Protein AF-0000000082936506 (afdb_homodimer)

pLDDT: mean 97.47, std 1.89, range [88.5, 99.0]

Foldseek 3Di:
DKEKFWEDAFQVFQQLIKIWIWDDDPNFTETDDMDGSDHLVRVLVVLQVVLQVEEYFYQYAAAQFADDVWDDDPCLVVVLVVVVVLVADSVLRGGCCPDRSVRRNVSNNVSVVVNVVRPGPYHYAYAYENLLCLQSLPDPSVLNVLSRCLQPDLVSLVVLVVVLVVLRHPDDDSVLSVHVSSSSRSSSSSQRCQVPPPVHHFSDWDQADPDRGHHIYTD/DKEKFWEDAFQVCQQLIKIWIWDDDPNFTETDDMDGSDHLVRVLVVLQVVLQVEEYFYQYAAAQFADDVWDDDPVLVVVLVVVVVLVADSVLRGGCCPDRSVRRNVSNNVSVVVNVVRPGPYHYHYAYEDLLCLQSLPDPSVLNVLSRCLQPDLVSLVVLVVVLVVLRHPPPDSVLSVHVSSSSRSSSSSQRCQVPPPVHHFSDWDQADPDRGHHIYTD

Nearest PDB structures (foldseek):
  5ocd-assembly6_F  TM=3.655E-01  e=2.746E-01  Fluoribacter dumoffii NY 23
  6m5t-assembly1_A  TM=2.826E-01  e=6.606E-02  Human alphaherpesvirus 1 strain 17
  1o9h-assembly1_A  TM=2.107E-01  e=2.952E+00  Streptomyces viridochromogenes
  7u5t-assembly1_B  TM=2.466E-01  e=3.743E+00  Candida albicans
  7u5t-assembly1_A  TM=2.459E-01  e=8.593E+00  Candida albicans

Structure (mmCIF, N/CA/C/O backbone):
data_AF-0000000082936506-model_v1
#
loop_
_entity.id
_entity.type
_entity.pdbx_description
1 polymer 'DUF429 domain-containing protein'
#
loop_
_atom_site.group_PDB
_atom_site.id
_atom_site.type_symbol
_atom_site.label_atom_id
_atom_site.label_alt_id
_atom_site.label_comp_id
_atom_site.label_asym_id
_atom_site.label_entity_id
_atom_site.label_seq_id
_atom_site.pdbx_PDB_ins_code
_atom_site.Cartn_x
_atom_site.Cartn_y
_atom_site.Cartn_z
_atom_site.occupancy
_atom_site.B_iso_or_equiv
_atom_site.auth_seq_id
_atom_site.auth_comp_id
_atom_site.auth_asym_id
_atom_site.auth_atom_id
_atom_site.pdbx_PDB_model_num
ATOM 1 N N . MET A 1 1 ? -17.484 24.453 2.498 1 97.06 1 MET A N 1
ATOM 2 C CA . MET A 1 1 ? -16.375 23.547 2.211 1 97.06 1 MET A CA 1
ATOM 3 C C . MET A 1 1 ? -15.727 23.062 3.498 1 97.06 1 MET A C 1
ATOM 5 O O . MET A 1 1 ? -15.578 23.828 4.453 1 97.06 1 MET A O 1
ATOM 9 N N . ARG A 1 2 ? -15.414 21.703 3.564 1 98.62 2 ARG A N 1
ATOM 10 C CA . ARG A 1 2 ? -14.625 21.094 4.633 1 98.62 2 ARG A CA 1
ATOM 11 C C . ARG A 1 2 ? -13.203 20.797 4.168 1 98.62 2 ARG A C 1
ATOM 13 O O . ARG A 1 2 ? -13.008 20.172 3.119 1 98.62 2 ARG A O 1
ATOM 20 N N . VAL A 1 3 ? -12.266 21.312 4.906 1 98.94 3 VAL A N 1
ATOM 21 C CA . VAL A 1 3 ? -10.867 21.047 4.57 1 98.94 3 VAL A CA 1
ATOM 22 C C . VAL A 1 3 ? -10.234 20.172 5.645 1 98.94 3 VAL A C 1
ATOM 24 O O . VAL A 1 3 ? -10.328 20.469 6.836 1 98.94 3 VAL A O 1
ATOM 27 N N . ILE A 1 4 ? -9.68 19.078 5.227 1 98.94 4 ILE A N 1
ATOM 28 C CA . ILE A 1 4 ? -9.062 18.109 6.117 1 98.94 4 ILE A CA 1
ATOM 29 C C . ILE A 1 4 ? -7.555 18.062 5.863 1 98.94 4 ILE A C 1
ATOM 31 O O . ILE A 1 4 ? -7.117 17.953 4.715 1 98.94 4 ILE A O 1
ATOM 35 N N . GLY A 1 5 ? -6.766 18.25 6.848 1 98.94 5 GLY A N 1
ATOM 36 C CA . GLY A 1 5 ? -5.332 18 6.809 1 98.94 5 GLY A CA 1
ATOM 37 C C . GLY A 1 5 ? -4.926 16.719 7.496 1 98.94 5 GLY A C 1
ATOM 38 O O . GLY A 1 5 ? -5.379 16.438 8.609 1 98.94 5 GLY A O 1
ATOM 39 N N . ILE A 1 6 ? -4.121 15.938 6.867 1 98.94 6 ILE A N 1
ATOM 40 C CA . ILE A 1 6 ? -3.684 14.664 7.426 1 98.94 6 ILE A CA 1
ATOM 41 C C . ILE A 1 6 ? -2.158 14.594 7.426 1 98.94 6 ILE A C 1
ATOM 43 O O . ILE A 1 6 ? -1.523 14.742 6.379 1 98.94 6 ILE A O 1
ATOM 47 N N . ASP A 1 7 ? -1.549 14.492 8.562 1 98.69 7 ASP A N 1
ATOM 48 C CA . ASP A 1 7 ? -0.152 14.102 8.742 1 98.69 7 ASP A CA 1
ATOM 49 C C . ASP A 1 7 ? -0.025 12.609 9.016 1 98.69 7 ASP A C 1
ATOM 51 O O . ASP A 1 7 ? -0.349 12.141 10.109 1 98.69 7 ASP A O 1
ATOM 55 N N . LEU A 1 8 ? 0.509 11.875 8.055 1 97.88 8 LEU A N 1
ATOM 56 C CA . LEU A 1 8 ? 0.507 10.414 8.102 1 97.88 8 LEU A CA 1
ATOM 57 C C . LEU A 1 8 ? 1.836 9.891 8.633 1 97.88 8 LEU A C 1
ATOM 59 O O . LEU A 1 8 ? 2.875 10.531 8.469 1 97.88 8 LEU A O 1
ATOM 63 N N . SER A 1 9 ? 1.763 8.789 9.273 1 96.38 9 SER A N 1
ATOM 64 C CA . SER A 1 9 ? 2.9 7.926 9.586 1 96.38 9 SER A CA 1
ATOM 65 C C . SER A 1 9 ? 2.752 6.555 8.938 1 96.38 9 SER A C 1
ATOM 67 O O . SER A 1 9 ? 1.806 6.316 8.188 1 96.38 9 SER A O 1
ATOM 69 N N . GLY A 1 10 ? 3.725 5.734 9.18 1 95.31 10 GLY A N 1
ATOM 70 C CA . GLY A 1 10 ? 3.676 4.41 8.578 1 95.31 10 GLY A CA 1
ATOM 71 C C . GLY A 1 10 ? 2.482 3.592 9.039 1 95.31 10 GLY A C 1
ATOM 72 O O . GLY A 1 10 ? 1.812 3.951 10.008 1 95.31 10 GLY A O 1
ATOM 73 N N . PRO A 1 11 ? 2.246 2.486 8.391 1 94.94 11 PRO A N 1
ATOM 74 C CA . PRO A 1 11 ? 1.052 1.672 8.633 1 94.94 11 PRO A CA 1
ATOM 75 C C . PRO A 1 11 ? 0.958 1.174 10.07 1 94.94 11 PRO A C 1
ATOM 77 O O . PRO A 1 11 ? -0.144 0.991 10.594 1 94.94 11 PRO A O 1
ATOM 80 N N . SER A 1 12 ? 2.086 0.961 10.703 1 93.19 12 SER A N 1
ATOM 81 C CA . SER A 1 12 ? 2.082 0.372 12.031 1 93.19 12 SER A CA 1
ATOM 82 C C . SER A 1 12 ? 2.193 1.445 13.109 1 93.19 12 SER A C 1
ATOM 84 O O . SER A 1 12 ? 2.252 1.132 14.305 1 93.19 12 SER A O 1
ATOM 86 N N . ASN A 1 13 ? 2.209 2.715 12.719 1 91.75 13 ASN A N 1
ATOM 87 C CA . ASN A 1 13 ? 2.438 3.801 13.664 1 91.75 13 ASN A CA 1
ATOM 88 C C . ASN A 1 13 ? 1.255 4.766 13.711 1 91.75 13 ASN A C 1
ATOM 90 O O . ASN A 1 13 ? 1.39 5.938 13.359 1 91.75 13 ASN A O 1
ATOM 94 N N . HIS A 1 14 ? 0.199 4.293 14.312 1 93.88 14 HIS A N 1
ATOM 95 C CA . HIS A 1 14 ? -0.985 5.133 14.438 1 93.88 14 HIS A CA 1
ATOM 96 C C . HIS A 1 14 ? -0.715 6.328 15.344 1 93.88 14 HIS A C 1
ATOM 98 O O . HIS A 1 14 ? -1.292 7.402 15.148 1 93.88 14 HIS A O 1
ATOM 104 N N . LYS A 1 15 ? 0.147 6.23 16.25 1 94.44 15 LYS A N 1
ATOM 105 C CA . LYS A 1 15 ? 0.407 7.219 17.297 1 94.44 15 LYS A CA 1
ATOM 106 C C . LYS A 1 15 ? 0.802 8.562 16.688 1 94.44 15 LYS A C 1
ATOM 108 O O . LYS A 1 15 ? 0.448 9.617 17.219 1 94.44 15 LYS A O 1
ATOM 113 N N . ASP A 1 16 ? 1.492 8.531 15.562 1 95.56 16 ASP A N 1
ATOM 114 C CA . ASP A 1 16 ? 2.035 9.75 14.977 1 95.56 16 ASP A CA 1
ATOM 115 C C . ASP A 1 16 ? 1.181 10.227 13.805 1 95.56 16 ASP A C 1
ATOM 117 O O . ASP A 1 16 ? 1.635 11.023 12.984 1 95.56 16 ASP A O 1
ATOM 121 N N . THR A 1 17 ? -0.051 9.68 13.648 1 98.12 17 THR A N 1
ATOM 122 C CA . THR A 1 17 ? -0.993 10.102 12.617 1 98.12 17 THR A CA 1
ATOM 123 C C . THR A 1 17 ? -2.014 11.086 13.18 1 98.12 17 THR A C 1
ATOM 125 O O . THR A 1 17 ? -2.674 10.797 14.18 1 98.12 17 THR A O 1
ATOM 128 N N . VAL A 1 18 ? -2.113 12.25 12.531 1 98.56 18 VAL A N 1
ATOM 129 C CA . VAL A 1 18 ? -3.012 13.297 13.008 1 98.56 18 VAL A CA 1
ATOM 130 C C . VAL A 1 18 ? -3.906 13.766 11.859 1 98.56 18 VAL A C 1
ATOM 132 O O . VAL A 1 18 ? -3.451 13.898 10.727 1 98.56 18 VAL A O 1
ATOM 135 N N . LEU A 1 19 ? -5.199 13.945 12.109 1 98.81 19 LEU A N 1
ATOM 136 C CA . LEU A 1 19 ? -6.195 14.484 11.195 1 98.81 19 LEU A CA 1
ATOM 137 C C . LEU A 1 19 ? -6.879 15.711 11.797 1 98.81 19 LEU A C 1
ATOM 139 O O . LEU A 1 19 ? -7.277 15.688 12.961 1 98.81 19 LEU A O 1
ATOM 143 N N . THR A 1 20 ? -6.906 16.828 11.094 1 98.81 20 THR A N 1
ATOM 144 C CA . THR A 1 20 ? -7.617 18.031 11.531 1 98.81 20 THR A CA 1
ATOM 145 C C . THR A 1 20 ? -8.719 18.391 10.531 1 98.81 20 THR A C 1
ATOM 147 O O . THR A 1 20 ? -8.562 18.203 9.328 1 98.81 20 THR A O 1
ATOM 150 N N . VAL A 1 21 ? -9.82 18.875 11.008 1 98.94 21 VAL A N 1
ATOM 151 C CA . VAL A 1 21 ? -10.961 19.25 10.188 1 98.94 21 VAL A CA 1
ATOM 152 C C . VAL A 1 21 ? -11.281 20.734 10.391 1 98.94 21 VAL A C 1
ATOM 154 O O . VAL A 1 21 ? -11.391 21.203 11.531 1 98.94 21 VAL A O 1
ATOM 157 N N . PHE A 1 22 ? -11.391 21.438 9.328 1 98.88 22 PHE A N 1
ATOM 158 C CA . PHE A 1 22 ? -11.805 22.828 9.328 1 98.88 22 PHE A CA 1
ATOM 159 C C . PHE A 1 22 ? -13.039 23.031 8.453 1 98.88 22 PHE A C 1
ATOM 161 O O . PHE A 1 22 ? -13.258 22.266 7.504 1 98.88 22 PHE A O 1
ATOM 168 N N . GLU A 1 23 ? -13.781 24.031 8.742 1 98.69 23 GLU A N 1
ATOM 169 C CA . GLU A 1 23 ? -14.945 24.422 7.949 1 98.69 23 GLU A CA 1
ATOM 170 C C . GLU A 1 23 ? -14.797 25.844 7.418 1 98.69 23 GLU A C 1
ATOM 172 O O . GLU A 1 23 ? -14.43 26.766 8.164 1 98.69 23 GLU A O 1
ATOM 177 N N . GLU A 1 24 ? -14.961 25.984 6.172 1 97.56 24 GLU A N 1
ATOM 178 C CA . GLU A 1 24 ? -14.898 27.328 5.586 1 97.56 24 GLU A CA 1
ATOM 179 C C . GLU A 1 24 ? -16.141 28.141 5.938 1 97.56 24 GLU A C 1
ATOM 181 O O . GLU A 1 24 ? -17.266 27.688 5.738 1 97.56 24 GLU A O 1
ATOM 186 N N . ARG A 1 25 ? -15.938 29.281 6.598 1 94.69 25 ARG A N 1
ATOM 187 C CA . ARG A 1 25 ? -16.969 30.266 6.941 1 94.69 25 ARG A CA 1
ATOM 188 C C . ARG A 1 25 ? -16.531 31.672 6.594 1 94.69 25 ARG A C 1
ATOM 190 O O . ARG A 1 25 ? -15.578 32.188 7.188 1 94.69 25 ARG A O 1
ATOM 197 N N . GLU A 1 26 ? -17.297 32.469 5.781 1 90.56 26 GLU A N 1
ATOM 198 C CA . GLU A 1 26 ? -17.047 33.875 5.453 1 90.56 26 GLU A CA 1
ATOM 199 C C . GLU A 1 26 ? -15.57 34.094 5.129 1 90.56 26 GLU A C 1
ATOM 201 O O . GLU A 1 26 ? -14.945 35 5.703 1 90.56 26 GLU A O 1
ATOM 206 N N . HIS A 1 27 ? -14.859 33.281 4.348 1 91.25 27 HIS A N 1
ATOM 207 C CA . HIS A 1 27 ? -13.516 33.438 3.805 1 91.25 27 HIS A CA 1
ATOM 208 C C . HIS A 1 27 ? -12.461 33.031 4.836 1 91.25 27 HIS A C 1
ATOM 210 O O . HIS A 1 27 ? -11.297 33.438 4.723 1 91.25 27 HIS A O 1
ATOM 216 N N . THR A 1 28 ? -12.867 32.438 5.969 1 97 28 THR A N 1
ATOM 217 C CA . THR A 1 28 ? -11.961 31.828 6.938 1 97 28 THR A CA 1
ATOM 218 C C . THR A 1 28 ? -12.219 30.328 7.062 1 97 28 THR A C 1
ATOM 220 O O . THR A 1 28 ? -13.25 29.844 6.605 1 97 28 THR A O 1
ATOM 223 N N . LEU A 1 29 ? -11.211 29.688 7.59 1 98.38 29 LEU A N 1
ATOM 224 C CA . LEU A 1 29 ? -11.383 28.281 7.965 1 98.38 29 LEU A CA 1
ATOM 225 C C . LEU A 1 29 ? -11.461 28.141 9.484 1 98.38 29 LEU A C 1
ATOM 227 O O . LEU A 1 29 ? -10.492 28.406 10.195 1 98.38 29 LEU A O 1
ATOM 231 N N . GLN A 1 30 ? -12.578 27.734 9.93 1 98.56 30 GLN A N 1
ATOM 232 C CA . GLN A 1 30 ? -12.773 27.547 11.359 1 98.56 30 GLN A CA 1
ATOM 233 C C . GLN A 1 30 ? -12.453 26.109 11.781 1 98.56 30 GLN A C 1
ATOM 235 O O . GLN A 1 30 ? -12.977 25.156 11.203 1 98.56 30 GLN A O 1
ATOM 240 N N . PHE A 1 31 ? -11.664 26 12.805 1 98.75 31 PHE A N 1
ATOM 241 C CA . PHE A 1 31 ? -11.312 24.703 13.359 1 98.75 31 PHE A CA 1
ATOM 242 C C . PHE A 1 31 ? -12.547 23.984 13.891 1 98.75 31 PHE A C 1
ATOM 244 O O . PHE A 1 31 ? -13.352 24.594 14.609 1 98.75 31 PHE A O 1
ATOM 251 N N . ILE A 1 32 ? -12.703 22.719 13.594 1 98.69 32 ILE A N 1
ATOM 252 C CA . ILE A 1 32 ? -13.836 21.922 14.055 1 98.69 32 ILE A CA 1
ATOM 253 C C . ILE A 1 32 ? -13.359 20.859 15.047 1 98.69 32 ILE A C 1
ATOM 255 O O . ILE A 1 32 ? -13.867 20.781 16.172 1 98.69 32 ILE A O 1
ATOM 259 N N . LYS A 1 33 ? -12.375 20.078 14.656 1 98.44 33 LYS A N 1
ATOM 260 C CA . LYS A 1 33 ? -11.875 19.016 15.516 1 98.44 33 LYS A CA 1
ATOM 261 C C . LYS A 1 33 ? -10.531 18.484 15.008 1 98.44 33 LYS A C 1
ATOM 263 O O . LYS A 1 33 ? -10.094 18.844 13.906 1 98.44 33 LYS A O 1
ATOM 268 N N . TRP A 1 34 ? -9.891 17.766 15.805 1 97.75 34 TRP A N 1
ATOM 269 C CA . TRP A 1 34 ? -8.719 17 15.398 1 97.75 34 TRP A CA 1
ATOM 270 C C . TRP A 1 34 ? -8.688 15.633 16.078 1 97.75 34 TRP A C 1
ATOM 272 O O . TRP A 1 34 ? -9.328 15.438 17.125 1 97.75 34 TRP A O 1
ATOM 282 N N . LYS A 1 35 ? -8.117 14.703 15.422 1 97.75 35 LYS A N 1
ATOM 283 C CA . LYS A 1 35 ? -7.902 13.344 15.914 1 97.75 35 LYS A CA 1
ATOM 284 C C . LYS A 1 35 ? -6.434 12.945 15.805 1 97.75 35 LYS A C 1
ATOM 286 O O . LYS A 1 35 ? -5.77 13.273 14.82 1 97.75 35 LYS A O 1
ATOM 291 N N . SER A 1 36 ? -5.906 12.297 16.859 1 97 36 SER A N 1
ATOM 292 C CA . SER A 1 36 ? -4.566 11.719 16.859 1 97 36 SER A CA 1
ATOM 293 C C . SER A 1 36 ? -4.609 10.227 17.156 1 97 36 SER A C 1
ATOM 295 O O . SER A 1 36 ? -5.625 9.711 17.625 1 97 36 SER A O 1
ATOM 297 N N . ASN A 1 37 ? -3.518 9.578 16.828 1 96.75 37 ASN A N 1
ATOM 298 C CA . ASN A 1 37 ? -3.451 8.141 17.047 1 96.75 37 ASN A CA 1
ATOM 299 C C . ASN A 1 37 ? -4.598 7.414 16.344 1 96.75 37 ASN A C 1
ATOM 301 O O . ASN A 1 37 ? -5.336 6.652 16.969 1 96.75 37 ASN A O 1
ATOM 305 N N . ILE A 1 38 ? -4.73 7.645 15.07 1 97.5 38 ILE A N 1
ATOM 306 C CA . ILE A 1 38 ? -5.91 7.156 14.367 1 97.5 38 ILE A CA 1
ATOM 307 C C . ILE A 1 38 ? -5.496 6.133 13.312 1 97.5 38 ILE A C 1
ATOM 309 O O . ILE A 1 38 ? -4.426 6.246 12.711 1 97.5 38 ILE A O 1
ATOM 313 N N . SER A 1 39 ? -6.395 5.195 13.086 1 98.06 39 SER A N 1
ATOM 314 C CA . SER A 1 39 ? -6.23 4.109 12.125 1 98.06 39 SER A CA 1
ATOM 315 C C . SER A 1 39 ? -6.711 4.527 10.734 1 98.06 39 SER A C 1
ATOM 317 O O . SER A 1 39 ? -7.262 5.617 10.562 1 98.06 39 SER A O 1
ATOM 319 N N . ASP A 1 40 ? -6.477 3.666 9.789 1 98.56 40 ASP A N 1
ATOM 320 C CA . ASP A 1 40 ? -7 3.889 8.445 1 98.56 40 ASP A CA 1
ATOM 321 C C . ASP A 1 40 ? -8.523 3.957 8.453 1 98.56 40 ASP A C 1
ATOM 323 O O . ASP A 1 40 ? -9.117 4.836 7.82 1 98.56 40 ASP A O 1
ATOM 327 N N . GLN A 1 41 ? -9.117 3.033 9.172 1 97.88 41 GLN A N 1
ATOM 328 C CA . GLN A 1 41 ? -10.57 3.008 9.266 1 97.88 41 GLN A CA 1
ATOM 329 C C . GLN A 1 41 ? -11.109 4.305 9.875 1 97.88 41 GLN A C 1
ATOM 331 O O . GLN A 1 41 ? -12.125 4.836 9.414 1 97.88 41 GLN A O 1
ATOM 336 N N . ASP A 1 42 ? -10.438 4.789 10.883 1 98.44 42 ASP A N 1
ATOM 337 C CA . ASP A 1 42 ? -10.836 6.047 11.516 1 98.44 42 ASP A CA 1
ATOM 338 C C . ASP A 1 42 ? -10.797 7.199 10.516 1 98.44 42 ASP A C 1
ATOM 340 O O . ASP A 1 42 ? -11.711 8.023 10.477 1 98.44 42 ASP A O 1
ATOM 344 N N . ILE A 1 43 ? -9.734 7.277 9.727 1 98.81 43 ILE A N 1
ATOM 345 C CA . ILE A 1 43 ? -9.547 8.336 8.734 1 98.81 43 ILE A CA 1
ATOM 346 C C . ILE A 1 43 ? -10.672 8.281 7.707 1 98.81 43 ILE A C 1
ATOM 348 O O . ILE A 1 43 ? -11.312 9.305 7.426 1 98.81 43 ILE A O 1
ATOM 352 N N . LEU A 1 44 ? -10.953 7.074 7.199 1 98.75 44 LEU A N 1
ATOM 353 C CA . LEU A 1 44 ? -11.961 6.895 6.16 1 98.75 44 LEU A CA 1
ATOM 354 C C . LEU A 1 44 ? -13.352 7.238 6.688 1 98.75 44 LEU A C 1
ATOM 356 O O . LEU A 1 44 ? -14.156 7.848 5.98 1 98.75 44 LEU A O 1
ATOM 360 N N . THR A 1 45 ? -13.602 6.887 7.918 1 98.62 45 THR A N 1
ATOM 361 C CA . THR A 1 45 ? -14.883 7.195 8.547 1 98.62 45 THR A CA 1
ATOM 362 C C . THR A 1 45 ? -15.07 8.703 8.672 1 98.62 45 THR A C 1
ATOM 364 O O . THR A 1 45 ? -16.141 9.234 8.352 1 98.62 45 THR A O 1
ATOM 367 N N . GLU A 1 46 ? -14.039 9.336 9.117 1 98.81 46 GLU A N 1
ATOM 368 C CA . GLU A 1 46 ? -14.109 10.789 9.273 1 98.81 46 GLU A CA 1
ATOM 369 C C . GLU A 1 46 ? -14.344 11.477 7.934 1 98.81 46 GLU A C 1
ATOM 371 O O . GLU A 1 46 ? -15.188 12.375 7.832 1 98.81 46 GLU A O 1
ATOM 376 N N . ILE A 1 47 ? -13.633 11.102 6.91 1 98.88 47 ILE A N 1
ATOM 377 C CA . ILE A 1 47 ? -13.766 11.695 5.586 1 98.88 47 ILE A CA 1
ATOM 378 C C . ILE A 1 47 ? -15.18 11.453 5.055 1 98.88 47 ILE A C 1
ATOM 380 O O . ILE A 1 47 ? -15.805 12.359 4.5 1 98.88 47 ILE A O 1
ATOM 384 N N . TYR A 1 48 ? -15.672 10.227 5.23 1 98.69 48 TYR A N 1
ATOM 385 C CA . TYR A 1 48 ? -17.031 9.906 4.812 1 98.69 48 TYR A CA 1
ATOM 386 C C . TYR A 1 48 ? -18.047 10.828 5.488 1 98.69 48 TYR A C 1
ATOM 388 O O . TYR A 1 48 ? -18.891 11.414 4.82 1 98.69 48 TYR A O 1
ATOM 396 N N . GLU A 1 49 ? -17.922 10.953 6.77 1 98.69 49 GLU A N 1
ATOM 397 C CA . GLU A 1 49 ? -18.859 11.773 7.535 1 98.69 49 GLU A CA 1
ATOM 398 C C . GLU A 1 49 ? -18.844 13.219 7.059 1 98.69 49 GLU A C 1
ATOM 400 O O . GLU A 1 49 ? -19.891 13.828 6.859 1 98.69 49 GLU A O 1
ATOM 405 N N . GLN A 1 50 ? -17.672 13.75 6.859 1 98.81 50 GLN A N 1
ATOM 406 C CA . GLN A 1 50 ? -17.562 15.133 6.426 1 98.81 50 GLN A CA 1
ATOM 407 C C . GLN A 1 50 ? -18.094 15.312 5.004 1 98.81 50 GLN A C 1
ATOM 409 O O . GLN A 1 50 ? -18.656 16.359 4.672 1 98.81 50 GLN A O 1
ATOM 414 N N . SER A 1 51 ? -17.906 14.281 4.164 1 98.75 51 SER A N 1
ATOM 415 C CA . SER A 1 51 ? -18.297 14.359 2.76 1 98.75 51 SER A CA 1
ATOM 416 C C . SER A 1 51 ? -19.812 14.312 2.605 1 98.75 51 SER A C 1
ATOM 418 O O . SER A 1 51 ? -20.344 14.625 1.536 1 98.75 51 SER A O 1
ATOM 420 N N . GLN A 1 52 ? -20.516 13.875 3.691 1 98.38 52 GLN A N 1
ATOM 421 C CA . GLN A 1 52 ? -21.969 13.906 3.693 1 98.38 52 GLN A CA 1
ATOM 422 C C . GLN A 1 52 ? -22.484 15.32 3.977 1 98.38 52 GLN A C 1
ATOM 424 O O . GLN A 1 52 ? -23.656 15.625 3.721 1 98.38 52 GLN A O 1
ATOM 429 N N . LEU A 1 53 ? -21.609 16.156 4.492 1 98.25 53 LEU A N 1
ATOM 430 C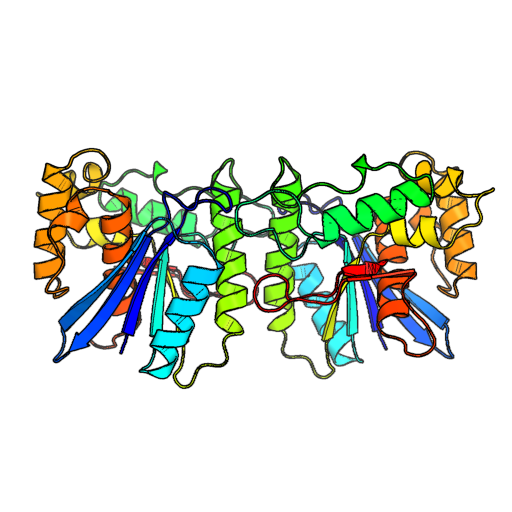 CA . LEU A 1 53 ? -22.031 17.484 4.945 1 98.25 53 LEU A CA 1
ATOM 431 C C . LEU A 1 53 ? -21.719 18.531 3.889 1 98.25 53 LEU A C 1
ATOM 433 O O . LEU A 1 53 ? -22.516 19.453 3.67 1 98.25 53 LEU A O 1
ATOM 437 N N . ASP A 1 54 ? -20.594 18.422 3.26 1 98.5 54 ASP A N 1
ATOM 438 C CA . ASP A 1 54 ? -20.141 19.391 2.271 1 98.5 54 ASP A CA 1
ATOM 439 C C . ASP A 1 54 ? -18.984 18.844 1.444 1 98.5 54 ASP A C 1
ATOM 441 O O . ASP A 1 54 ? -18.516 17.734 1.698 1 98.5 54 ASP A O 1
ATOM 445 N N . GLU A 1 55 ? -18.594 19.625 0.4 1 98.69 55 GLU A N 1
ATOM 446 C CA . GLU A 1 55 ? -17.391 19.281 -0.356 1 98.69 55 GLU A CA 1
ATOM 447 C C . GLU A 1 55 ? -16.188 19.156 0.563 1 98.69 55 GLU A C 1
ATOM 449 O O . GLU A 1 55 ? -16 19.969 1.472 1 98.69 55 GLU A O 1
ATOM 454 N N . VAL A 1 56 ? -15.406 18.109 0.368 1 98.88 56 VAL A N 1
ATOM 455 C CA . VAL A 1 56 ? -14.242 17.844 1.21 1 98.88 56 VAL A CA 1
ATOM 456 C C . VAL A 1 56 ? -12.969 18 0.39 1 98.88 56 VAL A C 1
ATOM 458 O O . VAL A 1 56 ? -12.844 17.438 -0.698 1 98.88 56 VAL A O 1
ATOM 461 N N . VAL A 1 57 ? -12.047 18.828 0.844 1 98.94 57 VAL A N 1
ATOM 462 C CA . VAL A 1 57 ? -10.711 19 0.287 1 98.94 57 VAL A CA 1
ATOM 463 C C . VAL A 1 57 ? -9.672 18.469 1.276 1 98.94 57 VAL A C 1
ATOM 465 O O . VAL A 1 57 ? -9.633 18.906 2.43 1 98.94 57 VAL A O 1
ATOM 468 N N . ILE A 1 58 ? -8.867 17.547 0.827 1 99 58 ILE A N 1
ATOM 469 C CA . ILE A 1 58 ? -7.941 16.875 1.724 1 99 58 ILE A CA 1
ATOM 470 C C . ILE A 1 58 ? -6.504 17.219 1.335 1 99 58 ILE A C 1
ATOM 472 O O . ILE A 1 58 ? -6.105 17.031 0.184 1 99 58 ILE A O 1
ATOM 476 N N . GLY A 1 59 ? -5.73 17.797 2.197 1 98.94 59 GLY A N 1
ATOM 477 C CA . GLY A 1 59 ? -4.285 17.875 2.09 1 98.94 59 GLY A CA 1
ATOM 478 C C . GLY A 1 59 ? -3.564 16.766 2.824 1 98.94 59 GLY A C 1
ATOM 479 O O . GLY A 1 59 ? -3.688 16.641 4.043 1 98.94 59 GLY A O 1
ATOM 480 N N . MET A 1 60 ? -2.844 15.969 2.143 1 98.88 60 MET A N 1
ATOM 481 C CA . MET A 1 60 ? -2.158 14.828 2.748 1 98.88 60 MET A CA 1
ATOM 482 C C . MET A 1 60 ? -0.65 15.055 2.77 1 98.88 60 MET A C 1
ATOM 484 O O . MET A 1 60 ? -0.043 15.32 1.731 1 98.88 60 MET A O 1
ATOM 488 N N . ASP A 1 61 ? -0.084 15 3.971 1 98.62 61 ASP A N 1
ATOM 489 C CA . ASP A 1 61 ? 1.365 15.047 4.133 1 98.62 61 ASP A CA 1
ATOM 490 C C . ASP A 1 61 ? 1.978 13.648 4.012 1 98.62 61 ASP A C 1
ATOM 492 O O . ASP A 1 61 ? 2.41 13.07 5.008 1 98.62 61 ASP A O 1
ATOM 496 N N . ALA A 1 62 ? 2.08 13.148 2.844 1 98.38 62 ALA A N 1
ATOM 497 C CA . ALA A 1 62 ? 2.678 11.883 2.432 1 98.38 62 ALA A CA 1
ATOM 498 C C . ALA A 1 62 ? 2.799 11.805 0.912 1 98.38 62 ALA A C 1
ATOM 500 O O . ALA A 1 62 ? 1.958 12.336 0.187 1 98.38 62 ALA A O 1
ATOM 501 N N . PRO A 1 63 ? 3.902 11.164 0.447 1 98.5 63 PRO A N 1
ATOM 502 C CA . PRO A 1 63 ? 3.895 10.898 -0.993 1 98.5 63 PRO A CA 1
ATOM 503 C C . PRO A 1 63 ? 2.691 10.062 -1.433 1 98.5 63 PRO A C 1
ATOM 505 O O . PRO A 1 63 ? 2.33 9.094 -0.765 1 98.5 63 PRO A O 1
ATOM 508 N N . LEU A 1 64 ? 2.062 10.477 -2.5 1 98.81 64 LEU A N 1
ATOM 509 C CA . LEU A 1 64 ? 0.885 9.766 -2.99 1 98.81 64 LEU A CA 1
ATOM 510 C C . LEU A 1 64 ? 1.206 8.992 -4.266 1 98.81 64 LEU A C 1
ATOM 512 O O . LEU A 1 64 ? 0.307 8.445 -4.906 1 98.81 64 LEU A O 1
ATOM 516 N N . SER A 1 65 ? 2.4 9.023 -4.691 1 98.69 65 SER A N 1
ATOM 517 C CA . SER A 1 65 ? 2.957 8.25 -5.801 1 98.69 65 SER A CA 1
ATOM 518 C C . SER A 1 65 ? 4.457 8.047 -5.629 1 98.69 65 SER A C 1
ATOM 520 O O . SER A 1 65 ? 5.051 8.531 -4.664 1 98.69 65 SER A O 1
ATOM 522 N N . TYR A 1 66 ? 5.09 7.281 -6.457 1 98.56 66 TYR A N 1
ATOM 523 C CA . TYR A 1 66 ? 6.539 7.117 -6.531 1 98.56 66 TYR A CA 1
ATOM 524 C C . TYR A 1 66 ? 7.016 7.145 -7.98 1 98.56 66 TYR A C 1
ATOM 526 O O . TYR A 1 66 ? 6.207 7.062 -8.906 1 98.56 66 TYR A O 1
ATOM 534 N N . GLU A 1 67 ? 8.297 7.367 -8.109 1 97.75 67 GLU A N 1
ATOM 535 C CA . GLU A 1 67 ? 8.883 7.348 -9.445 1 97.75 67 GLU A CA 1
ATOM 536 C C . GLU A 1 67 ? 9.039 5.918 -9.961 1 97.75 67 GLU A C 1
ATOM 538 O O . GLU A 1 67 ? 9.602 5.062 -9.273 1 97.75 67 GLU A O 1
ATOM 543 N N . ASP A 1 68 ? 8.445 5.668 -11.164 1 96.44 68 ASP A N 1
ATOM 544 C CA . ASP A 1 68 ? 8.648 4.383 -11.812 1 96.44 68 ASP A CA 1
ATOM 545 C C . ASP A 1 68 ? 10.141 4.07 -11.961 1 96.44 68 ASP A C 1
ATOM 547 O O . ASP A 1 68 ? 10.875 4.82 -12.602 1 96.44 68 ASP A O 1
ATOM 551 N N . GLY A 1 69 ? 10.688 3.086 -11.344 1 94.88 69 GLY A N 1
ATOM 552 C CA . GLY A 1 69 ? 12.109 2.77 -11.312 1 94.88 69 GLY A CA 1
ATOM 553 C C . GLY A 1 69 ? 12.781 3.182 -10.016 1 94.88 69 GLY A C 1
ATOM 554 O O . GLY A 1 69 ? 13.945 2.848 -9.781 1 94.88 69 GLY A O 1
ATOM 555 N N . GLY A 1 70 ? 12.062 3.93 -9.188 1 94.69 70 GLY A N 1
ATOM 556 C CA . GLY A 1 70 ? 12.594 4.359 -7.906 1 94.69 70 GLY A CA 1
ATOM 557 C C . GLY A 1 70 ? 13.305 5.699 -7.973 1 94.69 70 GLY A C 1
ATOM 558 O O . GLY A 1 70 ? 13.445 6.281 -9.055 1 94.69 70 GLY A O 1
ATOM 559 N N . GLY A 1 71 ? 13.656 6.262 -6.766 1 95.38 71 GLY A N 1
ATOM 560 C CA . GLY A 1 71 ? 14.352 7.535 -6.684 1 95.38 71 GLY A CA 1
ATOM 561 C C . GLY A 1 71 ? 13.414 8.727 -6.57 1 95.38 71 GLY A C 1
ATOM 562 O O . GLY A 1 71 ? 12.258 8.57 -6.172 1 95.38 71 GLY A O 1
ATOM 563 N N . ASP A 1 72 ? 13.961 9.922 -6.93 1 97.06 72 ASP A N 1
ATOM 564 C CA . ASP A 1 72 ? 13.195 11.164 -6.852 1 97.06 72 ASP A CA 1
ATOM 565 C C . ASP A 1 72 ? 12.18 11.25 -7.984 1 97.06 72 ASP A C 1
ATOM 567 O O . ASP A 1 72 ? 12.469 10.891 -9.125 1 97.06 72 ASP A O 1
ATOM 571 N N . ARG A 1 73 ? 11.016 11.641 -7.617 1 98.19 73 ARG A N 1
ATOM 572 C CA . ARG A 1 73 ? 10.117 12.156 -8.648 1 98.19 73 ARG A CA 1
ATOM 573 C C . ARG A 1 73 ? 10.555 13.539 -9.117 1 98.19 73 ARG A C 1
ATOM 575 O O . ARG A 1 73 ? 11.383 14.188 -8.469 1 98.19 73 ARG A O 1
ATOM 582 N N . GLN A 1 74 ? 10.016 13.914 -10.289 1 98 74 GLN A N 1
ATOM 583 C CA . GLN A 1 74 ? 10.227 15.289 -10.727 1 98 74 GLN A CA 1
ATOM 584 C C . GLN A 1 74 ? 9.805 16.281 -9.641 1 98 74 GLN A C 1
ATOM 586 O O . GLN A 1 74 ? 10.516 17.25 -9.367 1 98 74 GLN A O 1
ATOM 591 N N . GLY A 1 75 ? 8.594 16.047 -9.008 1 98.19 75 GLY A N 1
ATOM 592 C CA . GLY A 1 75 ? 8.086 16.922 -7.961 1 98.19 75 GLY A CA 1
ATOM 593 C C . GLY A 1 75 ? 9 17.016 -6.758 1 98.19 75 GLY A C 1
ATOM 594 O O . GLY A 1 75 ? 9.148 18.094 -6.168 1 98.19 75 GLY A O 1
ATOM 595 N N . ASP A 1 76 ? 9.672 15.914 -6.422 1 98.19 76 ASP A N 1
ATOM 596 C CA . ASP A 1 76 ? 10.609 15.906 -5.305 1 98.19 76 ASP A CA 1
ATOM 597 C C . ASP A 1 76 ? 11.82 16.797 -5.594 1 98.19 76 ASP A C 1
ATOM 599 O O . ASP A 1 76 ? 12.211 17.609 -4.758 1 98.19 76 ASP A O 1
ATOM 603 N N . ARG A 1 77 ? 12.375 16.688 -6.781 1 97.94 77 ARG A N 1
ATOM 604 C CA . ARG A 1 77 ? 13.539 17.469 -7.188 1 97.94 77 ARG A CA 1
ATOM 605 C C . ARG A 1 77 ? 13.195 18.953 -7.242 1 97.94 77 ARG A C 1
ATOM 607 O O . ARG A 1 77 ? 13.938 19.781 -6.715 1 97.94 77 ARG A O 1
ATOM 614 N N . GLU A 1 78 ? 12.055 19.25 -7.848 1 98.44 78 GLU A N 1
ATOM 615 C CA . GLU A 1 78 ? 11.664 20.641 -8.039 1 98.44 78 GLU A CA 1
ATOM 616 C C . GLU A 1 78 ? 11.289 21.297 -6.715 1 98.44 78 GLU A C 1
ATOM 618 O O . GLU A 1 78 ? 11.625 22.453 -6.473 1 98.44 78 GLU A O 1
ATOM 623 N N . LEU A 1 79 ? 10.555 20.594 -5.844 1 98.5 79 LEU A N 1
ATOM 624 C CA . LEU A 1 79 ? 10.211 21.156 -4.543 1 98.5 79 LEU A CA 1
ATOM 625 C C . LEU A 1 79 ? 11.461 21.359 -3.691 1 98.5 79 LEU A C 1
ATOM 627 O O . LEU A 1 79 ? 11.555 22.344 -2.961 1 98.5 79 LEU A O 1
ATOM 631 N N . ARG A 1 80 ? 12.383 20.406 -3.783 1 98.19 80 ARG A N 1
ATOM 632 C CA . ARG A 1 80 ? 13.641 20.547 -3.066 1 98.19 80 ARG A CA 1
ATOM 633 C C . ARG A 1 80 ? 14.367 21.828 -3.471 1 98.19 80 ARG A C 1
ATOM 635 O O . ARG A 1 80 ? 14.836 22.578 -2.613 1 98.19 80 ARG A O 1
ATOM 642 N N . LYS A 1 81 ? 14.5 22.031 -4.773 1 98.12 81 LYS A N 1
ATOM 643 C CA . LYS A 1 81 ? 15.109 23.25 -5.277 1 98.12 81 LYS A CA 1
ATOM 644 C C . LYS A 1 81 ? 14.398 24.484 -4.734 1 98.12 81 LYS A C 1
ATOM 646 O O . LYS A 1 81 ? 15.039 25.453 -4.312 1 98.12 81 LYS A O 1
ATOM 651 N N . PHE A 1 82 ? 13.102 24.453 -4.73 1 98.5 82 PHE A N 1
ATOM 652 C CA . PHE A 1 82 ? 12.273 25.562 -4.281 1 98.5 82 PHE A CA 1
ATOM 653 C C . PHE A 1 82 ? 12.523 25.859 -2.805 1 98.5 82 PHE A C 1
ATOM 655 O O . PHE A 1 82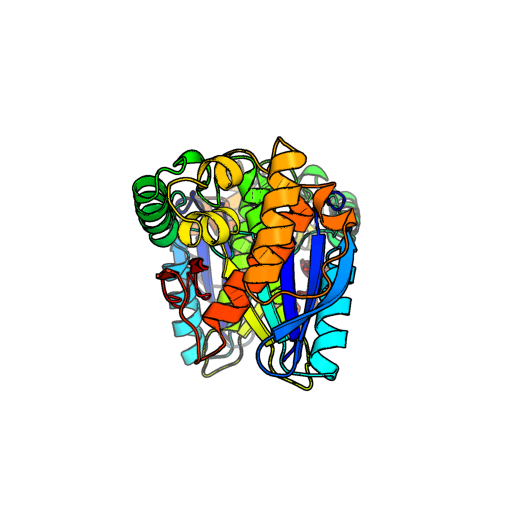 ? 12.852 26.984 -2.436 1 98.5 82 PHE A O 1
ATOM 662 N N . ILE A 1 83 ? 12.531 24.828 -1.962 1 97.62 83 ILE A N 1
ATOM 663 C CA . ILE A 1 83 ? 12.602 25.078 -0.527 1 97.62 83 ILE A CA 1
ATOM 664 C C . ILE A 1 83 ? 14.023 25.484 -0.145 1 97.62 83 ILE A C 1
ATOM 666 O O . ILE A 1 83 ? 14.219 26.266 0.792 1 97.62 83 ILE A O 1
ATOM 670 N N . VAL A 1 84 ? 14.961 24.969 -0.835 1 97.44 84 VAL A N 1
ATOM 671 C CA . VAL A 1 84 ? 16.344 25.375 -0.613 1 97.44 84 VAL A CA 1
ATOM 672 C C . VAL A 1 84 ? 16.516 26.859 -0.96 1 97.44 84 VAL A C 1
ATOM 674 O O . VAL A 1 84 ? 17.219 27.594 -0.266 1 97.44 84 VAL A O 1
ATOM 677 N N . SER A 1 85 ? 15.914 27.266 -1.986 1 97.25 85 SER A N 1
ATOM 678 C CA . SER A 1 85 ? 15.977 28.672 -2.377 1 97.25 85 SER A CA 1
ATOM 679 C C . SER A 1 85 ? 15.375 29.578 -1.301 1 97.25 85 SER A C 1
ATOM 681 O O . SER A 1 85 ? 15.688 30.766 -1.236 1 97.25 85 SER A O 1
ATOM 683 N N . LEU A 1 86 ? 14.469 29.031 -0.438 1 96.56 86 LEU A N 1
ATOM 684 C CA . LEU A 1 86 ? 13.852 29.766 0.655 1 96.56 86 LEU A CA 1
ATOM 685 C C . LEU A 1 86 ? 14.742 29.766 1.891 1 96.56 86 LEU A C 1
ATOM 687 O O . LEU A 1 86 ? 14.461 30.453 2.871 1 96.56 86 LEU A O 1
ATOM 691 N N . GLY A 1 87 ? 15.812 28.906 1.765 1 96.31 87 GLY A N 1
ATOM 692 C CA . GLY A 1 87 ? 16.703 28.797 2.908 1 96.31 87 GLY A CA 1
ATOM 693 C C . GLY A 1 87 ? 16.406 27.594 3.783 1 96.31 87 GLY A C 1
ATOM 694 O O . GLY A 1 87 ? 16.906 27.5 4.906 1 96.31 87 GLY A O 1
ATOM 695 N N . MET A 1 88 ? 15.578 26.719 3.283 1 96.5 88 MET A N 1
ATOM 696 C CA . MET A 1 88 ? 15.234 25.516 4.043 1 96.5 88 MET A CA 1
ATOM 697 C C . MET A 1 88 ? 16.203 24.375 3.715 1 96.5 88 MET A C 1
ATOM 699 O O . MET A 1 88 ? 17.047 24.516 2.838 1 96.5 88 MET A O 1
ATOM 703 N N . ARG A 1 89 ? 16.062 23.344 4.441 1 93.69 89 ARG A N 1
ATOM 704 C CA . ARG A 1 89 ? 16.969 22.219 4.305 1 93.69 89 ARG A CA 1
ATOM 705 C C . ARG A 1 89 ? 16.484 21.25 3.229 1 93.69 89 ARG A C 1
ATOM 707 O O . ARG A 1 89 ? 15.312 20.875 3.219 1 93.69 89 ARG A O 1
ATOM 714 N N . SER A 1 90 ? 17.375 20.797 2.434 1 90.06 90 SER A N 1
ATOM 715 C CA . SER A 1 90 ? 17.031 19.906 1.326 1 90.06 90 SER A CA 1
ATOM 716 C C . SER A 1 90 ? 16.547 18.547 1.833 1 90.06 90 SER A C 1
ATOM 718 O O . SER A 1 90 ? 15.734 17.891 1.179 1 90.06 90 SER A O 1
ATOM 720 N N . GLY A 1 91 ? 16.984 18.172 3 1 90.88 91 GLY A N 1
ATOM 721 C CA . GLY A 1 91 ? 16.734 16.844 3.539 1 90.88 91 GLY A CA 1
ATOM 722 C C . GLY A 1 91 ? 15.289 16.609 3.924 1 90.88 91 GLY A C 1
ATOM 723 O O . GLY A 1 91 ? 14.898 15.484 4.23 1 90.88 91 GLY A O 1
ATOM 724 N N . SER A 1 92 ? 14.477 17.625 3.861 1 89.75 92 SER A N 1
ATOM 725 C CA . SER A 1 92 ? 13.07 17.5 4.227 1 89.75 92 SER A CA 1
ATOM 726 C C . SER A 1 92 ? 12.281 16.781 3.137 1 89.75 92 SER A C 1
ATOM 728 O O . SER A 1 92 ? 11.148 16.344 3.365 1 89.75 92 SER A O 1
ATOM 730 N N . ILE A 1 93 ? 12.836 16.688 1.998 1 95 93 ILE A N 1
ATOM 731 C CA . ILE A 1 93 ? 12.211 15.977 0.888 1 95 93 ILE A CA 1
ATOM 732 C C . ILE A 1 93 ? 13.008 14.711 0.583 1 95 93 ILE A C 1
ATOM 734 O O . ILE A 1 93 ? 14.172 14.773 0.181 1 95 93 ILE A O 1
ATOM 738 N N . MET A 1 94 ? 12.406 13.641 0.821 1 94.44 94 MET A N 1
ATOM 739 C CA . MET A 1 94 ? 13.039 12.344 0.588 1 94.44 94 MET A CA 1
ATOM 740 C C . MET A 1 94 ? 12.305 11.57 -0.502 1 94.44 94 MET A C 1
ATOM 742 O O . MET A 1 94 ? 11.078 11.648 -0.609 1 94.44 94 MET A O 1
ATOM 746 N N . PRO A 1 95 ? 13.109 10.773 -1.271 1 96.69 95 PRO A N 1
ATOM 747 C CA . PRO A 1 95 ? 12.445 9.961 -2.291 1 96.69 95 PRO A CA 1
ATOM 748 C C . PRO A 1 95 ? 11.414 8.992 -1.699 1 96.69 95 PRO A C 1
ATOM 750 O O . PRO A 1 95 ? 11.664 8.398 -0.648 1 96.69 95 PRO A O 1
ATOM 753 N N . PRO A 1 96 ? 10.328 8.758 -2.338 1 97.75 96 PRO A N 1
ATOM 754 C CA . PRO A 1 96 ? 9.203 7.988 -1.803 1 97.75 96 PRO A CA 1
ATOM 755 C C . PRO A 1 96 ? 9.562 6.535 -1.503 1 97.75 96 PRO A C 1
ATOM 757 O O . PRO A 1 96 ? 8.938 5.902 -0.646 1 97.75 96 PRO A O 1
ATOM 760 N N . THR A 1 97 ? 10.531 5.941 -2.141 1 96.19 97 THR A N 1
ATOM 761 C CA . THR A 1 97 ? 10.828 4.52 -1.974 1 96.19 97 THR A CA 1
ATOM 762 C C . THR A 1 97 ? 12.078 4.324 -1.114 1 96.19 97 THR A C 1
ATOM 764 O O . THR A 1 97 ? 12.578 3.207 -0.988 1 96.19 97 THR A O 1
ATOM 767 N N . LEU A 1 98 ? 12.57 5.371 -0.548 1 91.75 98 LEU A N 1
ATOM 768 C CA . LEU A 1 98 ? 13.82 5.316 0.205 1 91.75 98 LEU A CA 1
ATOM 769 C C . LEU A 1 98 ? 13.562 4.898 1.649 1 91.75 98 LEU A C 1
ATOM 771 O O . LEU A 1 98 ? 12.758 5.52 2.348 1 91.75 98 LEU A O 1
ATOM 775 N N . ASN A 1 99 ? 14.25 3.871 2.092 1 88.5 99 ASN A N 1
ATOM 776 C CA . ASN A 1 99 ? 14.328 3.477 3.494 1 88.5 99 ASN A CA 1
ATOM 777 C C . ASN A 1 99 ? 12.945 3.463 4.148 1 88.5 99 ASN A C 1
ATOM 779 O O . ASN A 1 99 ? 12.055 2.725 3.719 1 88.5 99 ASN A O 1
ATOM 783 N N . ARG A 1 100 ? 12.766 4.289 5.16 1 90.44 100 ARG A N 1
ATOM 784 C CA . ARG A 1 100 ? 11.539 4.262 5.961 1 90.44 100 ARG A CA 1
ATOM 785 C C . ARG A 1 100 ? 10.422 5.039 5.273 1 90.44 100 ARG A C 1
ATOM 787 O O . ARG A 1 100 ? 9.25 4.867 5.605 1 90.44 100 ARG A O 1
ATOM 794 N N . MET A 1 101 ? 10.789 5.867 4.316 1 95.81 101 MET A N 1
ATOM 795 C CA . MET A 1 101 ? 9.805 6.664 3.598 1 95.81 101 MET A CA 1
ATOM 796 C C . MET A 1 101 ? 8.82 5.766 2.852 1 95.81 101 MET A C 1
ATOM 798 O O . MET A 1 101 ? 7.656 6.129 2.674 1 95.81 101 MET A O 1
ATOM 802 N N . VAL A 1 102 ? 9.258 4.535 2.535 1 97.19 102 VAL A N 1
ATOM 803 C CA . VAL A 1 102 ? 8.438 3.604 1.77 1 97.19 102 VAL A CA 1
ATOM 804 C C . VAL A 1 102 ? 7.176 3.254 2.561 1 97.19 102 VAL A C 1
ATOM 806 O O . VAL A 1 102 ? 6.102 3.076 1.981 1 97.19 102 VAL A O 1
ATOM 809 N N . TYR A 1 103 ? 7.25 3.242 3.838 1 97.31 103 TYR A N 1
ATOM 810 C CA . TYR A 1 103 ? 6.102 2.891 4.668 1 97.31 103 TYR A CA 1
ATOM 811 C C . TYR A 1 103 ? 5.062 4.004 4.664 1 97.31 103 TYR A C 1
ATOM 813 O O . TYR A 1 103 ? 3.859 3.738 4.59 1 97.31 103 TYR A O 1
ATOM 821 N N . LEU A 1 104 ? 5.555 5.207 4.73 1 97.56 104 LEU A N 1
ATOM 822 C CA . LEU A 1 104 ? 4.668 6.363 4.648 1 97.56 104 LEU A CA 1
ATOM 823 C C . LEU A 1 104 ? 4.02 6.449 3.27 1 97.56 104 LEU A C 1
ATOM 825 O O . LEU A 1 104 ? 2.818 6.715 3.162 1 97.56 104 LEU A O 1
ATOM 829 N N . THR A 1 105 ? 4.801 6.25 2.258 1 98.44 105 THR A N 1
ATOM 830 C CA . THR A 1 105 ? 4.316 6.258 0.881 1 98.44 105 THR A CA 1
ATOM 831 C C . THR A 1 105 ? 3.246 5.191 0.676 1 98.44 105 THR A C 1
ATOM 833 O O . THR A 1 105 ? 2.219 5.449 0.046 1 98.44 105 THR A O 1
ATOM 836 N N . LEU A 1 106 ? 3.518 4.004 1.228 1 98.5 106 LEU A N 1
ATOM 837 C CA . LEU A 1 106 ? 2.564 2.9 1.137 1 98.5 106 LEU A CA 1
ATOM 838 C C . LEU A 1 106 ? 1.209 3.309 1.702 1 98.5 106 LEU A C 1
ATOM 840 O O . LEU A 1 106 ? 0.181 3.141 1.042 1 98.5 106 LEU A O 1
ATOM 844 N N . ARG A 1 107 ? 1.197 3.82 2.871 1 98.62 107 ARG A N 1
ATOM 845 C CA . ARG A 1 107 ? -0.06 4.184 3.518 1 98.62 107 ARG A CA 1
ATOM 846 C C . ARG A 1 107 ? -0.752 5.32 2.773 1 98.62 107 ARG A C 1
ATOM 848 O O . ARG A 1 107 ? -1.977 5.324 2.635 1 98.62 107 ARG A O 1
ATOM 855 N N . GLY A 1 108 ? 0.006 6.305 2.314 1 98.81 108 GLY A N 1
ATOM 856 C CA . GLY A 1 108 ? -0.555 7.398 1.54 1 98.81 108 GLY A CA 1
ATOM 857 C C . GLY A 1 108 ? -1.268 6.938 0.283 1 98.81 108 GLY A C 1
ATOM 858 O O . GLY A 1 108 ? -2.385 7.375 0.001 1 98.81 108 GLY A O 1
ATOM 859 N N . ILE A 1 109 ? -0.623 6.062 -0.428 1 98.81 109 ILE A N 1
ATOM 860 C CA . ILE A 1 109 ? -1.172 5.57 -1.687 1 98.81 109 ILE A CA 1
ATOM 861 C C . ILE A 1 109 ? -2.395 4.699 -1.41 1 98.81 109 ILE A C 1
ATOM 863 O O . ILE A 1 109 ? -3.422 4.828 -2.078 1 98.81 109 ILE A O 1
ATOM 867 N N . LYS A 1 110 ? -2.324 3.869 -0.449 1 98.69 110 LYS A N 1
ATOM 868 C CA . LYS A 1 110 ? -3.455 3.01 -0.112 1 98.69 110 LYS A CA 1
ATOM 869 C C . LYS A 1 110 ? -4.672 3.834 0.301 1 98.69 110 LYS A C 1
ATOM 871 O O . LYS A 1 110 ? -5.781 3.602 -0.185 1 98.69 110 LYS A O 1
ATOM 876 N N . LEU A 1 111 ? -4.488 4.793 1.173 1 98.69 111 LEU A N 1
ATOM 877 C CA . LEU A 1 111 ? -5.582 5.625 1.656 1 98.69 111 LEU A CA 1
ATOM 878 C C . LEU A 1 111 ? -6.207 6.422 0.514 1 98.69 111 LEU A C 1
ATOM 880 O O . LEU A 1 111 ? -7.43 6.566 0.45 1 98.69 111 LEU A O 1
ATOM 884 N N . SER A 1 112 ? -5.312 6.98 -0.372 1 98.69 112 SER A N 1
ATOM 885 C CA . SER A 1 112 ? -5.863 7.738 -1.491 1 98.69 112 SER A CA 1
ATOM 886 C C . SER A 1 112 ? -6.773 6.871 -2.352 1 98.69 112 SER A C 1
ATOM 888 O O . SER A 1 112 ? -7.82 7.332 -2.818 1 98.69 112 SER A O 1
ATOM 890 N N . ARG A 1 113 ? -6.395 5.609 -2.564 1 98.31 113 ARG A N 1
ATOM 891 C CA . ARG A 1 113 ? -7.23 4.676 -3.316 1 98.31 113 ARG A CA 1
ATOM 892 C C . ARG A 1 113 ? -8.57 4.457 -2.623 1 98.31 113 ARG A C 1
ATOM 894 O O . ARG A 1 113 ? -9.617 4.504 -3.264 1 98.31 113 ARG A O 1
ATOM 901 N N . GLU A 1 114 ? -8.516 4.211 -1.295 1 98.31 114 GLU A N 1
ATOM 902 C CA . GLU A 1 114 ? -9.734 3.939 -0.536 1 98.31 114 GLU A CA 1
ATOM 903 C C . GLU A 1 114 ? -10.633 5.168 -0.483 1 98.31 114 GLU A C 1
ATOM 905 O O . GLU A 1 114 ? -11.859 5.047 -0.542 1 98.31 114 GLU A O 1
ATOM 910 N N . ILE A 1 115 ? -10.062 6.359 -0.374 1 98.56 115 ILE A N 1
ATOM 911 C CA . ILE A 1 115 ? -10.82 7.605 -0.331 1 98.56 115 ILE A CA 1
ATOM 912 C C . ILE A 1 115 ? -11.57 7.801 -1.647 1 98.56 115 ILE A C 1
ATOM 914 O O . ILE A 1 115 ? -12.734 8.227 -1.652 1 98.56 115 ILE A O 1
ATOM 918 N N . GLU A 1 116 ? -10.938 7.477 -2.754 1 96.56 116 GLU A N 1
ATOM 919 C CA . GLU A 1 116 ? -11.562 7.613 -4.066 1 96.56 116 GLU A CA 1
ATOM 920 C C . GLU A 1 116 ? -12.781 6.703 -4.199 1 96.56 116 GLU A C 1
ATOM 922 O O . GLU A 1 116 ? -13.664 6.957 -5.023 1 96.56 116 GLU A O 1
ATOM 927 N N . GLY A 1 117 ? -12.859 5.691 -3.395 1 95.25 117 GLY A N 1
ATOM 928 C CA . GLY A 1 117 ? -13.945 4.73 -3.467 1 95.25 117 GLY A CA 1
ATOM 929 C C . GLY A 1 117 ? -15.109 5.078 -2.562 1 95.25 117 GLY A C 1
ATOM 930 O O . GLY A 1 117 ? -16.141 4.398 -2.578 1 95.25 117 GLY A O 1
ATOM 931 N N . ILE A 1 118 ? -14.977 6.141 -1.778 1 97.06 118 ILE A N 1
ATOM 932 C CA . ILE A 1 118 ? -16.031 6.535 -0.847 1 97.06 118 ILE A CA 1
ATOM 933 C C . ILE A 1 118 ? -17.25 7.004 -1.623 1 97.06 118 ILE A C 1
ATOM 935 O O . ILE A 1 118 ? -17.141 7.82 -2.541 1 97.06 118 ILE A O 1
ATOM 939 N N . LYS A 1 119 ? -18.422 6.438 -1.358 1 96.06 119 LYS A N 1
ATOM 940 C CA . LYS A 1 119 ? -19.688 6.949 -1.891 1 96.06 119 LYS A CA 1
ATOM 941 C C . LYS A 1 119 ? -20.109 8.227 -1.173 1 96.06 119 LYS A C 1
ATOM 943 O O . LYS A 1 119 ? -20.859 8.18 -0.204 1 96.06 119 LYS A O 1
ATOM 948 N N . SER A 1 120 ? -19.672 9.367 -1.649 1 97.31 120 SER A N 1
ATOM 949 C CA . SER A 1 120 ? -19.859 10.656 -0.986 1 97.31 120 SER A CA 1
ATOM 950 C C . SER A 1 120 ? -21.016 11.43 -1.603 1 97.31 120 SER A C 1
ATOM 952 O O . SER A 1 120 ? -21.266 11.328 -2.805 1 97.31 120 SER A O 1
ATOM 954 N N . LYS A 1 121 ? -21.781 12.141 -0.752 1 98.31 121 LYS A N 1
ATOM 955 C CA . LYS A 1 121 ? -22.828 13.062 -1.21 1 98.31 121 LYS A CA 1
ATOM 956 C C . LYS A 1 121 ? -22.219 14.258 -1.934 1 98.31 121 LYS A C 1
ATOM 958 O O . LYS A 1 121 ? -22.781 14.75 -2.918 1 98.31 121 LYS A O 1
ATOM 963 N N . PHE A 1 122 ? -21.141 14.781 -1.44 1 98.62 122 PHE A N 1
ATOM 964 C CA . PHE A 1 122 ? -20.422 15.898 -2.021 1 98.62 122 PHE A CA 1
ATOM 965 C C . PHE A 1 122 ? -19.031 15.469 -2.496 1 98.62 122 PHE A C 1
ATOM 967 O O . PHE A 1 122 ? -18.5 14.461 -2.023 1 98.62 122 PHE A O 1
ATOM 974 N N . PRO A 1 123 ? -18.406 16.172 -3.385 1 98.38 123 PRO A N 1
ATOM 975 C CA . PRO A 1 123 ? -17.141 15.75 -3.969 1 98.38 123 PRO A CA 1
ATOM 976 C C . PRO A 1 123 ? -15.992 15.766 -2.955 1 98.38 123 PRO A C 1
ATOM 978 O O . PRO A 1 123 ? -15.984 16.578 -2.031 1 98.38 123 PRO A O 1
ATOM 981 N N . ILE A 1 124 ? -15.094 14.891 -3.145 1 98.81 124 ILE A N 1
ATOM 982 C CA . ILE A 1 124 ? -13.859 14.805 -2.367 1 98.81 124 ILE A CA 1
ATOM 983 C C . ILE A 1 124 ? -12.656 15.039 -3.279 1 98.81 124 ILE A C 1
ATOM 985 O O . ILE A 1 124 ? -12.578 14.477 -4.371 1 98.81 124 ILE A O 1
ATOM 989 N N . SER A 1 125 ? -11.742 15.891 -2.926 1 98.75 125 SER A N 1
ATOM 990 C CA . SER A 1 125 ? -10.492 16.109 -3.643 1 98.75 125 SER A CA 1
ATOM 991 C C . SER A 1 125 ? -9.289 15.938 -2.723 1 98.75 125 SER A C 1
ATOM 993 O O . SER A 1 125 ? -9.367 16.234 -1.526 1 98.75 125 SER A O 1
ATOM 995 N N . ILE A 1 126 ? -8.211 15.398 -3.268 1 98.94 126 ILE A N 1
ATOM 996 C CA . ILE A 1 126 ? -6.98 15.133 -2.525 1 98.94 126 ILE A CA 1
ATOM 997 C C . ILE A 1 126 ? -5.816 15.883 -3.172 1 98.94 126 ILE A C 1
ATOM 999 O O . ILE A 1 126 ? -5.695 15.914 -4.398 1 98.94 126 ILE A O 1
ATOM 1003 N N . VAL A 1 127 ? -4.992 16.469 -2.404 1 98.94 127 VAL A N 1
ATOM 1004 C CA . VAL A 1 127 ? -3.742 17.047 -2.881 1 98.94 127 VAL A CA 1
ATOM 1005 C C . VAL A 1 127 ? -2.596 16.641 -1.959 1 98.94 127 VAL A C 1
ATOM 1007 O O . VAL A 1 127 ? -2.768 16.562 -0.741 1 98.94 127 VAL A O 1
ATOM 1010 N N . GLU A 1 128 ? -1.435 16.266 -2.557 1 98.94 128 GLU A N 1
ATOM 1011 C CA . GLU A 1 128 ? -0.205 16.047 -1.803 1 98.94 128 GLU A CA 1
ATOM 1012 C C . GLU A 1 128 ? 0.404 17.359 -1.336 1 98.94 128 GLU A C 1
ATOM 1014 O O . GLU A 1 128 ? 0.592 18.281 -2.135 1 98.94 128 GLU A O 1
ATOM 1019 N N . VAL A 1 129 ? 0.701 17.453 -0.029 1 98.81 129 VAL A N 1
ATOM 1020 C CA . VAL A 1 129 ? 1.179 18.719 0.513 1 98.81 129 VAL A CA 1
ATOM 1021 C C . VAL A 1 129 ? 2.449 18.484 1.327 1 98.81 129 VAL A C 1
ATOM 1023 O O . VAL A 1 129 ? 2.605 17.438 1.962 1 98.81 129 VAL A O 1
ATOM 1026 N N . HIS A 1 130 ? 3.34 19.375 1.305 1 98.38 130 HIS A N 1
ATOM 1027 C CA . HIS A 1 130 ? 4.492 19.438 2.195 1 98.38 130 HIS A CA 1
ATOM 1028 C C . HIS A 1 130 ? 4.332 20.562 3.219 1 98.38 130 HIS A C 1
ATOM 1030 O O . HIS A 1 130 ? 4.668 21.719 2.941 1 98.38 130 HIS A O 1
ATOM 1036 N N . PRO A 1 131 ? 3.932 20.219 4.391 1 98.44 131 PRO A N 1
ATOM 1037 C CA . PRO A 1 131 ? 3.572 21.234 5.379 1 98.44 131 PRO A CA 1
ATOM 1038 C C . PRO A 1 131 ? 4.738 22.156 5.727 1 98.44 131 PRO A C 1
ATOM 1040 O O . PRO A 1 131 ? 4.547 23.359 5.895 1 98.44 131 PRO A O 1
ATOM 1043 N N . GLY A 1 132 ? 5.918 21.625 5.863 1 97.94 132 GLY A N 1
ATOM 1044 C CA . GLY A 1 132 ? 7.074 22.484 6.094 1 97.94 132 GLY A CA 1
ATOM 1045 C C . GLY A 1 132 ? 7.234 23.562 5.051 1 97.94 132 GLY A C 1
ATOM 1046 O O . GLY A 1 132 ? 7.488 24.719 5.387 1 97.94 132 GLY A O 1
ATOM 1047 N N . ALA A 1 133 ? 7.094 23.188 3.82 1 98.31 133 ALA A N 1
ATOM 1048 C CA . ALA A 1 133 ? 7.203 24.141 2.717 1 98.31 133 ALA A CA 1
ATOM 1049 C C . ALA A 1 133 ? 6.035 25.125 2.719 1 98.31 133 ALA A C 1
ATOM 1051 O O . ALA A 1 133 ? 6.191 26.281 2.334 1 98.31 133 ALA A O 1
ATOM 1052 N N . VAL A 1 134 ? 4.832 24.672 3.148 1 98.75 134 VAL A N 1
ATOM 1053 C CA . VAL A 1 134 ? 3.686 25.562 3.283 1 98.75 134 VAL A CA 1
ATOM 1054 C C . VAL A 1 134 ? 4.012 26.688 4.27 1 98.75 134 VAL A C 1
ATOM 1056 O O . VAL A 1 134 ? 3.801 27.859 3.973 1 98.75 134 VAL A O 1
ATOM 1059 N N . ILE A 1 135 ? 4.574 26.312 5.348 1 98.62 135 ILE A N 1
ATOM 1060 C CA . ILE A 1 135 ? 4.918 27.266 6.395 1 98.62 135 ILE A CA 1
ATOM 1061 C C . ILE A 1 135 ? 6.066 28.156 5.922 1 98.62 135 ILE A C 1
ATOM 1063 O O . ILE A 1 135 ? 5.938 29.375 5.883 1 98.62 135 ILE A O 1
ATOM 1067 N N . GLY A 1 136 ? 7.145 27.547 5.48 1 98.12 136 GLY A N 1
ATOM 1068 C CA . GLY A 1 136 ? 8.359 28.266 5.137 1 98.12 136 GLY A CA 1
ATOM 1069 C C . GLY A 1 136 ? 8.18 29.219 3.973 1 98.12 136 GLY A C 1
ATOM 1070 O O . GLY A 1 136 ? 8.812 30.281 3.924 1 98.12 136 GLY A O 1
ATOM 1071 N N . SER A 1 137 ? 7.336 28.891 3.023 1 98.38 137 SER A N 1
ATOM 1072 C CA . SER A 1 137 ? 7.168 29.688 1.813 1 98.38 137 SER A CA 1
ATOM 1073 C C . SER A 1 137 ? 6.301 30.922 2.076 1 98.38 137 SER A C 1
ATOM 1075 O O . SER A 1 137 ? 6.246 31.828 1.252 1 98.38 137 SER A O 1
ATOM 1077 N N . ARG A 1 138 ? 5.664 30.969 3.266 1 98.31 138 ARG A N 1
ATOM 1078 C CA . ARG A 1 138 ? 4.73 32.062 3.549 1 98.31 138 ARG A CA 1
ATOM 1079 C C . ARG A 1 138 ? 5.27 32.969 4.648 1 98.31 138 ARG A C 1
ATOM 1081 O O . ARG A 1 138 ? 4.766 34.062 4.844 1 98.31 138 ARG A O 1
ATOM 1088 N N . LEU A 1 139 ? 6.273 32.5 5.293 1 97.88 139 LEU A N 1
ATOM 1089 C CA . LEU A 1 139 ? 6.895 33.281 6.336 1 97.88 139 LEU A CA 1
ATOM 1090 C C . LEU A 1 139 ? 7.898 34.281 5.738 1 97.88 139 LEU A C 1
ATOM 1092 O O . LEU A 1 139 ? 8.609 33.938 4.789 1 97.88 139 LEU A O 1
ATOM 1096 N N . PRO A 1 140 ? 8.008 35.531 6.336 1 96.38 140 PRO A N 1
ATOM 1097 C CA . PRO A 1 140 ? 9.125 36.375 5.957 1 96.38 140 PRO A CA 1
ATOM 1098 C C . PRO A 1 140 ? 10.484 35.812 6.359 1 96.38 140 PRO A C 1
ATOM 1100 O O . PRO A 1 140 ? 10.562 35 7.285 1 96.38 140 PRO A O 1
ATOM 1103 N N . LYS A 1 141 ? 11.477 36.188 5.684 1 95.31 141 LYS A N 1
ATOM 1104 C CA . LYS A 1 141 ? 12.828 35.656 5.887 1 95.31 141 LYS A CA 1
ATOM 1105 C C . LYS A 1 141 ? 13.242 35.781 7.352 1 95.31 141 LYS A C 1
ATOM 1107 O O . LYS A 1 141 ? 13.883 34.875 7.895 1 95.31 141 LYS A O 1
ATOM 1112 N N . LYS A 1 142 ? 12.898 36.812 7.988 1 96.12 142 LYS A N 1
ATOM 1113 C CA . LYS A 1 142 ? 13.297 37.094 9.367 1 96.12 142 LYS A CA 1
ATOM 1114 C C . LYS A 1 142 ? 12.695 36.062 10.32 1 96.12 142 LYS A C 1
ATOM 1116 O O . LYS A 1 142 ? 13.211 35.844 11.422 1 96.12 142 LYS A O 1
ATOM 1121 N N . ASP A 1 143 ? 11.602 35.344 9.922 1 97.69 143 ASP A N 1
ATOM 1122 C CA . ASP A 1 143 ? 10.883 34.406 10.789 1 97.69 143 ASP A CA 1
ATOM 1123 C C . ASP A 1 143 ? 11.078 32.969 10.32 1 97.69 143 ASP A C 1
ATOM 1125 O O . ASP A 1 143 ? 10.461 32.062 10.859 1 97.69 143 ASP A O 1
ATOM 1129 N N . LEU A 1 144 ? 11.977 32.781 9.344 1 97.5 144 LEU A N 1
ATOM 1130 C CA . LEU A 1 144 ? 12.164 31.453 8.75 1 97.5 144 LEU A CA 1
ATOM 1131 C C . LEU A 1 144 ? 12.672 30.453 9.781 1 97.5 144 LEU A C 1
ATOM 1133 O O . LEU A 1 144 ? 12.414 29.25 9.672 1 97.5 144 LEU A O 1
ATOM 1137 N N . GLU A 1 145 ? 13.367 30.922 10.781 1 96.88 145 GLU A N 1
ATOM 1138 C CA . GLU A 1 145 ? 13.93 30.078 11.82 1 96.88 145 GLU A CA 1
ATOM 1139 C C . GLU A 1 145 ? 12.844 29.266 12.531 1 96.88 145 GLU A C 1
ATOM 1141 O O . GLU A 1 145 ? 13.086 28.141 12.977 1 96.88 145 GLU A O 1
ATOM 1146 N N . TYR A 1 146 ? 11.641 29.781 12.695 1 97.38 146 TYR A N 1
ATOM 1147 C CA . TYR A 1 146 ? 10.539 29.078 13.344 1 97.38 146 TYR A CA 1
ATOM 1148 C C . TYR A 1 146 ? 10.109 27.859 12.516 1 97.38 146 TYR A C 1
ATOM 1150 O O . TYR A 1 146 ? 9.789 26.812 13.078 1 97.38 146 TYR A O 1
ATOM 1158 N N . ALA A 1 147 ? 10.102 28.031 11.211 1 96.56 147 ALA A N 1
ATOM 1159 C CA . ALA A 1 147 ? 9.789 26.906 10.328 1 96.56 147 ALA A CA 1
ATOM 1160 C C . ALA A 1 147 ? 10.852 25.828 10.406 1 96.56 147 ALA A C 1
ATOM 1162 O O . ALA A 1 147 ? 10.547 24.625 10.289 1 96.56 147 ALA A O 1
ATOM 1163 N N . LEU A 1 148 ? 12.07 26.203 10.625 1 96.69 148 LEU A N 1
ATOM 1164 C CA . LEU A 1 148 ? 13.18 25.266 10.648 1 96.69 148 LEU A CA 1
ATOM 1165 C C . LEU A 1 148 ? 13.242 24.516 11.977 1 96.69 148 LEU A C 1
ATOM 1167 O O . LEU A 1 148 ? 13.758 23.406 12.047 1 96.69 148 LEU A O 1
ATOM 1171 N N . LYS A 1 149 ? 12.57 25.078 13.047 1 96.81 149 LYS A N 1
ATOM 1172 C CA . LYS A 1 149 ? 12.828 24.562 14.391 1 96.81 149 LYS A CA 1
ATOM 1173 C C . LYS A 1 149 ? 11.555 23.984 15.008 1 96.81 149 LYS A C 1
ATOM 1175 O O . LYS A 1 149 ? 11.609 23.312 16.047 1 96.81 149 LYS A O 1
ATOM 1180 N N . TYR A 1 150 ? 10.383 24.203 14.438 1 96.75 150 TYR A N 1
ATOM 1181 C CA . TYR A 1 150 ? 9.117 23.922 15.109 1 96.75 150 TYR A CA 1
ATOM 1182 C C . TYR A 1 150 ? 8.992 22.438 15.422 1 96.75 150 TYR A C 1
ATOM 1184 O O . TYR A 1 150 ? 8.227 22.047 16.312 1 96.75 150 TYR A O 1
ATOM 1192 N N . LYS A 1 151 ? 9.695 21.578 14.789 1 95.25 151 LYS A N 1
ATOM 1193 C CA . LYS A 1 151 ? 9.594 20.156 15.062 1 95.25 151 LYS A CA 1
ATOM 1194 C C . LYS A 1 151 ? 10.289 19.781 16.375 1 95.25 151 LYS A C 1
ATOM 1196 O O . LYS A 1 151 ? 9.945 18.781 17 1 95.25 151 LYS A O 1
ATOM 1201 N N . GLN A 1 152 ? 11.211 20.625 16.781 1 95.12 152 GLN A N 1
ATOM 1202 C CA . GLN A 1 152 ? 12 20.312 17.969 1 95.12 152 GLN A CA 1
ATOM 1203 C C . GLN A 1 152 ? 11.688 21.281 19.109 1 95.12 152 GLN A C 1
ATOM 1205 O O . GLN A 1 152 ? 12 21 20.266 1 95.12 152 GLN A O 1
ATOM 1210 N N . ASP A 1 153 ? 11.047 22.406 18.781 1 96.75 153 ASP A N 1
ATOM 1211 C CA . ASP A 1 153 ? 10.922 23.5 19.75 1 96.75 153 ASP A CA 1
ATOM 1212 C C . ASP A 1 153 ? 9.461 23.891 19.938 1 96.75 153 ASP A C 1
ATOM 1214 O O . ASP A 1 153 ? 8.812 24.375 19.016 1 96.75 153 ASP A O 1
ATOM 1218 N N . GLN A 1 154 ? 9.031 23.859 21.125 1 96.56 154 GLN A N 1
ATOM 1219 C CA . GLN A 1 154 ? 7.633 24.156 21.438 1 96.56 154 GLN A CA 1
ATOM 1220 C C . GLN A 1 154 ? 7.324 25.625 21.219 1 96.56 154 GLN A C 1
ATOM 1222 O O . GLN A 1 154 ? 6.223 25.984 20.781 1 96.56 154 GLN A O 1
ATOM 1227 N N . SER A 1 155 ? 8.25 26.453 21.562 1 97.19 155 SER A N 1
ATOM 1228 C CA . SER A 1 155 ? 8.047 27.891 21.359 1 97.19 155 SER A CA 1
ATOM 1229 C C . SER A 1 155 ? 7.855 28.219 19.891 1 97.19 155 SER A C 1
ATOM 1231 O O . SER A 1 155 ? 7.035 29.062 19.531 1 97.19 155 SER A O 1
ATOM 1233 N N . ALA A 1 156 ? 8.672 27.547 19.078 1 98.06 156 ALA A N 1
ATOM 1234 C CA . ALA A 1 156 ? 8.508 27.703 17.641 1 98.06 156 ALA A CA 1
ATOM 1235 C C . ALA A 1 156 ? 7.137 27.219 17.172 1 98.06 156 ALA A C 1
ATOM 1237 O O . ALA A 1 156 ? 6.504 27.844 16.328 1 98.06 156 ALA A O 1
ATOM 1238 N N . ARG A 1 157 ? 6.598 26.172 17.781 1 98.38 157 ARG A N 1
ATOM 1239 C CA . ARG A 1 157 ? 5.27 25.672 17.453 1 98.38 157 ARG A CA 1
ATOM 1240 C C . ARG A 1 157 ? 4.191 26.656 17.875 1 98.38 157 ARG A C 1
ATOM 1242 O O . ARG A 1 157 ? 3.193 26.828 17.156 1 98.38 157 ARG A O 1
ATOM 1249 N N . GLY A 1 158 ? 4.395 27.25 18.984 1 98.38 158 GLY A N 1
ATOM 1250 C CA . GLY A 1 158 ? 3.482 28.297 19.406 1 98.38 158 GLY A CA 1
ATOM 1251 C C . GLY A 1 158 ? 3.414 29.453 18.422 1 98.38 158 GLY A C 1
ATOM 1252 O O . GLY A 1 158 ? 2.328 29.953 18.109 1 98.38 158 GLY A O 1
ATOM 1253 N N . PHE A 1 159 ? 4.57 29.859 17.984 1 98.56 159 PHE A N 1
ATOM 1254 C CA . PHE A 1 159 ? 4.633 30.906 16.984 1 98.56 159 PHE A CA 1
ATOM 1255 C C . PHE A 1 159 ? 3.869 30.5 15.727 1 98.56 159 PHE A C 1
ATOM 1257 O O . PHE A 1 159 ? 3.07 31.281 15.203 1 98.56 159 PHE A O 1
ATOM 1264 N N . ILE A 1 160 ? 4.074 29.297 15.25 1 98.62 160 ILE A N 1
ATOM 1265 C CA . ILE A 1 160 ? 3.459 28.812 14.016 1 98.62 160 ILE A CA 1
ATOM 1266 C C . ILE A 1 160 ? 1.944 28.734 14.188 1 98.62 160 ILE A C 1
ATOM 1268 O O . ILE A 1 160 ? 1.188 29.062 13.281 1 98.62 160 ILE A O 1
ATOM 1272 N N . ARG A 1 161 ? 1.457 28.266 15.32 1 98.44 161 ARG A N 1
ATOM 1273 C CA . ARG A 1 161 ? 0.021 28.234 15.578 1 98.44 161 ARG A CA 1
ATOM 1274 C C . ARG A 1 161 ? -0.595 29.625 15.461 1 98.44 161 ARG A C 1
ATOM 1276 O O . ARG A 1 161 ? -1.644 29.781 14.836 1 98.44 161 ARG A O 1
ATOM 1283 N N . ALA A 1 162 ? 0.018 30.562 16.141 1 98.19 162 ALA A N 1
ATOM 1284 C CA . ALA A 1 162 ? -0.456 31.938 16.062 1 98.19 162 ALA A CA 1
ATOM 1285 C C . ALA A 1 162 ? -0.435 32.438 14.617 1 98.19 162 ALA A C 1
ATOM 1287 O O . ALA A 1 162 ? -1.369 33.125 14.172 1 98.19 162 ALA A O 1
ATOM 1288 N N . TRP A 1 163 ? 0.684 32.156 13.93 1 98.5 163 TRP A N 1
ATOM 1289 C CA . TRP A 1 163 ? 0.829 32.531 12.531 1 98.5 163 TRP A CA 1
ATOM 1290 C C . TRP A 1 163 ? -0.271 31.906 11.68 1 98.5 163 TRP A C 1
ATOM 1292 O O . TRP A 1 163 ? -0.833 32.562 10.805 1 98.5 163 TRP A O 1
ATOM 1302 N N . LEU A 1 164 ? -0.698 30.625 11.906 1 98.62 164 LEU A N 1
ATOM 1303 C CA . LEU A 1 164 ? -1.784 29.969 11.18 1 98.62 164 LEU A CA 1
ATOM 1304 C C . LEU A 1 164 ? -3.096 30.719 11.375 1 98.62 164 LEU A C 1
ATOM 1306 O O . LEU A 1 164 ? -3.887 30.844 10.438 1 98.62 164 LEU A O 1
ATOM 1310 N N . ASN A 1 165 ? -3.264 31.156 12.562 1 97.94 165 ASN A N 1
ATOM 1311 C CA . ASN A 1 165 ? -4.441 31.969 12.82 1 97.94 165 ASN A CA 1
ATOM 1312 C C . ASN A 1 165 ? -4.441 33.25 11.977 1 97.94 165 ASN A C 1
ATOM 1314 O O . ASN A 1 165 ? -5.484 33.656 11.461 1 97.94 165 ASN A O 1
ATOM 1318 N N . GLU A 1 166 ? -3.283 33.844 11.812 1 97.62 166 GLU A N 1
ATOM 1319 C CA . GLU A 1 166 ? -3.139 35.031 10.961 1 97.62 166 GLU A CA 1
ATOM 1320 C C . GLU A 1 166 ? -3.41 34.688 9.5 1 97.62 166 GLU A C 1
ATOM 1322 O O . GLU A 1 166 ? -3.758 35.562 8.711 1 97.62 166 GLU A O 1
ATOM 1327 N N . GLN A 1 167 ? -3.164 33.406 9.125 1 97.81 167 GLN A N 1
ATOM 1328 C CA . GLN A 1 167 ? -3.457 32.938 7.777 1 97.81 167 GLN A CA 1
ATOM 1329 C C . GLN A 1 167 ? -4.93 32.562 7.633 1 97.81 167 GLN A C 1
ATOM 1331 O O . GLN A 1 167 ? -5.297 31.812 6.719 1 97.81 167 GLN A O 1
ATOM 1336 N N . LYS A 1 168 ? -5.805 32.906 8.555 1 98 168 LYS A N 1
ATOM 1337 C CA . LYS A 1 168 ? -7.258 32.781 8.5 1 98 168 LYS A CA 1
ATOM 1338 C C . LYS A 1 168 ? -7.707 31.375 8.891 1 98 168 LYS A C 1
ATOM 1340 O O . LYS A 1 168 ? -8.828 30.969 8.57 1 98 168 LYS A O 1
ATOM 1345 N N . LEU A 1 169 ? -6.809 30.516 9.461 1 98.56 169 LEU A N 1
ATOM 1346 C CA . LEU A 1 169 ? -7.234 29.312 10.188 1 98.56 169 LEU A CA 1
ATOM 1347 C C . LEU A 1 169 ? -7.59 29.656 11.633 1 98.56 169 LEU A C 1
ATOM 1349 O O . LEU A 1 169 ? -6.703 29.844 12.469 1 98.56 169 LEU A O 1
ATOM 1353 N N . THR A 1 170 ? -8.852 29.641 11.961 1 98.19 170 THR A N 1
ATOM 1354 C CA . THR A 1 170 ? -9.281 30.266 13.219 1 98.19 170 THR A CA 1
ATOM 1355 C C . THR A 1 170 ? -9.664 29.188 14.234 1 98.19 170 THR A C 1
ATOM 1357 O O . THR A 1 170 ? -9.977 28.047 13.867 1 98.19 170 THR A O 1
ATOM 1360 N N . HIS A 1 171 ? -9.609 29.531 15.5 1 97.81 171 HIS A N 1
ATOM 1361 C CA . HIS A 1 171 ? -10.07 28.75 16.641 1 97.81 171 HIS A CA 1
ATOM 1362 C C . HIS A 1 171 ? -9.25 27.484 16.812 1 97.81 171 HIS A C 1
ATOM 1364 O O . HIS A 1 171 ? -9.773 26.453 17.234 1 97.81 171 HIS A O 1
ATOM 1370 N N . ILE A 1 172 ? -7.965 27.516 16.375 1 98.38 172 ILE A N 1
ATOM 1371 C CA . ILE A 1 172 ? -7.07 26.391 16.625 1 98.38 172 ILE A CA 1
ATOM 1372 C C . ILE A 1 172 ? -6.762 26.281 18.109 1 98.38 172 ILE A C 1
ATOM 1374 O O . ILE A 1 172 ? -6.246 27.219 18.703 1 98.38 172 ILE A O 1
ATOM 1378 N N . PRO A 1 173 ? -7.031 25.234 18.719 1 98 173 PRO A N 1
ATOM 1379 C CA . PRO A 1 173 ? -6.785 25.109 20.156 1 98 173 PRO A CA 1
ATOM 1380 C C . PRO A 1 173 ? -5.301 25.141 20.5 1 98 173 PRO A C 1
ATOM 1382 O O . PRO A 1 173 ? -4.461 24.781 19.672 1 98 173 PRO A O 1
ATOM 1385 N N . ILE A 1 174 ? -4.941 25.453 21.734 1 97.5 174 ILE A N 1
ATOM 1386 C CA . ILE A 1 174 ? -3.564 25.594 22.188 1 97.5 174 ILE A CA 1
ATOM 1387 C C . ILE A 1 174 ? -2.887 24.234 22.219 1 97.5 174 ILE A C 1
ATOM 1389 O O . ILE A 1 174 ? -1.671 24.125 22.031 1 97.5 174 ILE A O 1
ATOM 1393 N N . GLU A 1 175 ? -3.602 23.141 22.422 1 97.12 175 GLU A N 1
ATOM 1394 C CA . GLU A 1 175 ? -3.088 21.781 22.5 1 97.12 175 GLU A CA 1
ATOM 1395 C C . GLU A 1 175 ? -2.363 21.375 21.219 1 97.12 175 GLU A C 1
ATOM 1397 O O . GLU A 1 175 ? -1.53 20.469 21.234 1 97.12 175 GLU A O 1
ATOM 1402 N N . ILE A 1 176 ? -2.645 22.062 20.125 1 96.75 176 ILE A N 1
ATOM 1403 C CA . ILE A 1 176 ? -2.061 21.75 18.828 1 96.75 176 ILE A CA 1
ATOM 1404 C C . ILE A 1 176 ? -0.552 21.984 18.875 1 96.75 176 ILE A C 1
ATOM 1406 O O . ILE A 1 176 ? 0.201 21.359 18.109 1 96.75 176 ILE A O 1
ATOM 1410 N N . GLU A 1 177 ? -0.074 22.891 19.75 1 96.31 177 GLU A N 1
ATOM 1411 C CA . GLU A 1 177 ? 1.344 23.234 19.797 1 96.31 177 GLU A CA 1
ATOM 1412 C C . GLU A 1 177 ? 2.152 22.156 20.5 1 96.31 177 GLU A C 1
ATOM 1414 O O . GLU A 1 177 ? 3.383 22.188 20.5 1 96.31 177 GLU A O 1
ATOM 1419 N N . GLU A 1 178 ? 1.522 21.156 21.094 1 95.81 178 GLU A N 1
ATOM 1420 C CA . GLU A 1 178 ? 2.203 20.156 21.891 1 95.81 178 GLU A CA 1
ATOM 1421 C C . GLU A 1 178 ? 3.029 19.219 21.016 1 95.81 178 GLU A C 1
ATOM 1423 O O . GLU A 1 178 ? 4.082 18.734 21.438 1 95.81 178 GLU A O 1
ATOM 1428 N N . GLU A 1 179 ? 2.539 18.938 19.859 1 96.19 179 GLU A N 1
ATOM 1429 C CA . GLU A 1 179 ? 3.219 18 18.969 1 96.19 179 GLU A CA 1
ATOM 1430 C C . GLU A 1 179 ? 3.375 18.594 17.562 1 96.19 179 GLU A C 1
ATOM 1432 O O . GLU A 1 179 ? 2.459 19.25 17.062 1 96.19 179 GLU A O 1
ATOM 1437 N N . SER A 1 180 ? 4.496 18.344 16.922 1 97.62 180 SER A N 1
ATOM 1438 C CA . SER A 1 180 ? 4.766 18.859 15.578 1 97.62 180 SER A CA 1
ATOM 1439 C C . SER A 1 180 ? 3.814 18.266 14.547 1 97.62 180 SER A C 1
ATOM 1441 O O . SER A 1 180 ? 3.475 18.906 13.555 1 97.62 180 SER A O 1
ATOM 1443 N N . HIS A 1 181 ? 3.289 17.031 14.812 1 98.12 181 HIS A N 1
ATOM 1444 C CA . HIS A 1 181 ? 2.387 16.375 13.883 1 98.12 181 HIS A CA 1
ATOM 1445 C C . HIS A 1 181 ? 1.067 17.125 13.758 1 98.12 181 HIS A C 1
ATOM 1447 O O . HIS A 1 181 ? 0.475 17.172 12.68 1 98.12 181 HIS A O 1
ATOM 1453 N N . SER A 1 182 ? 0.62 17.688 14.844 1 98.12 182 SER A N 1
ATOM 1454 C CA . SER A 1 182 ? -0.615 18.453 14.805 1 98.12 182 SER A CA 1
ATOM 1455 C C . SER A 1 182 ? -0.426 19.75 14.023 1 98.12 182 SER A C 1
ATOM 1457 O O . SER A 1 182 ? -1.317 20.172 13.281 1 98.12 182 SER A O 1
ATOM 1459 N N . ILE A 1 183 ? 0.752 20.344 14.156 1 98.56 183 ILE A N 1
ATOM 1460 C CA . ILE A 1 183 ? 1.099 21.547 13.398 1 98.56 183 ILE A CA 1
ATOM 1461 C C . ILE A 1 183 ? 1.134 21.219 11.906 1 98.56 183 ILE A C 1
ATOM 1463 O O . ILE A 1 183 ? 0.579 21.953 11.086 1 98.56 183 ILE A O 1
ATOM 1467 N N . ASP A 1 184 ? 1.729 20.078 11.594 1 98.75 184 ASP A N 1
ATOM 1468 C CA . ASP A 1 184 ? 1.83 19.656 10.195 1 98.75 184 ASP A CA 1
ATOM 1469 C C . ASP A 1 184 ? 0.448 19.422 9.594 1 98.75 184 ASP A C 1
ATOM 1471 O O . ASP A 1 184 ? 0.201 19.766 8.438 1 98.75 184 ASP A O 1
ATOM 1475 N N . ALA A 1 185 ? -0.45 18.828 10.328 1 98.81 185 ALA A N 1
ATOM 1476 C CA . ALA A 1 185 ? -1.81 18.594 9.852 1 98.81 185 ALA A CA 1
ATOM 1477 C C . ALA A 1 185 ? -2.529 19.906 9.57 1 98.81 185 ALA A C 1
ATOM 1479 O O . ALA A 1 185 ? -3.23 20.031 8.562 1 98.81 185 ALA A O 1
ATOM 1480 N N . CYS A 1 186 ? -2.385 20.891 10.422 1 98.88 186 CYS A N 1
ATOM 1481 C CA . CYS A 1 186 ? -2.992 22.203 10.211 1 98.88 186 CYS A CA 1
ATOM 1482 C C . CYS A 1 186 ? -2.375 22.906 9.008 1 98.88 186 CYS A C 1
ATOM 1484 O O . CYS A 1 186 ? -3.086 23.531 8.219 1 98.88 186 CYS A O 1
ATOM 1486 N N . ALA A 1 187 ? -1.017 22.812 8.859 1 98.88 187 ALA A N 1
ATOM 1487 C CA . ALA A 1 187 ? -0.343 23.391 7.699 1 98.88 187 ALA A CA 1
ATOM 1488 C C . ALA A 1 187 ? -0.812 22.75 6.402 1 98.88 187 ALA A C 1
ATOM 1490 O O . ALA A 1 187 ? -0.929 23.406 5.371 1 98.88 187 ALA A O 1
ATOM 1491 N N . ALA A 1 188 ? -1.108 21.438 6.527 1 98.94 188 ALA A N 1
ATOM 1492 C CA . ALA A 1 188 ? -1.633 20.734 5.363 1 98.94 188 ALA A CA 1
ATOM 1493 C C . ALA A 1 188 ? -3.002 21.266 4.961 1 98.94 188 ALA A C 1
ATOM 1495 O O . ALA A 1 188 ? -3.32 21.359 3.773 1 98.94 188 ALA A O 1
ATOM 1496 N N . VAL A 1 189 ? -3.801 21.656 5.918 1 98.94 189 VAL A N 1
ATOM 1497 C CA . VAL A 1 189 ? -5.09 22.281 5.66 1 98.94 189 VAL A CA 1
ATOM 1498 C C . VAL A 1 189 ? -4.887 23.578 4.887 1 98.94 189 VAL A C 1
ATOM 1500 O O . VAL A 1 189 ? -5.566 23.828 3.887 1 98.94 189 VAL A O 1
ATOM 1503 N N . LEU A 1 190 ? -3.936 24.375 5.34 1 98.88 190 LEU A N 1
ATOM 1504 C CA . LEU A 1 190 ? -3.666 25.656 4.695 1 98.88 190 LEU A CA 1
ATOM 1505 C C . LEU A 1 190 ? -3.252 25.469 3.242 1 98.88 190 LEU A C 1
ATOM 1507 O O . LEU A 1 190 ? -3.766 26.141 2.348 1 98.88 190 LEU A O 1
ATOM 1511 N N . GLY A 1 191 ? -2.316 24.531 3.02 1 98.88 191 GLY A N 1
ATOM 1512 C CA . GLY A 1 191 ? -1.896 24.219 1.662 1 98.88 191 GLY A CA 1
ATOM 1513 C C . GLY A 1 191 ? -3.037 23.781 0.77 1 98.88 191 GLY A C 1
ATOM 1514 O O . GLY A 1 191 ? -3.184 24.266 -0.353 1 98.88 191 GLY A O 1
ATOM 1515 N N . ALA A 1 192 ? -3.879 22.891 1.27 1 98.94 192 ALA A N 1
ATOM 1516 C CA . ALA A 1 192 ? -5.004 22.344 0.509 1 98.94 192 ALA A CA 1
ATOM 1517 C C . ALA A 1 192 ? -6.043 23.422 0.219 1 98.94 192 ALA A C 1
ATOM 1519 O O . ALA A 1 192 ? -6.613 23.469 -0.873 1 98.94 192 ALA A O 1
ATOM 1520 N N . TRP A 1 193 ? -6.289 24.281 1.185 1 98.75 193 TRP A N 1
ATOM 1521 C CA . TRP A 1 193 ? -7.254 25.359 1.038 1 98.75 193 TRP A CA 1
ATOM 1522 C C . TRP A 1 193 ? -6.816 26.328 -0.055 1 98.75 193 TRP A C 1
ATOM 1524 O O . TRP A 1 193 ? -7.613 26.703 -0.924 1 98.75 193 TRP A O 1
ATOM 1534 N N . HIS A 1 194 ? -5.508 26.719 -0.07 1 98.56 194 HIS A N 1
ATOM 1535 C CA . HIS A 1 194 ? -4.98 27.641 -1.067 1 98.56 194 HIS A CA 1
ATOM 1536 C C . HIS A 1 194 ? -4.918 27 -2.445 1 98.56 194 HIS A C 1
ATOM 1538 O O . HIS A 1 194 ? -4.93 27.688 -3.465 1 98.56 194 HIS A O 1
ATOM 1544 N N . TRP A 1 195 ? -4.867 25.703 -2.459 1 98.75 195 TRP A N 1
ATOM 1545 C CA . TRP A 1 195 ? -4.867 24.938 -3.699 1 98.75 195 TRP A CA 1
ATOM 1546 C C . TRP A 1 195 ? -6.258 24.906 -4.324 1 98.75 195 TRP A C 1
ATOM 1548 O O . TRP A 1 195 ? -6.402 25.062 -5.539 1 98.75 195 TRP A O 1
ATOM 1558 N N . LYS A 1 196 ? -7.281 24.797 -3.514 1 98.19 196 LYS A N 1
ATOM 1559 C CA . LYS A 1 196 ? -8.633 24.562 -4.016 1 98.19 196 LYS A CA 1
ATOM 1560 C C . LYS A 1 196 ? -9.383 25.875 -4.207 1 98.19 196 LYS A C 1
ATOM 1562 O O . LYS A 1 196 ? -10.141 26.016 -5.168 1 98.19 196 LYS A O 1
ATOM 1567 N N . ASN A 1 197 ? -9.234 26.781 -3.283 1 96.25 197 ASN A N 1
ATOM 1568 C CA . ASN A 1 197 ? -9.969 28.047 -3.273 1 96.25 197 ASN A CA 1
ATOM 1569 C C . ASN A 1 197 ? -9.461 29 -4.352 1 96.25 197 ASN A C 1
ATOM 1571 O O . ASN A 1 197 ? -8.289 29.375 -4.348 1 96.25 197 ASN A O 1
ATOM 1575 N N . PRO A 1 198 ? -10.289 29.453 -5.277 1 94.81 198 PRO A N 1
ATOM 1576 C CA . PRO A 1 198 ? -9.875 30.281 -6.41 1 94.81 198 PRO A CA 1
ATOM 1577 C C . PRO A 1 198 ? -9.359 31.656 -5.977 1 94.81 198 PRO A C 1
ATOM 1579 O O . PRO A 1 198 ? -8.711 32.344 -6.762 1 94.81 198 PRO A O 1
ATOM 1582 N N . LEU A 1 199 ? -9.641 32.031 -4.746 1 94.69 199 LEU A N 1
ATOM 1583 C CA . LEU A 1 199 ? -9.195 33.312 -4.246 1 94.69 199 LEU A CA 1
ATOM 1584 C C . LEU A 1 199 ? -7.711 33.312 -3.895 1 94.69 199 LEU A C 1
ATOM 1586 O O . LEU A 1 199 ? -7.098 34.344 -3.697 1 94.69 199 LEU A O 1
ATOM 1590 N N . TYR A 1 200 ? -7.168 32 -3.85 1 95.94 200 TYR A N 1
ATOM 1591 C CA . TYR A 1 200 ? -5.777 31.844 -3.441 1 95.94 200 TYR A CA 1
ATOM 1592 C C . TYR A 1 200 ? -4.996 31.047 -4.48 1 95.94 200 TYR A C 1
ATOM 1594 O O . TYR A 1 200 ? -5.543 30.656 -5.516 1 95.94 200 TYR A O 1
ATOM 1602 N N . GLN A 1 201 ? -3.711 30.969 -4.281 1 96.5 201 GLN A N 1
ATOM 1603 C CA . GLN A 1 201 ? -2.82 30.141 -5.082 1 96.5 201 GLN A CA 1
ATOM 1604 C C . GLN A 1 201 ? -1.756 29.484 -4.211 1 96.5 201 GLN A C 1
ATOM 1606 O O . GLN A 1 201 ? -1.262 30.078 -3.258 1 96.5 201 GLN A O 1
ATOM 1611 N N . PRO A 1 202 ? -1.441 28.25 -4.516 1 98.25 202 PRO A N 1
ATOM 1612 C CA . PRO A 1 202 ? -0.279 27.672 -3.838 1 98.25 202 PRO A CA 1
ATOM 1613 C C . PRO A 1 202 ? 1.015 28.422 -4.137 1 98.25 202 PRO A C 1
ATOM 1615 O O . PRO A 1 202 ? 1.139 29.047 -5.191 1 98.25 202 PRO A O 1
ATOM 1618 N N . LYS A 1 203 ? 1.921 28.375 -3.234 1 98.44 203 LYS A N 1
ATOM 1619 C CA . LYS A 1 203 ? 3.217 29.016 -3.445 1 98.44 203 LYS A CA 1
ATOM 1620 C C . LYS A 1 203 ? 4.059 28.234 -4.453 1 98.44 203 LYS A C 1
ATOM 1622 O O . LYS A 1 203 ? 4.91 28.812 -5.133 1 98.44 203 LYS A O 1
ATOM 1627 N N . TRP A 1 204 ? 3.793 27 -4.578 1 98.69 204 TRP A N 1
ATOM 1628 C CA . TRP A 1 204 ? 4.414 26.062 -5.508 1 98.69 204 TRP A CA 1
ATOM 1629 C C . TRP A 1 204 ? 3.461 24.938 -5.859 1 98.69 204 TRP A C 1
ATOM 1631 O O . TRP A 1 204 ? 2.752 24.422 -4.988 1 98.69 204 TRP A O 1
ATOM 1641 N N . ILE A 1 205 ? 3.432 24.547 -7.133 1 98.75 205 ILE A N 1
ATOM 1642 C CA . ILE A 1 205 ? 2.527 23.469 -7.512 1 98.75 205 ILE A CA 1
ATOM 1643 C C . ILE A 1 205 ? 3.115 22.703 -8.695 1 98.75 205 ILE A C 1
ATOM 1645 O O . ILE A 1 205 ? 3.709 23.297 -9.594 1 98.75 205 ILE A O 1
ATOM 1649 N N . LEU A 1 206 ? 3.121 21.5 -8.609 1 98.75 206 LEU A N 1
ATOM 1650 C CA . LEU A 1 206 ? 3.332 20.594 -9.727 1 98.75 206 LEU A CA 1
ATOM 1651 C C . LEU A 1 206 ? 2.057 19.812 -10.039 1 98.75 206 LEU A C 1
ATOM 1653 O O . LEU A 1 206 ? 1.592 19.016 -9.219 1 98.75 206 LEU A O 1
ATOM 1657 N N . PRO A 1 207 ? 1.486 20.031 -11.219 1 98.62 207 PRO A N 1
ATOM 1658 C CA . PRO A 1 207 ? 0.217 19.391 -11.555 1 98.62 207 PRO A CA 1
ATOM 1659 C C . PRO A 1 207 ? 0.343 17.875 -11.688 1 98.62 207 PRO A C 1
ATOM 1661 O O . PRO A 1 207 ? 1.42 17.359 -12.008 1 98.62 207 PRO A O 1
ATOM 1664 N N . ALA A 1 208 ? -0.778 17.234 -11.422 1 98.62 208 ALA A N 1
ATOM 1665 C CA . ALA A 1 208 ? -0.871 15.789 -11.617 1 98.62 208 ALA A CA 1
ATOM 1666 C C . ALA A 1 208 ? -0.453 15.398 -13.031 1 98.62 208 ALA A C 1
ATOM 1668 O O . ALA A 1 208 ? -0.669 16.156 -13.977 1 98.62 208 ALA A O 1
ATOM 1669 N N . GLN A 1 209 ? 0.192 14.312 -13.156 1 97.75 209 GLN A N 1
ATOM 1670 C CA . GLN A 1 209 ? 0.575 13.719 -14.43 1 97.75 209 GLN A CA 1
ATOM 1671 C C . GLN A 1 209 ? 0.07 12.289 -14.539 1 97.75 209 GLN A C 1
ATOM 1673 O O . GLN A 1 209 ? 0.814 11.336 -14.281 1 97.75 209 GLN A O 1
ATOM 1678 N N . PHE A 1 210 ? -1.088 12.133 -15.086 1 96.25 210 PHE A N 1
ATOM 1679 C CA . PHE A 1 210 ? -1.723 10.82 -15.188 1 96.25 210 PHE A CA 1
ATOM 1680 C C . PHE A 1 210 ? -0.962 9.93 -16.156 1 96.25 210 PHE A C 1
ATOM 1682 O O . PHE A 1 210 ? -0.419 10.406 -17.156 1 96.25 210 PHE A O 1
ATOM 1689 N N . PRO A 1 211 ? -0.889 8.594 -15.891 1 97 211 PRO A N 1
ATOM 1690 C CA . PRO A 1 211 ? -1.521 7.852 -14.797 1 97 211 PRO A CA 1
ATOM 1691 C C . PRO A 1 211 ? -0.591 7.66 -13.602 1 97 211 PRO A C 1
ATOM 1693 O O . PRO A 1 211 ? -1.044 7.293 -12.516 1 97 211 PRO A O 1
ATOM 1696 N N . LEU A 1 212 ? 0.67 7.969 -13.641 1 97.56 212 LEU A N 1
ATOM 1697 C CA . LEU A 1 212 ? 1.672 7.523 -12.68 1 97.56 212 LEU A CA 1
ATOM 1698 C C . LEU A 1 212 ? 1.726 8.461 -11.477 1 97.56 212 LEU A C 1
ATOM 1700 O O . LEU A 1 212 ? 2.197 8.07 -10.406 1 97.56 212 LEU A O 1
ATOM 1704 N N . HIS A 1 213 ? 1.32 9.711 -11.672 1 98.38 213 HIS A N 1
ATOM 1705 C CA . HIS A 1 213 ? 1.285 10.727 -10.625 1 98.38 213 HIS A CA 1
ATOM 1706 C C . HIS A 1 213 ? -0.062 11.438 -10.594 1 98.38 213 HIS A C 1
ATOM 1708 O O . HIS A 1 213 ? -0.171 12.586 -11.031 1 98.38 213 HIS A O 1
ATOM 1714 N N . PRO A 1 214 ? -1.056 10.883 -10.008 1 98.12 214 PRO A N 1
ATOM 1715 C CA . PRO A 1 214 ? -2.439 11.297 -10.266 1 98.12 214 PRO A CA 1
ATOM 1716 C C . PRO A 1 214 ? -2.895 12.43 -9.352 1 98.12 214 PRO A C 1
ATOM 1718 O O . PRO A 1 214 ? -4.051 12.859 -9.422 1 98.12 214 PRO A O 1
ATOM 1721 N N . TYR A 1 215 ? -2.02 12.945 -8.508 1 98.69 215 TYR A N 1
ATOM 1722 C CA . TYR A 1 215 ? -2.412 14.031 -7.621 1 98.69 215 TYR A CA 1
ATOM 1723 C C . TYR A 1 215 ? -1.494 15.234 -7.801 1 98.69 215 TYR A C 1
ATOM 1725 O O . TYR A 1 215 ? -0.297 15.078 -8.047 1 98.69 215 TYR A O 1
ATOM 1733 N N . ASP A 1 216 ? -2.113 16.391 -7.691 1 98.88 216 ASP A N 1
ATOM 1734 C CA . ASP A 1 216 ? -1.284 17.578 -7.598 1 98.88 216 ASP A CA 1
ATOM 1735 C C . ASP A 1 216 ? -0.398 17.531 -6.355 1 98.88 216 ASP A C 1
ATOM 1737 O O . ASP A 1 216 ? -0.762 16.922 -5.348 1 98.88 216 ASP A O 1
ATOM 1741 N N . TYR A 1 217 ? 0.726 18.094 -6.473 1 98.81 217 TYR A N 1
ATOM 1742 C CA . TYR A 1 217 ? 1.694 18.25 -5.395 1 98.81 217 TYR A CA 1
ATOM 1743 C C . TYR A 1 217 ? 1.991 19.734 -5.156 1 98.81 217 TYR A C 1
ATOM 1745 O O . TYR A 1 217 ? 2.365 20.453 -6.086 1 98.81 217 TYR A O 1
ATOM 1753 N N . CYS A 1 218 ? 1.713 20.219 -3.844 1 98.62 218 CYS A N 1
ATOM 1754 C CA . CYS A 1 218 ? 1.854 21.656 -3.705 1 98.62 218 CYS A CA 1
ATOM 1755 C C . CYS A 1 218 ? 2.258 22.031 -2.285 1 98.62 218 CYS A C 1
ATOM 1757 O O . CYS A 1 218 ? 2.379 21.172 -1.419 1 98.62 218 CYS A O 1
ATOM 1759 N N . CYS A 1 219 ? 2.594 23.281 -2.146 1 98.38 219 CYS A N 1
ATOM 1760 C CA . CYS A 1 219 ? 2.682 23.906 -0.833 1 98.38 219 CYS A CA 1
ATOM 1761 C C . CYS A 1 219 ? 2.055 25.297 -0.854 1 98.38 219 CYS A C 1
ATOM 1763 O O . CYS A 1 219 ? 1.892 25.891 -1.921 1 98.38 219 CYS A O 1
ATOM 1765 N N . MET B 1 1 ? -12.68 -13.242 -23.578 1 97.12 1 MET B N 1
ATOM 1766 C CA . MET B 1 1 ? -12.047 -12.758 -22.344 1 97.12 1 MET B CA 1
ATOM 1767 C C . MET B 1 1 ? -10.531 -12.812 -22.453 1 97.12 1 MET B C 1
ATOM 1769 O O . MET B 1 1 ? -9.977 -13.742 -23.031 1 97.12 1 MET B O 1
ATOM 1773 N N . ARG B 1 2 ? -9.836 -11.703 -21.969 1 98.62 2 ARG B N 1
ATOM 1774 C CA . ARG B 1 2 ? -8.383 -11.648 -21.828 1 98.62 2 ARG B CA 1
ATOM 1775 C C . ARG B 1 2 ? -7.969 -11.805 -20.359 1 98.62 2 ARG B C 1
ATOM 1777 O O . ARG B 1 2 ? -8.484 -11.102 -19.5 1 98.62 2 ARG B O 1
ATOM 1784 N N . VAL B 1 3 ? -7.125 -12.766 -20.125 1 98.94 3 VAL B N 1
ATOM 1785 C CA . VAL B 1 3 ? -6.629 -12.969 -18.766 1 98.94 3 VAL B CA 1
ATOM 1786 C C . VAL B 1 3 ? -5.145 -12.617 -18.703 1 98.94 3 VAL B C 1
ATOM 1788 O O . VAL B 1 3 ? -4.348 -13.094 -19.516 1 98.94 3 VAL B O 1
ATOM 1791 N N . ILE B 1 4 ? -4.824 -11.742 -17.812 1 98.94 4 ILE B N 1
ATOM 1792 C CA . ILE B 1 4 ? -3.459 -11.258 -17.625 1 98.94 4 ILE B CA 1
ATOM 1793 C C . ILE B 1 4 ? -2.926 -11.703 -16.266 1 98.94 4 ILE B C 1
ATOM 1795 O O . ILE B 1 4 ? -3.598 -11.547 -15.25 1 98.94 4 ILE B O 1
ATOM 1799 N N . GLY B 1 5 ? -1.823 -12.352 -16.234 1 98.94 5 GLY B N 1
ATOM 1800 C CA . GLY B 1 5 ? -1.082 -12.648 -15.016 1 98.94 5 GLY B CA 1
ATOM 1801 C C . GLY B 1 5 ? 0.138 -11.766 -14.836 1 98.94 5 GLY B C 1
ATOM 1802 O O . GLY B 1 5 ? 0.917 -11.57 -15.766 1 98.94 5 GLY B O 1
ATOM 1803 N N . ILE B 1 6 ? 0.296 -11.242 -13.688 1 98.94 6 ILE B N 1
ATOM 1804 C CA . ILE B 1 6 ? 1.419 -10.359 -13.406 1 98.94 6 ILE B CA 1
ATOM 1805 C C . ILE B 1 6 ? 2.172 -10.852 -12.172 1 98.94 6 ILE B C 1
ATOM 1807 O O . ILE B 1 6 ? 1.583 -11.016 -11.102 1 98.94 6 ILE B O 1
ATOM 1811 N N . ASP B 1 7 ? 3.414 -11.188 -12.305 1 98.69 7 ASP B N 1
ATOM 1812 C CA . ASP B 1 7 ? 4.363 -11.383 -11.219 1 98.69 7 ASP B CA 1
ATOM 1813 C C . ASP B 1 7 ? 5.18 -10.117 -10.969 1 98.69 7 ASP B C 1
ATOM 1815 O O . ASP B 1 7 ? 6.082 -9.789 -11.742 1 98.69 7 ASP B O 1
ATOM 1819 N N . LEU B 1 8 ? 4.922 -9.469 -9.867 1 97.88 8 LEU B N 1
ATOM 1820 C CA . LEU B 1 8 ? 5.48 -8.148 -9.609 1 97.88 8 LEU B CA 1
ATOM 1821 C C . LEU B 1 8 ? 6.73 -8.242 -8.742 1 97.88 8 LEU B C 1
ATOM 1823 O O . LEU B 1 8 ? 6.867 -9.172 -7.938 1 97.88 8 LEU B O 1
ATOM 1827 N N . SER B 1 9 ? 7.617 -7.32 -8.953 1 96.44 9 SER B N 1
ATOM 1828 C CA . SER B 1 9 ? 8.727 -7.02 -8.055 1 96.44 9 SER B CA 1
ATOM 1829 C C . SER B 1 9 ? 8.648 -5.59 -7.535 1 96.44 9 SER B C 1
ATOM 1831 O O . SER B 1 9 ? 7.691 -4.871 -7.828 1 96.44 9 SER B O 1
ATOM 1833 N N . GLY B 1 10 ? 9.602 -5.262 -6.727 1 95.38 10 GLY B N 1
ATOM 1834 C CA . GLY B 1 10 ? 9.586 -3.92 -6.164 1 95.38 10 GLY B CA 1
ATOM 1835 C C . GLY B 1 10 ? 9.688 -2.832 -7.215 1 95.38 10 GLY B C 1
ATOM 1836 O O . GLY B 1 10 ? 10.023 -3.105 -8.367 1 95.38 10 GLY B O 1
ATOM 1837 N N . PRO B 1 11 ? 9.469 -1.612 -6.801 1 95.06 11 PRO B N 1
ATOM 1838 C CA . PRO B 1 11 ? 9.406 -0.486 -7.734 1 95.06 11 PRO B CA 1
ATOM 1839 C C . PRO B 1 11 ? 10.703 -0.294 -8.523 1 95.06 11 PRO B C 1
ATOM 1841 O O . PRO B 1 11 ? 10.672 0.164 -9.664 1 95.06 11 PRO B O 1
ATOM 1844 N N . SER B 1 12 ? 11.805 -0.608 -7.957 1 93.06 12 SER B N 1
ATOM 1845 C CA . SER B 1 12 ? 13.094 -0.346 -8.594 1 93.06 12 SER B CA 1
ATOM 1846 C C . SER B 1 12 ? 13.609 -1.578 -9.328 1 93.06 12 SER B C 1
ATOM 1848 O O . SER B 1 12 ? 14.711 -1.562 -9.883 1 93.06 12 SER B O 1
ATOM 1850 N N . ASN B 1 13 ? 12.82 -2.674 -9.336 1 91.88 13 ASN B N 1
ATOM 1851 C CA . ASN B 1 13 ? 13.273 -3.938 -9.906 1 91.88 13 ASN B CA 1
ATOM 1852 C C . ASN B 1 13 ? 12.3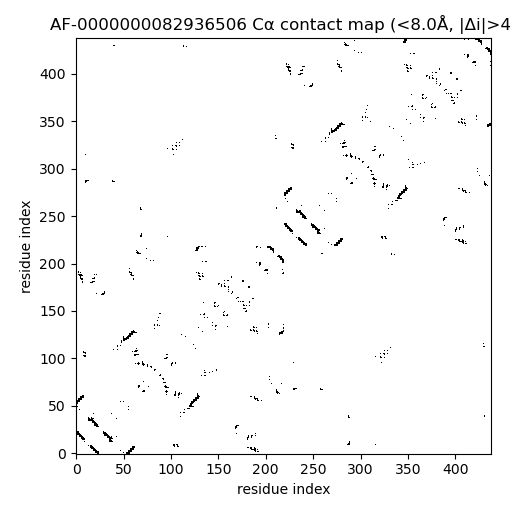91 -4.375 -11.07 1 91.88 13 ASN B C 1
ATOM 1854 O O . ASN B 1 13 ? 11.734 -5.418 -11 1 91.88 13 ASN B O 1
ATOM 1858 N N . HIS B 1 14 ? 12.539 -3.66 -12.164 1 93.94 14 HIS B N 1
ATOM 1859 C CA . HIS B 1 14 ? 11.766 -4.012 -13.352 1 93.94 14 HIS B CA 1
ATOM 1860 C C . HIS B 1 14 ? 12.18 -5.379 -13.891 1 93.94 14 HIS B C 1
ATOM 1862 O O . HIS B 1 14 ? 11.359 -6.105 -14.453 1 93.94 14 HIS B O 1
ATOM 1868 N N . LYS B 1 15 ? 13.359 -5.777 -13.688 1 94.69 15 LYS B N 1
ATOM 1869 C CA . LYS B 1 15 ? 13.961 -6.977 -14.273 1 94.69 15 LYS B CA 1
ATOM 1870 C C . LYS B 1 15 ? 13.172 -8.227 -13.891 1 94.69 15 LYS B C 1
ATOM 1872 O O . LYS B 1 15 ? 13.039 -9.148 -14.695 1 94.69 15 LYS B O 1
ATOM 1877 N N . ASP B 1 16 ? 12.625 -8.242 -12.727 1 95.62 16 ASP B N 1
ATOM 1878 C CA . ASP B 1 16 ? 11.984 -9.445 -12.211 1 95.62 16 ASP B CA 1
ATOM 1879 C C . ASP B 1 16 ? 10.461 -9.336 -12.312 1 95.62 16 ASP B C 1
ATOM 1881 O O . ASP B 1 16 ? 9.734 -10.094 -11.664 1 95.62 16 ASP B O 1
ATOM 1885 N N . THR B 1 17 ? 9.93 -8.375 -13.039 1 98.12 17 THR B N 1
ATOM 1886 C CA . THR B 1 17 ? 8.5 -8.219 -13.289 1 98.12 17 THR B CA 1
ATOM 1887 C C . THR B 1 17 ? 8.109 -8.852 -14.617 1 98.12 17 THR B C 1
ATOM 1889 O O . THR B 1 17 ? 8.695 -8.547 -15.656 1 98.12 17 THR B O 1
ATOM 1892 N N . VAL B 1 18 ? 7.125 -9.68 -14.578 1 98.56 18 VAL B N 1
ATOM 1893 C CA . VAL B 1 18 ? 6.691 -10.398 -15.773 1 98.56 18 VAL B CA 1
ATOM 1894 C C . VAL B 1 18 ? 5.176 -10.281 -15.93 1 98.56 18 VAL B C 1
ATOM 1896 O O . VAL B 1 18 ? 4.438 -10.336 -14.938 1 98.56 18 VAL B O 1
ATOM 1899 N N . LEU B 1 19 ? 4.691 -10.078 -17.109 1 98.81 19 LEU B N 1
ATOM 1900 C CA . LEU B 1 19 ? 3.285 -10.023 -17.5 1 98.81 19 LEU B CA 1
ATOM 1901 C C . LEU B 1 19 ? 2.996 -11.008 -18.641 1 98.81 19 LEU B C 1
ATOM 1903 O O . LEU B 1 19 ? 3.742 -11.07 -19.609 1 98.81 19 LEU B O 1
ATOM 1907 N N . THR B 1 20 ? 2.012 -11.82 -18.5 1 98.81 20 THR B N 1
ATOM 1908 C CA . THR B 1 20 ? 1.577 -12.75 -19.547 1 98.81 20 THR B CA 1
ATOM 1909 C C . THR B 1 20 ? 0.124 -12.484 -19.922 1 98.81 20 THR B C 1
ATOM 1911 O O . THR B 1 20 ? -0.692 -12.125 -19.078 1 98.81 20 THR B O 1
ATOM 1914 N N . VAL B 1 21 ? -0.198 -12.641 -21.172 1 98.94 21 VAL B N 1
ATOM 1915 C CA . VAL B 1 21 ? -1.542 -12.414 -21.688 1 98.94 21 VAL B CA 1
ATOM 1916 C C . VAL B 1 21 ? -2.064 -13.68 -22.359 1 98.94 21 VAL B C 1
ATOM 1918 O O . VAL B 1 21 ? -1.375 -14.281 -23.188 1 98.94 21 VAL B O 1
ATOM 1921 N N . PHE B 1 22 ? -3.24 -14.094 -21.953 1 98.88 22 PHE B N 1
ATOM 1922 C CA . PHE B 1 22 ? -3.949 -15.211 -22.562 1 98.88 22 PHE B CA 1
ATOM 1923 C C . PHE B 1 22 ? -5.309 -14.773 -23.094 1 98.88 22 PHE B C 1
ATOM 1925 O O . PHE B 1 22 ? -5.895 -13.805 -22.578 1 98.88 22 PHE B O 1
ATOM 1932 N N . GLU B 1 23 ? -5.793 -15.453 -24.062 1 98.69 23 GLU B N 1
ATOM 1933 C CA . GLU B 1 23 ? -7.125 -15.234 -24.609 1 98.69 23 GLU B CA 1
ATOM 1934 C C . GLU B 1 23 ? -7.996 -16.484 -24.469 1 98.69 23 GLU B C 1
ATOM 1936 O O . GLU B 1 23 ? -7.562 -17.578 -24.781 1 98.69 23 GLU B O 1
ATOM 1941 N N . GLU B 1 24 ? -9.109 -16.297 -23.938 1 97.56 24 GLU B N 1
ATOM 1942 C CA . GLU B 1 24 ? -10.039 -17.422 -23.812 1 97.56 24 GLU B CA 1
ATOM 1943 C C . GLU B 1 24 ? -10.648 -17.781 -25.172 1 97.56 24 GLU B C 1
ATOM 1945 O O . GLU B 1 24 ? -11.18 -16.922 -25.859 1 97.56 24 GLU B O 1
ATOM 1950 N N . ARG B 1 25 ? -10.453 -19.031 -25.609 1 94.75 25 ARG B N 1
ATOM 1951 C CA . ARG B 1 25 ? -11.023 -19.609 -26.812 1 94.75 25 ARG B CA 1
ATOM 1952 C C . ARG B 1 25 ? -11.609 -21 -26.531 1 94.75 25 ARG B C 1
ATOM 1954 O O . ARG B 1 25 ? -10.875 -21.938 -26.219 1 94.75 25 ARG B O 1
ATOM 1961 N N . GLU B 1 26 ? -12.898 -21.266 -26.844 1 90.56 26 GLU B N 1
ATOM 1962 C CA . GLU B 1 26 ? -13.555 -22.562 -26.734 1 90.56 26 GLU B CA 1
ATOM 1963 C C . GLU B 1 26 ? -13.195 -23.25 -25.422 1 90.56 26 GLU B C 1
ATOM 1965 O O . GLU B 1 26 ? -12.742 -24.406 -25.422 1 90.56 26 GLU B O 1
ATOM 1970 N N . HIS B 1 27 ? -13.203 -22.641 -24.234 1 91.31 27 HIS B N 1
ATOM 1971 C CA . HIS B 1 27 ? -13.039 -23.156 -22.875 1 91.31 27 HIS B CA 1
ATOM 1972 C C . HIS B 1 27 ? -11.57 -23.391 -22.547 1 91.31 27 HIS B C 1
ATOM 1974 O O . HIS B 1 27 ? -11.242 -24.156 -21.641 1 91.31 27 HIS B O 1
ATOM 1980 N N . THR B 1 28 ? -10.625 -22.891 -23.406 1 97.06 28 THR B N 1
ATOM 1981 C CA . THR B 1 28 ? -9.195 -22.875 -23.125 1 97.06 28 THR B CA 1
ATOM 1982 C C . THR B 1 28 ? -8.672 -21.438 -23.109 1 97.06 28 THR B C 1
ATOM 1984 O O . THR B 1 28 ? -9.352 -20.516 -23.562 1 97.06 28 THR B O 1
ATOM 1987 N N . LEU B 1 29 ? -7.543 -21.344 -22.453 1 98.44 29 LEU B N 1
ATOM 1988 C CA . LEU B 1 29 ? -6.816 -20.078 -22.531 1 98.44 29 LEU B CA 1
ATOM 1989 C C . LEU B 1 29 ? -5.594 -20.203 -23.438 1 98.44 29 LEU B C 1
ATOM 1991 O O . LEU B 1 29 ? -4.656 -20.938 -23.109 1 98.44 29 LEU B O 1
ATOM 1995 N N . GLN B 1 30 ? -5.605 -19.484 -24.531 1 98.56 30 GLN B N 1
ATOM 1996 C CA . GLN B 1 30 ? -4.488 -19.531 -25.469 1 98.56 30 GLN B CA 1
ATOM 1997 C C . GLN B 1 30 ? -3.477 -18.422 -25.172 1 98.56 30 GLN B C 1
ATOM 1999 O O . GLN B 1 30 ? -3.842 -17.25 -25.062 1 98.56 30 GLN B O 1
ATOM 2004 N N . PHE B 1 31 ? -2.242 -18.844 -25.078 1 98.75 31 PHE B N 1
ATOM 2005 C CA . PHE B 1 31 ? -1.156 -17.891 -24.844 1 98.75 31 PHE B CA 1
ATOM 2006 C C . PHE B 1 31 ? -1.062 -16.891 -26 1 98.75 31 PHE B C 1
ATOM 2008 O O . PHE B 1 31 ? -1.095 -17.281 -27.172 1 98.75 31 PHE B O 1
ATOM 2015 N N . ILE B 1 32 ? -0.917 -15.578 -25.703 1 98.69 32 ILE B N 1
ATOM 2016 C CA . ILE B 1 32 ? -0.802 -14.531 -26.719 1 98.69 32 ILE B CA 1
ATOM 2017 C C . ILE B 1 32 ? 0.607 -13.945 -26.688 1 98.69 32 ILE B C 1
ATOM 2019 O O . ILE B 1 32 ? 1.286 -13.898 -27.719 1 98.69 32 ILE B O 1
ATOM 2023 N N . LYS B 1 33 ? 1.064 -13.539 -25.531 1 98.44 33 LYS B N 1
ATOM 2024 C CA . LYS B 1 33 ? 2.381 -12.914 -25.406 1 98.44 33 LYS B CA 1
ATOM 2025 C C . LYS B 1 33 ? 2.807 -12.828 -23.938 1 98.44 33 LYS B C 1
ATOM 2027 O O . LYS B 1 33 ? 2.01 -13.102 -23.031 1 98.44 33 LYS B O 1
ATOM 2032 N N . TRP B 1 34 ? 4.016 -12.555 -23.734 1 97.69 34 TRP B N 1
ATOM 2033 C CA . TRP B 1 34 ? 4.527 -12.203 -22.406 1 97.69 34 TRP B CA 1
ATOM 2034 C C . TRP B 1 34 ? 5.59 -11.109 -22.5 1 97.69 34 TRP B C 1
ATOM 2036 O O . TRP B 1 34 ? 6.184 -10.906 -23.562 1 97.69 34 TRP B O 1
ATOM 2046 N N . LYS B 1 35 ? 5.688 -10.328 -21.5 1 97.75 35 LYS B N 1
ATOM 2047 C CA . LYS B 1 35 ? 6.684 -9.273 -21.328 1 97.75 35 LYS B CA 1
ATOM 2048 C C . LYS B 1 35 ? 7.441 -9.422 -20.016 1 97.75 35 LYS B C 1
ATOM 2050 O O . LYS B 1 35 ? 6.855 -9.773 -19 1 97.75 35 LYS B O 1
ATOM 2055 N N . SER B 1 36 ? 8.734 -9.234 -20.047 1 97.12 36 SER B N 1
ATOM 2056 C CA . SER B 1 36 ? 9.586 -9.188 -18.875 1 97.12 36 SER B CA 1
ATOM 2057 C C . SER B 1 36 ? 10.359 -7.875 -18.781 1 97.12 36 SER B C 1
ATOM 2059 O O . SER B 1 36 ? 10.43 -7.133 -19.766 1 97.12 36 SER B O 1
ATOM 2061 N N . ASN B 1 37 ? 10.891 -7.609 -17.625 1 96.81 37 ASN B N 1
ATOM 2062 C CA . ASN B 1 37 ? 11.617 -6.359 -17.422 1 96.81 37 ASN B CA 1
ATOM 2063 C C . ASN B 1 37 ? 10.766 -5.148 -17.797 1 96.81 37 ASN B C 1
ATOM 2065 O O . ASN B 1 37 ? 11.188 -4.324 -18.609 1 96.81 37 ASN B O 1
ATOM 2069 N N . ILE B 1 38 ? 9.586 -5.059 -17.188 1 97.56 38 ILE B N 1
ATOM 2070 C CA . ILE B 1 38 ? 8.633 -4.051 -17.641 1 97.56 38 ILE B CA 1
ATOM 2071 C C . ILE B 1 38 ? 8.359 -3.059 -16.516 1 97.56 38 ILE B C 1
ATOM 2073 O O . ILE B 1 38 ? 8.344 -3.436 -15.336 1 97.56 38 ILE B O 1
ATOM 2077 N N . SER B 1 39 ? 8.102 -1.817 -16.922 1 98.12 39 SER B N 1
ATOM 2078 C CA . SER B 1 39 ? 7.805 -0.702 -16.031 1 98.12 39 SER B CA 1
ATOM 2079 C C . SER B 1 39 ? 6.316 -0.633 -15.703 1 98.12 39 SER B C 1
ATOM 2081 O O . SER B 1 39 ? 5.52 -1.389 -16.266 1 98.12 39 SER B O 1
ATOM 2083 N N . ASP B 1 40 ? 5.984 0.234 -14.789 1 98.5 40 ASP B N 1
ATOM 2084 C CA . ASP B 1 40 ? 4.578 0.482 -14.484 1 98.5 40 ASP B CA 1
ATOM 2085 C C . ASP B 1 40 ? 3.826 0.97 -15.719 1 98.5 40 ASP B C 1
ATOM 2087 O O . ASP B 1 40 ? 2.721 0.506 -16 1 98.5 40 ASP B O 1
ATOM 2091 N N . GLN B 1 41 ? 4.453 1.918 -16.438 1 97.88 41 GLN B N 1
ATOM 2092 C CA . GLN B 1 41 ? 3.842 2.451 -17.656 1 97.88 41 GLN B CA 1
ATOM 2093 C C . GLN B 1 41 ? 3.596 1.347 -18.672 1 97.88 41 GLN B C 1
ATOM 2095 O O . GLN B 1 41 ? 2.553 1.321 -19.328 1 97.88 41 GLN B O 1
ATOM 2100 N N . ASP B 1 42 ? 4.547 0.441 -18.812 1 98.5 42 ASP B N 1
ATOM 2101 C CA . ASP B 1 42 ? 4.406 -0.683 -19.719 1 98.5 42 ASP B CA 1
ATOM 2102 C C . ASP B 1 42 ? 3.203 -1.548 -19.359 1 98.5 42 ASP B C 1
ATOM 2104 O O . ASP B 1 42 ? 2.434 -1.96 -20.219 1 98.5 42 ASP B O 1
ATOM 2108 N N . ILE B 1 43 ? 3.057 -1.852 -18.078 1 98.81 43 ILE B N 1
ATOM 2109 C CA . ILE B 1 43 ? 1.971 -2.684 -17.578 1 98.81 43 ILE B CA 1
ATOM 2110 C C . ILE B 1 43 ? 0.629 -2.023 -17.875 1 98.81 43 ILE B C 1
ATOM 2112 O O . ILE B 1 43 ? -0.272 -2.66 -18.438 1 98.81 43 ILE B O 1
ATOM 2116 N N . LEU B 1 44 ? 0.516 -0.725 -17.562 1 98.75 44 LEU B N 1
ATOM 2117 C CA . LEU B 1 44 ? -0.73 0.01 -17.75 1 98.75 44 LEU B CA 1
ATOM 2118 C C . LEU B 1 44 ? -1.099 0.098 -19.234 1 98.75 44 LEU B C 1
ATOM 2120 O O . LEU B 1 44 ? -2.271 -0.025 -19.594 1 98.75 44 LEU B O 1
ATOM 2124 N N . THR B 1 45 ? -0.073 0.29 -20.062 1 98.62 45 THR B N 1
ATOM 2125 C CA . THR B 1 45 ? -0.299 0.351 -21.5 1 98.62 45 THR B CA 1
ATOM 2126 C C . THR B 1 45 ? -0.839 -0.979 -22.031 1 98.62 45 THR B C 1
ATOM 2128 O O . THR B 1 45 ? -1.799 -1.005 -22.797 1 98.62 45 THR B O 1
ATOM 2131 N N . GLU B 1 46 ? -0.245 -2.035 -21.578 1 98.81 46 GLU B N 1
ATOM 2132 C CA . GLU B 1 46 ? -0.684 -3.361 -22 1 98.81 46 GLU B CA 1
ATOM 2133 C C . GLU B 1 46 ? -2.121 -3.633 -21.562 1 98.81 46 GLU B C 1
ATOM 2135 O O . GLU B 1 46 ? -2.932 -4.121 -22.359 1 98.81 46 GLU B O 1
ATOM 2140 N N . ILE B 1 47 ? -2.461 -3.352 -20.344 1 98.88 47 ILE B N 1
ATOM 2141 C CA . ILE B 1 47 ? -3.803 -3.58 -19.828 1 98.88 47 ILE B CA 1
ATOM 2142 C C . ILE B 1 47 ? -4.812 -2.742 -20.594 1 98.88 47 ILE B C 1
ATOM 2144 O O . ILE B 1 47 ? -5.883 -3.23 -20.969 1 98.88 47 ILE B O 1
ATOM 2148 N N . TYR B 1 48 ? -4.438 -1.469 -20.844 1 98.75 48 TYR B N 1
ATOM 2149 C CA . TYR B 1 48 ? -5.305 -0.599 -21.641 1 98.75 48 TYR B CA 1
ATOM 2150 C C . TYR B 1 48 ? -5.582 -1.205 -23 1 98.75 48 TYR B C 1
ATOM 2152 O O . TYR B 1 48 ? -6.738 -1.303 -23.422 1 98.75 48 TYR B O 1
ATOM 2160 N N . GLU B 1 49 ? -4.555 -1.619 -23.672 1 98.69 49 GLU B N 1
ATOM 2161 C CA . GLU B 1 49 ? -4.688 -2.176 -25.016 1 98.69 49 GLU B CA 1
ATOM 2162 C C . GLU B 1 49 ? -5.59 -3.406 -25.016 1 98.69 49 GLU B C 1
ATOM 2164 O O . GLU B 1 49 ? -6.473 -3.533 -25.859 1 98.69 49 GLU B O 1
ATOM 2169 N N . GLN B 1 50 ? -5.395 -4.289 -24.078 1 98.81 50 GLN B N 1
ATOM 2170 C CA . GLN B 1 50 ? -6.195 -5.504 -24 1 98.81 50 GLN B CA 1
ATOM 2171 C C . GLN B 1 50 ? -7.648 -5.191 -23.656 1 98.81 50 GLN B C 1
ATOM 2173 O O . GLN B 1 50 ? -8.562 -5.871 -24.125 1 98.81 50 GLN B O 1
ATOM 2178 N N . SER B 1 51 ? -7.852 -4.152 -22.812 1 98.75 51 SER B N 1
ATOM 2179 C CA . SER B 1 51 ? -9.188 -3.803 -22.359 1 98.75 51 SER B CA 1
ATOM 2180 C C . SER B 1 51 ? -10.016 -3.178 -23.469 1 98.75 51 SER B C 1
ATOM 2182 O O . SER B 1 51 ? -11.234 -3.055 -23.344 1 98.75 51 SER B O 1
ATOM 2184 N N . GLN B 1 52 ? -9.305 -2.727 -24.562 1 98.38 52 GLN B N 1
ATOM 2185 C CA . GLN B 1 52 ? -10.008 -2.23 -25.75 1 98.38 52 GLN B CA 1
ATOM 2186 C C . GLN B 1 52 ? -10.547 -3.381 -26.594 1 98.38 52 GLN B C 1
ATOM 2188 O O . GLN B 1 52 ? -11.414 -3.184 -27.438 1 98.38 52 GLN B O 1
ATOM 2193 N N . LEU B 1 53 ? -10.047 -4.566 -26.359 1 98.25 53 LEU B N 1
ATOM 2194 C CA . LEU B 1 53 ? -10.367 -5.711 -27.203 1 98.25 53 LEU B CA 1
ATOM 2195 C C . LEU B 1 53 ? -11.445 -6.574 -26.562 1 98.25 53 LEU B C 1
ATOM 2197 O O . LEU B 1 53 ? -12.336 -7.074 -27.266 1 98.25 53 LEU B O 1
ATOM 2201 N N . ASP B 1 54 ? -11.359 -6.754 -25.297 1 98.5 54 ASP B N 1
ATOM 2202 C CA . ASP B 1 54 ? -12.289 -7.613 -24.562 1 98.5 54 ASP B CA 1
ATOM 2203 C C . ASP B 1 54 ? -12.195 -7.367 -23.062 1 98.5 54 ASP B C 1
ATOM 2205 O O . ASP B 1 54 ? -11.359 -6.582 -22.609 1 98.5 54 ASP B O 1
ATOM 2209 N N . GLU B 1 55 ? -13.125 -8.031 -22.312 1 98.62 55 GLU B N 1
ATOM 2210 C CA . GLU B 1 55 ? -13.031 -8.008 -20.859 1 98.62 55 GLU B CA 1
ATOM 2211 C C . GLU B 1 55 ? -11.672 -8.516 -20.375 1 98.62 55 GLU B C 1
ATOM 2213 O O . GLU B 1 55 ? -11.156 -9.5 -20.906 1 98.62 55 GLU B O 1
ATOM 2218 N N . VAL B 1 56 ? -11.086 -7.797 -19.438 1 98.88 56 VAL B N 1
ATOM 2219 C CA . VAL B 1 56 ? -9.766 -8.148 -18.938 1 98.88 56 VAL B CA 1
ATOM 2220 C C . VAL B 1 56 ? -9.867 -8.594 -17.484 1 98.88 56 VAL B C 1
ATOM 2222 O O . VAL B 1 56 ? -10.477 -7.91 -16.656 1 98.88 56 VAL B O 1
ATOM 2225 N N . VAL B 1 57 ? -9.359 -9.766 -17.172 1 98.94 57 VAL B N 1
ATOM 2226 C CA . VAL B 1 57 ? -9.227 -10.289 -15.82 1 98.94 57 VAL B CA 1
ATOM 2227 C C . VAL B 1 57 ? -7.746 -10.391 -15.445 1 98.94 57 VAL B C 1
ATOM 2229 O O . VAL B 1 57 ? -6.965 -11.031 -16.156 1 98.94 57 VAL B O 1
ATOM 2232 N N . ILE B 1 58 ? -7.395 -9.766 -14.367 1 99 58 ILE B N 1
ATOM 2233 C CA . ILE B 1 58 ? -5.984 -9.672 -14 1 99 58 ILE B CA 1
ATOM 2234 C C . ILE B 1 58 ? -5.738 -10.43 -12.695 1 99 58 ILE B C 1
ATOM 2236 O O . ILE B 1 58 ? -6.395 -10.18 -11.688 1 99 58 ILE B O 1
ATOM 2240 N N . GLY B 1 59 ? -4.887 -11.391 -12.68 1 98.94 59 GLY B N 1
ATOM 2241 C CA . GLY B 1 59 ? -4.312 -11.977 -11.477 1 98.94 59 GLY B CA 1
ATOM 2242 C C . GLY B 1 59 ? -2.975 -11.367 -11.102 1 98.94 59 GLY B C 1
ATOM 2243 O O . GLY B 1 59 ? -2.012 -11.453 -11.867 1 98.94 59 GLY B O 1
ATOM 2244 N N . MET B 1 60 ? -2.893 -10.789 -9.992 1 98.88 60 MET B N 1
ATOM 2245 C CA . MET B 1 60 ? -1.664 -10.125 -9.57 1 98.88 60 MET B CA 1
ATOM 2246 C C . MET B 1 60 ? -1.01 -10.883 -8.414 1 98.88 60 MET B C 1
ATOM 2248 O O . MET B 1 60 ? -1.647 -11.133 -7.391 1 98.88 60 MET B O 1
ATOM 2252 N N . ASP B 1 61 ? 0.255 -11.258 -8.625 1 98.62 61 ASP B N 1
ATOM 2253 C CA . ASP B 1 61 ? 1.061 -11.859 -7.566 1 98.62 61 ASP B CA 1
ATOM 2254 C C . ASP B 1 61 ? 1.77 -10.797 -6.734 1 98.62 61 ASP B C 1
ATOM 2256 O O . ASP B 1 61 ? 2.986 -10.625 -6.84 1 98.62 61 ASP B O 1
ATOM 2260 N N . ALA B 1 62 ? 1.061 -10.148 -5.906 1 98.44 62 ALA B N 1
ATOM 2261 C CA . ALA B 1 62 ? 1.48 -9.133 -4.945 1 98.44 62 ALA B CA 1
ATOM 2262 C C . ALA B 1 62 ? 0.356 -8.805 -3.967 1 98.44 62 ALA B C 1
ATOM 2264 O O . ALA B 1 62 ? -0.822 -8.844 -4.328 1 98.44 62 ALA B O 1
ATOM 2265 N N . PRO B 1 63 ? 0.747 -8.516 -2.678 1 98.5 63 PRO B N 1
ATOM 2266 C CA . PRO B 1 63 ? -0.31 -7.988 -1.813 1 98.5 63 PRO B CA 1
ATOM 2267 C C . PRO B 1 63 ? -0.934 -6.707 -2.363 1 98.5 63 PRO B C 1
ATOM 2269 O O . PRO B 1 63 ? -0.218 -5.824 -2.842 1 98.5 63 PRO B O 1
ATOM 2272 N N . LEU B 1 64 ? -2.242 -6.648 -2.357 1 98.81 64 LEU B N 1
ATOM 2273 C CA . LEU B 1 64 ? -2.936 -5.477 -2.883 1 98.81 64 LEU B CA 1
ATOM 2274 C C . LEU B 1 64 ? -3.525 -4.641 -1.752 1 98.81 64 LEU B C 1
ATOM 2276 O O . LEU B 1 64 ? -4.266 -3.686 -2 1 98.81 64 LEU B O 1
ATOM 2280 N N . SER B 1 65 ? -3.299 -5 -0.546 1 98.69 65 SER B N 1
ATOM 2281 C CA . SER B 1 65 ? -3.643 -4.289 0.68 1 98.69 65 SER B CA 1
ATOM 2282 C C . SER B 1 65 ? -2.723 -4.691 1.829 1 98.69 65 SER B C 1
ATOM 2284 O O . SER B 1 65 ? -1.847 -5.543 1.661 1 98.69 65 SER B O 1
ATOM 2286 N N . TYR B 1 66 ? -2.812 -4.055 2.949 1 98.56 66 TYR B N 1
ATOM 2287 C CA . TYR B 1 66 ? -2.129 -4.422 4.184 1 98.56 66 TYR B CA 1
ATOM 2288 C C . TYR B 1 66 ? -3.074 -4.336 5.375 1 98.56 66 TYR B C 1
ATOM 2290 O O . TYR B 1 66 ? -4.168 -3.773 5.27 1 98.56 66 TYR B O 1
ATOM 2298 N N . GLU B 1 67 ? -2.637 -4.957 6.438 1 97.75 67 GLU B N 1
ATOM 2299 C CA . GLU B 1 67 ? -3.416 -4.891 7.668 1 97.75 67 GLU B CA 1
ATOM 2300 C C . GLU B 1 67 ? -3.242 -3.545 8.367 1 97.75 67 GLU B C 1
ATOM 2302 O O . GLU B 1 67 ? -2.115 -3.1 8.594 1 97.75 67 GLU B O 1
ATOM 2307 N N . ASP B 1 68 ? -4.414 -2.895 8.609 1 96.56 68 ASP B N 1
ATOM 2308 C CA . ASP B 1 68 ? -4.371 -1.667 9.398 1 96.56 68 ASP B CA 1
ATOM 2309 C C . ASP B 1 68 ? -3.666 -1.896 10.734 1 96.56 68 ASP B C 1
ATOM 2311 O O . ASP B 1 68 ? -4.113 -2.701 11.555 1 96.56 68 ASP B O 1
ATOM 2315 N N . GLY B 1 69 ? -2.512 -1.305 11.016 1 94.88 69 GLY B N 1
ATOM 2316 C CA . GLY B 1 69 ? -1.691 -1.541 12.188 1 94.88 69 GLY B CA 1
ATOM 2317 C C . GLY B 1 69 ? -0.489 -2.424 11.914 1 94.88 69 GLY B C 1
ATOM 2318 O O . GLY B 1 69 ? 0.371 -2.6 12.781 1 94.88 69 GLY B O 1
ATOM 2319 N N . GLY B 1 70 ? -0.477 -3.031 10.719 1 94.75 70 GLY B N 1
ATOM 2320 C CA . GLY B 1 70 ? 0.646 -3.871 10.336 1 94.75 70 GLY B CA 1
ATOM 2321 C C . GLY B 1 70 ? 0.441 -5.336 10.68 1 94.75 70 GLY B C 1
ATOM 2322 O O . GLY B 1 70 ? -0.573 -5.703 11.281 1 94.75 70 GLY B O 1
ATOM 2323 N N . GLY B 1 71 ? 1.395 -6.199 10.164 1 95.31 71 GLY B N 1
ATOM 2324 C CA . GLY B 1 71 ? 1.327 -7.629 10.422 1 95.31 71 GLY B CA 1
ATOM 2325 C C . GLY B 1 71 ? 0.537 -8.391 9.367 1 95.31 71 GLY B C 1
ATOM 2326 O O . GLY B 1 71 ? 0.365 -7.906 8.25 1 95.31 71 GLY B O 1
ATOM 2327 N N . ASP B 1 72 ? 0.091 -9.625 9.781 1 97.06 72 ASP B N 1
ATOM 2328 C CA . ASP B 1 72 ? -0.663 -10.492 8.883 1 97.06 72 ASP B CA 1
ATOM 2329 C C . ASP B 1 72 ? -2.088 -9.977 8.688 1 97.06 72 ASP B C 1
ATOM 2331 O O . ASP B 1 72 ? -2.73 -9.547 9.648 1 97.06 72 ASP B O 1
ATOM 2335 N N . ARG B 1 73 ? -2.523 -9.953 7.484 1 98.25 73 ARG B N 1
ATOM 2336 C CA . ARG B 1 73 ? -3.961 -9.891 7.246 1 98.25 73 ARG B CA 1
ATOM 2337 C C . ARG B 1 73 ? -4.633 -11.219 7.59 1 98.25 73 ARG B C 1
ATOM 2339 O O . ARG B 1 73 ? -3.955 -12.234 7.766 1 98.25 73 ARG B O 1
ATOM 2346 N N . GLN B 1 74 ? -5.957 -11.164 7.73 1 98.06 74 GLN B N 1
ATOM 2347 C CA . GLN B 1 74 ? -6.707 -12.406 7.871 1 98.06 74 GLN B CA 1
ATOM 2348 C C . GLN B 1 74 ? -6.402 -13.367 6.727 1 98.06 74 GLN B C 1
ATOM 2350 O O . GLN B 1 74 ? -6.203 -14.562 6.949 1 98.06 74 GLN B O 1
ATOM 2355 N N . GLY B 1 75 ? -6.363 -12.852 5.465 1 98.19 75 GLY B N 1
ATOM 2356 C CA . GLY B 1 75 ? -6.09 -13.664 4.289 1 98.19 75 GLY B CA 1
ATOM 2357 C C . GLY B 1 75 ? -4.723 -14.32 4.324 1 98.19 75 GLY B C 1
ATOM 2358 O O . GLY B 1 75 ? -4.566 -15.461 3.896 1 98.19 75 GLY B O 1
ATOM 2359 N N . ASP B 1 76 ? -3.75 -13.625 4.871 1 98.19 76 ASP B N 1
ATOM 2360 C CA . ASP B 1 76 ? -2.406 -14.188 4.988 1 98.19 76 ASP B CA 1
ATOM 2361 C C . ASP B 1 76 ? -2.389 -15.375 5.945 1 98.19 76 ASP B C 1
ATOM 2363 O O . ASP B 1 76 ? -1.831 -16.422 5.625 1 98.19 76 ASP B O 1
ATOM 2367 N N . ARG B 1 77 ? -3.008 -15.25 7.09 1 98 77 ARG B N 1
ATOM 2368 C CA . ARG B 1 77 ? -3.07 -16.312 8.094 1 98 77 ARG B CA 1
ATOM 2369 C C . ARG B 1 77 ? -3.82 -17.531 7.555 1 98 77 ARG B C 1
ATOM 2371 O O . ARG B 1 77 ? -3.352 -18.656 7.688 1 98 77 ARG B O 1
ATOM 2378 N N . GLU B 1 78 ? -4.953 -17.25 6.953 1 98.44 78 GLU B N 1
ATOM 2379 C CA . GLU B 1 78 ? -5.801 -18.328 6.473 1 98.44 78 GLU B CA 1
ATOM 2380 C C . GLU B 1 78 ? -5.164 -19.047 5.289 1 98.44 78 GLU B C 1
ATOM 2382 O O . GLU B 1 78 ? -5.238 -20.281 5.188 1 98.44 78 GLU B O 1
ATOM 2387 N N . LEU B 1 79 ? -4.57 -18.344 4.336 1 98.5 79 LEU B N 1
ATOM 2388 C CA . LEU B 1 79 ? -3.898 -18.984 3.211 1 98.5 79 LEU B CA 1
ATOM 2389 C C . LEU B 1 79 ? -2.701 -19.812 3.688 1 98.5 79 LEU B C 1
ATOM 2391 O O . LEU B 1 79 ? -2.432 -20.891 3.156 1 98.5 79 LEU B O 1
ATOM 2395 N N . ARG B 1 80 ? -1.979 -19.234 4.672 1 98.19 80 ARG B N 1
ATOM 2396 C CA . ARG B 1 80 ? -0.854 -19.969 5.246 1 98.19 80 ARG B CA 1
ATOM 2397 C C . ARG B 1 80 ? -1.302 -21.312 5.797 1 98.19 80 ARG B C 1
ATOM 2399 O O . ARG B 1 80 ? -0.668 -22.344 5.535 1 98.19 80 ARG B O 1
ATOM 2406 N N . LYS B 1 81 ? -2.354 -21.312 6.609 1 98.12 81 LYS B N 1
ATOM 2407 C CA . LYS B 1 81 ? -2.914 -22.547 7.137 1 98.12 81 LYS B CA 1
ATOM 2408 C C . LYS B 1 81 ? -3.268 -23.516 6.012 1 98.12 81 LYS B C 1
ATOM 2410 O O . LYS B 1 81 ? -2.969 -24.703 6.094 1 98.12 81 LYS B O 1
ATOM 2415 N N . PHE B 1 82 ? -3.859 -23.016 4.973 1 98.44 82 PHE B N 1
ATOM 2416 C CA . PHE B 1 82 ? -4.297 -23.812 3.836 1 98.44 82 PHE B CA 1
ATOM 2417 C C . PHE B 1 82 ? -3.105 -24.453 3.137 1 98.44 82 PHE B C 1
ATOM 2419 O O . PHE B 1 82 ? -3.072 -25.672 2.947 1 98.44 82 PHE B O 1
ATOM 2426 N N . ILE B 1 83 ? -2.053 -23.703 2.875 1 97.56 83 ILE B N 1
ATOM 2427 C CA . ILE B 1 83 ? -0.961 -24.234 2.066 1 97.56 83 ILE B CA 1
ATOM 2428 C C . ILE B 1 83 ? -0.13 -25.203 2.9 1 97.56 83 ILE B C 1
ATOM 2430 O O . ILE B 1 83 ? 0.431 -26.172 2.369 1 97.56 83 ILE B O 1
ATOM 2434 N N . VAL B 1 84 ? -0.048 -24.938 4.156 1 97.38 84 VAL B N 1
ATOM 2435 C CA . VAL B 1 84 ? 0.64 -25.859 5.055 1 97.38 84 VAL B CA 1
ATOM 2436 C C . VAL B 1 84 ? -0.096 -27.203 5.086 1 97.38 84 VAL B C 1
ATOM 2438 O O . VAL B 1 84 ? 0.531 -28.266 5.117 1 97.38 84 VAL B O 1
ATOM 2441 N N . SER B 1 85 ? -1.366 -27.156 5.113 1 97.38 85 SER B N 1
ATOM 2442 C CA . SER B 1 85 ? -2.168 -28.375 5.102 1 97.38 85 SER B CA 1
ATOM 2443 C C . SER B 1 85 ? -1.92 -29.188 3.834 1 97.38 85 SER B C 1
ATOM 2445 O O . SER B 1 85 ? -2.16 -30.391 3.807 1 97.38 85 SER B O 1
ATOM 2447 N N . LEU B 1 86 ? -1.439 -28.547 2.709 1 96.56 86 LEU B N 1
ATOM 2448 C CA . LEU B 1 86 ? -1.132 -29.203 1.444 1 96.56 86 LEU B CA 1
ATOM 2449 C C . LEU B 1 86 ? 0.283 -29.781 1.457 1 96.56 86 LEU B C 1
ATOM 2451 O O . LEU B 1 86 ? 0.675 -30.5 0.538 1 96.56 86 LEU B O 1
ATOM 2455 N N . GLY B 1 87 ? 1 -29.328 2.588 1 96.31 87 GLY B N 1
ATOM 2456 C CA . GLY B 1 87 ? 2.379 -29.781 2.676 1 96.31 87 GLY B CA 1
ATOM 2457 C C . GLY B 1 87 ? 3.379 -28.766 2.176 1 96.31 87 GLY B C 1
ATOM 2458 O O . GLY B 1 87 ? 4.547 -29.078 1.954 1 96.31 87 GLY B O 1
ATOM 2459 N N . MET B 1 88 ? 2.918 -27.562 1.93 1 96.56 88 MET B N 1
ATOM 2460 C CA . MET B 1 88 ? 3.799 -26.5 1.464 1 96.56 88 MET B CA 1
ATOM 2461 C C . MET B 1 88 ? 4.418 -25.75 2.641 1 96.56 88 MET B C 1
ATOM 2463 O O . MET B 1 88 ? 4.086 -26.016 3.795 1 96.56 88 MET B O 1
ATOM 2467 N N . ARG B 1 89 ? 5.273 -24.875 2.357 1 93.69 89 ARG B N 1
ATOM 2468 C CA . ARG B 1 89 ? 6.016 -24.141 3.381 1 93.69 89 ARG B CA 1
ATOM 2469 C C . ARG B 1 89 ? 5.27 -22.891 3.799 1 93.69 89 ARG B C 1
ATOM 2471 O O . ARG B 1 89 ? 4.836 -22.109 2.949 1 93.69 89 ARG B O 1
ATOM 2478 N N . SER B 1 90 ? 5.219 -22.656 5.016 1 90.12 90 SER B N 1
ATOM 2479 C CA . SER B 1 90 ? 4.504 -21.5 5.562 1 90.12 90 SER B CA 1
ATOM 2480 C C . SER B 1 90 ? 5.172 -20.188 5.16 1 90.12 90 SER B C 1
ATOM 2482 O O . SER B 1 90 ? 4.504 -19.172 5.027 1 90.12 90 SER B O 1
ATOM 2484 N N . GLY B 1 91 ? 6.465 -20.234 4.934 1 90.75 91 GLY B N 1
ATOM 2485 C CA . GLY B 1 91 ? 7.262 -19.047 4.695 1 90.75 91 GLY B CA 1
ATOM 2486 C C . GLY B 1 91 ? 6.961 -18.391 3.363 1 90.75 91 GLY B C 1
ATOM 2487 O O . GLY B 1 91 ? 7.43 -17.281 3.096 1 90.75 91 GLY B O 1
ATOM 2488 N N . SER B 1 92 ? 6.137 -18.984 2.529 1 89.88 92 SER B N 1
ATOM 2489 C CA . SER B 1 92 ? 5.809 -18.438 1.223 1 89.88 92 SER B CA 1
ATOM 2490 C C . SER B 1 92 ? 4.82 -17.281 1.351 1 89.88 92 SER B C 1
ATOM 2492 O O . SER B 1 92 ? 4.621 -16.516 0.402 1 89.88 92 SER B O 1
ATOM 2494 N N . ILE B 1 93 ? 4.18 -17.156 2.51 1 94.94 93 ILE B N 1
ATOM 2495 C CA . ILE B 1 93 ? 3.26 -16.062 2.783 1 94.94 93 ILE B CA 1
ATOM 2496 C C . ILE B 1 93 ? 3.865 -15.133 3.832 1 94.94 93 ILE B C 1
ATOM 2498 O O . ILE B 1 93 ? 4.082 -15.531 4.977 1 94.94 93 ILE B O 1
ATOM 2502 N N . MET B 1 94 ? 4.211 -13.953 3.393 1 94.5 94 MET B N 1
ATOM 2503 C CA . MET B 1 94 ? 4.801 -12.953 4.285 1 94.5 94 MET B CA 1
ATOM 2504 C C . MET B 1 94 ? 3.857 -11.773 4.477 1 94.5 94 MET B C 1
ATOM 2506 O O . MET B 1 94 ? 3.148 -11.383 3.545 1 94.5 94 MET B O 1
ATOM 2510 N N . PRO B 1 95 ? 3.889 -11.203 5.688 1 96.69 95 PRO B N 1
ATOM 2511 C CA . PRO B 1 95 ? 3.051 -10.016 5.898 1 96.69 95 PRO B CA 1
ATOM 2512 C C . PRO B 1 95 ? 3.383 -8.883 4.938 1 96.69 95 PRO B C 1
ATOM 2514 O O . PRO B 1 95 ? 4.559 -8.625 4.656 1 96.69 95 PRO B O 1
ATOM 2517 N N . PRO B 1 96 ? 2.451 -8.141 4.492 1 97.75 96 PRO B N 1
ATOM 2518 C CA . PRO B 1 96 ? 2.617 -7.133 3.438 1 97.75 96 PRO B CA 1
ATOM 2519 C C . PRO B 1 96 ? 3.562 -6.004 3.844 1 97.75 96 PRO B C 1
ATOM 2521 O O . PRO B 1 96 ? 4.176 -5.371 2.984 1 97.75 96 PRO B O 1
ATOM 2524 N N . THR B 1 97 ? 3.74 -5.688 5.121 1 96.19 97 THR B N 1
ATOM 2525 C CA . THR B 1 97 ? 4.531 -4.539 5.547 1 96.19 97 THR B CA 1
ATOM 2526 C C . THR B 1 97 ? 5.887 -4.988 6.086 1 96.19 97 THR B C 1
ATOM 2528 O O . THR B 1 97 ? 6.637 -4.184 6.645 1 96.19 97 THR B O 1
ATOM 2531 N N . LEU B 1 98 ? 6.199 -6.242 5.938 1 91.88 98 LEU B N 1
ATOM 2532 C CA . LEU B 1 98 ? 7.418 -6.801 6.52 1 91.88 98 LEU B CA 1
ATOM 2533 C C . LEU B 1 98 ? 8.594 -6.637 5.566 1 91.88 98 LEU B C 1
ATOM 2535 O O . LEU B 1 98 ? 8.531 -7.066 4.414 1 91.88 98 LEU B O 1
ATOM 2539 N N . ASN B 1 99 ? 9.648 -6.035 6.051 1 88.75 99 ASN B N 1
ATOM 2540 C CA . ASN B 1 99 ? 10.945 -6 5.383 1 88.75 99 ASN B CA 1
ATOM 2541 C C . ASN B 1 99 ? 10.805 -5.598 3.916 1 88.75 99 ASN B C 1
ATOM 2543 O O . ASN B 1 99 ? 10.297 -4.516 3.609 1 88.75 99 ASN B O 1
ATOM 2547 N N . ARG B 1 100 ? 11.25 -6.453 3.014 1 90.56 100 ARG B N 1
ATOM 2548 C CA . ARG B 1 100 ? 11.297 -6.121 1.594 1 90.56 100 ARG B CA 1
ATOM 2549 C C . ARG B 1 100 ? 9.93 -6.281 0.942 1 90.56 100 ARG B C 1
ATOM 2551 O O . ARG B 1 100 ? 9.695 -5.762 -0.149 1 90.56 100 ARG B O 1
ATOM 2558 N N . MET B 1 101 ? 9.039 -6.988 1.641 1 95.81 101 MET B N 1
ATOM 2559 C CA . MET B 1 101 ? 7.699 -7.203 1.108 1 95.81 101 MET B CA 1
ATOM 2560 C C . MET B 1 101 ? 6.961 -5.883 0.938 1 95.81 101 MET B C 1
ATOM 2562 O O . MET B 1 101 ? 6.121 -5.742 0.044 1 95.81 101 MET B O 1
ATOM 2566 N N . VAL B 1 102 ? 7.379 -4.855 1.7 1 97.12 102 VAL B N 1
ATOM 2567 C CA . VAL B 1 102 ? 6.715 -3.557 1.674 1 97.12 102 VAL B CA 1
ATOM 2568 C C . VAL B 1 102 ? 6.867 -2.928 0.292 1 97.12 102 VAL B C 1
ATOM 2570 O O . VAL B 1 102 ? 5.953 -2.256 -0.195 1 97.12 102 VAL B O 1
ATOM 2573 N N . TYR B 1 103 ? 7.93 -3.193 -0.361 1 97.31 103 TYR B N 1
ATOM 2574 C CA . TYR B 1 103 ? 8.172 -2.613 -1.678 1 97.31 103 TYR B CA 1
ATOM 2575 C C . TYR B 1 103 ? 7.262 -3.244 -2.727 1 97.31 103 TYR B C 1
ATOM 2577 O O . TYR B 1 103 ? 6.727 -2.549 -3.592 1 97.31 103 TYR B O 1
ATOM 2585 N N . LEU B 1 104 ? 7.125 -4.52 -2.633 1 97.56 104 LEU B N 1
ATOM 2586 C CA . LEU B 1 104 ? 6.215 -5.234 -3.521 1 97.56 104 LEU B CA 1
ATOM 2587 C C . LEU B 1 104 ? 4.77 -4.809 -3.275 1 97.56 104 LEU B C 1
ATOM 2589 O O . LEU B 1 104 ? 4.012 -4.594 -4.223 1 97.56 104 LEU B O 1
ATOM 2593 N N . THR B 1 105 ? 4.391 -4.719 -2.016 1 98.5 105 THR B N 1
ATOM 2594 C CA . THR B 1 105 ? 3.057 -4.281 -1.619 1 98.5 105 THR B CA 1
ATOM 2595 C C . THR B 1 105 ? 2.773 -2.877 -2.145 1 98.5 105 THR B C 1
ATOM 2597 O O . THR B 1 105 ? 1.685 -2.607 -2.656 1 98.5 105 THR B O 1
ATOM 2600 N N . LEU B 1 106 ? 3.779 -1.995 -2.021 1 98.56 106 LEU B N 1
ATOM 2601 C CA . LEU B 1 106 ? 3.656 -0.627 -2.516 1 98.56 106 LEU B CA 1
ATOM 2602 C C . LEU B 1 106 ? 3.312 -0.614 -4 1 98.56 106 LEU B C 1
ATOM 2604 O O . LEU B 1 106 ? 2.354 0.042 -4.414 1 98.56 106 LEU B O 1
ATOM 2608 N N . ARG B 1 107 ? 4.059 -1.312 -4.773 1 98.62 107 ARG B N 1
ATOM 2609 C CA . ARG B 1 107 ? 3.844 -1.311 -6.219 1 98.62 107 ARG B CA 1
ATOM 2610 C C . ARG B 1 107 ? 2.502 -1.945 -6.574 1 98.62 107 ARG B C 1
ATOM 2612 O O . ARG B 1 107 ? 1.806 -1.475 -7.473 1 98.62 107 ARG B O 1
ATOM 2619 N N . GLY B 1 108 ? 2.135 -3.02 -5.895 1 98.81 108 GLY B N 1
ATOM 2620 C CA . GLY B 1 108 ? 0.849 -3.662 -6.121 1 98.81 108 GLY B CA 1
ATOM 2621 C C . GLY B 1 108 ? -0.33 -2.738 -5.883 1 98.81 108 GLY B C 1
ATOM 2622 O O . GLY B 1 108 ? -1.249 -2.672 -6.703 1 98.81 108 GLY B O 1
ATOM 2623 N N . ILE B 1 109 ? -0.277 -2.041 -4.793 1 98.81 109 ILE B N 1
ATOM 2624 C CA . ILE B 1 109 ? -1.366 -1.146 -4.422 1 98.81 109 ILE B CA 1
ATOM 2625 C C . ILE B 1 109 ? -1.41 0.041 -5.379 1 98.81 109 ILE B C 1
ATOM 2627 O O . ILE B 1 109 ? -2.482 0.426 -5.852 1 98.81 109 ILE B O 1
ATOM 2631 N N . LYS B 1 110 ? -0.294 0.59 -5.699 1 98.69 110 LYS B N 1
ATOM 2632 C CA . LYS B 1 110 ? -0.248 1.718 -6.625 1 98.69 110 LYS B CA 1
ATOM 2633 C C . LYS B 1 110 ? -0.8 1.329 -7.992 1 98.69 110 LYS B C 1
ATOM 2635 O O . LYS B 1 110 ? -1.635 2.039 -8.555 1 98.69 110 LYS B O 1
ATOM 2640 N N . LEU B 1 111 ? -0.373 0.217 -8.539 1 98.69 111 LEU B N 1
ATOM 2641 C CA . LEU B 1 111 ? -0.812 -0.239 -9.852 1 98.69 111 LEU B CA 1
AT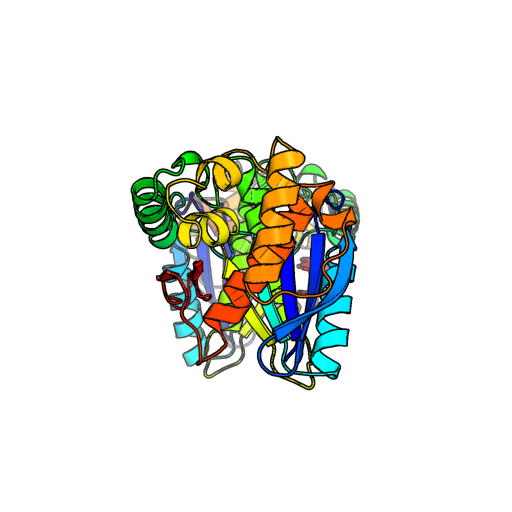OM 2642 C C . LEU B 1 111 ? -2.312 -0.511 -9.859 1 98.69 111 LEU B C 1
ATOM 2644 O O . LEU B 1 111 ? -3 -0.193 -10.836 1 98.69 111 LEU B O 1
ATOM 2648 N N . SER B 1 112 ? -2.799 -1.152 -8.75 1 98.69 112 SER B N 1
ATOM 2649 C CA . SER B 1 112 ? -4.234 -1.418 -8.703 1 98.69 112 SER B CA 1
ATOM 2650 C C . SER B 1 112 ? -5.039 -0.125 -8.766 1 98.69 112 SER B C 1
ATOM 2652 O O . SER B 1 112 ? -6.078 -0.07 -9.43 1 98.69 112 SER B O 1
ATOM 2654 N N . ARG B 1 113 ? -4.566 0.917 -8.109 1 98.38 113 ARG B N 1
ATOM 2655 C CA . ARG B 1 113 ? -5.23 2.217 -8.164 1 98.38 113 ARG B CA 1
ATOM 2656 C C . ARG B 1 113 ? -5.234 2.77 -9.586 1 98.38 113 ARG B C 1
ATOM 2658 O O . ARG B 1 113 ? -6.266 3.238 -10.07 1 98.38 113 ARG B O 1
ATOM 2665 N N . GLU B 1 114 ? -4.055 2.707 -10.242 1 98.38 114 GLU B N 1
ATOM 2666 C CA . GLU B 1 114 ? -3.93 3.244 -11.594 1 98.38 114 GLU B CA 1
ATOM 2667 C C . GLU B 1 114 ? -4.766 2.443 -12.586 1 98.38 114 GLU B C 1
ATOM 2669 O O . GLU B 1 114 ? -5.352 3.01 -13.516 1 98.38 114 GLU B O 1
ATOM 2674 N N . ILE B 1 115 ? -4.84 1.147 -12.422 1 98.56 115 ILE B N 1
ATOM 2675 C CA . ILE B 1 115 ? -5.621 0.277 -13.297 1 98.56 115 ILE B CA 1
ATOM 2676 C C . ILE B 1 115 ? -7.102 0.632 -13.188 1 98.56 115 ILE B C 1
ATOM 2678 O O . ILE B 1 115 ? -7.816 0.666 -14.188 1 98.56 115 ILE B O 1
ATOM 2682 N N . GLU B 1 116 ? -7.574 0.895 -12 1 96.5 116 GLU B N 1
ATOM 2683 C CA . GLU B 1 116 ? -8.969 1.257 -11.773 1 96.5 116 GLU B CA 1
ATOM 2684 C C . GLU B 1 116 ? -9.328 2.553 -12.5 1 96.5 116 GLU B C 1
ATOM 2686 O O . GLU B 1 116 ? -10.5 2.805 -12.789 1 96.5 116 GLU B O 1
ATOM 2691 N N . GLY B 1 117 ? -8.336 3.35 -12.82 1 95.25 117 GLY B N 1
ATOM 2692 C CA . GLY B 1 117 ? -8.562 4.637 -13.461 1 95.25 117 GLY B CA 1
ATOM 2693 C C . GLY B 1 117 ? -8.516 4.562 -14.977 1 95.25 117 GLY B C 1
ATOM 2694 O O . GLY B 1 117 ? -8.773 5.559 -15.656 1 95.25 117 GLY B O 1
ATOM 2695 N N . ILE B 1 118 ? -8.219 3.383 -15.5 1 97.06 118 ILE B N 1
ATOM 2696 C CA . ILE B 1 118 ? -8.117 3.219 -16.953 1 97.06 118 ILE B CA 1
ATOM 2697 C C . ILE B 1 118 ? -9.5 3.391 -17.578 1 97.06 118 ILE B C 1
ATOM 2699 O O . ILE B 1 118 ? -10.477 2.791 -17.125 1 97.06 118 ILE B O 1
ATOM 2703 N N . LYS B 1 119 ? -9.633 4.277 -18.578 1 96.12 119 LYS B N 1
ATOM 2704 C CA . LYS B 1 119 ? -10.844 4.379 -19.375 1 96.12 119 LYS B CA 1
ATOM 2705 C C . LYS B 1 119 ? -10.938 3.225 -20.375 1 96.12 119 LYS B C 1
ATOM 2707 O O . LYS B 1 119 ? -10.516 3.354 -21.531 1 96.12 119 LYS B O 1
ATOM 2712 N N . SER B 1 120 ? -11.539 2.143 -19.969 1 97.31 120 SER B N 1
ATOM 2713 C CA . SER B 1 120 ? -11.578 0.904 -20.734 1 97.31 120 SER B CA 1
ATOM 2714 C C . SER B 1 120 ? -12.906 0.744 -21.469 1 97.31 120 SER B C 1
ATOM 2716 O O . SER B 1 120 ? -13.945 1.175 -20.969 1 97.31 120 SER B O 1
ATOM 2718 N N . LYS B 1 121 ? -12.875 0.175 -22.734 1 98.31 121 LYS B N 1
ATOM 2719 C CA . LYS B 1 121 ? -14.07 -0.194 -23.469 1 98.31 121 LYS B CA 1
ATOM 2720 C C . LYS B 1 121 ? -14.789 -1.365 -22.812 1 98.31 121 LYS B C 1
ATOM 2722 O O . LYS B 1 121 ? -16.031 -1.413 -22.797 1 98.31 121 LYS B O 1
ATOM 2727 N N . PHE B 1 122 ? -14.062 -2.287 -22.328 1 98.62 122 PHE B N 1
ATOM 2728 C CA . PHE B 1 122 ? -14.586 -3.461 -21.641 1 98.62 122 PHE B CA 1
ATOM 2729 C C . PHE B 1 122 ? -14.148 -3.477 -20.188 1 98.62 122 PHE B C 1
ATOM 2731 O O . PHE B 1 122 ? -13.148 -2.85 -19.828 1 98.62 122 PHE B O 1
ATOM 2738 N N . PRO B 1 123 ? -14.812 -4.184 -19.344 1 98.38 123 PRO B N 1
ATOM 2739 C CA . PRO B 1 123 ? -14.516 -4.156 -17.906 1 98.38 123 PRO B CA 1
ATOM 2740 C C . PRO B 1 123 ? -13.164 -4.777 -17.562 1 98.38 123 PRO B C 1
ATOM 2742 O O . PRO B 1 123 ? -12.719 -5.703 -18.25 1 98.38 123 PRO B O 1
ATOM 2745 N N . ILE B 1 124 ? -12.578 -4.285 -16.562 1 98.81 124 ILE B N 1
ATOM 2746 C CA . ILE B 1 124 ? -11.336 -4.805 -16 1 98.81 124 ILE B CA 1
ATOM 2747 C C . ILE B 1 124 ? -11.57 -5.277 -14.57 1 98.81 124 ILE B C 1
ATOM 2749 O O . ILE B 1 124 ? -12.211 -4.586 -13.773 1 98.81 124 ILE B O 1
ATOM 2753 N N . SER B 1 125 ? -11.156 -6.445 -14.203 1 98.75 125 SER B N 1
ATOM 2754 C CA . SER B 1 125 ? -11.211 -6.965 -12.844 1 98.75 125 SER B CA 1
ATOM 2755 C C . SER B 1 125 ? -9.836 -7.426 -12.367 1 98.75 125 SER B C 1
ATOM 2757 O O . SER B 1 125 ? -9.023 -7.898 -13.164 1 98.75 125 SER B O 1
ATOM 2759 N N . ILE B 1 126 ? -9.57 -7.23 -11.094 1 98.94 126 ILE B N 1
ATOM 2760 C CA . ILE B 1 126 ? -8.297 -7.582 -10.477 1 98.94 126 ILE B CA 1
ATOM 2761 C C . ILE B 1 126 ? -8.531 -8.562 -9.328 1 98.94 126 ILE B C 1
ATOM 2763 O O . ILE B 1 126 ? -9.461 -8.398 -8.539 1 98.94 126 ILE B O 1
ATOM 2767 N N . VAL B 1 127 ? -7.719 -9.539 -9.219 1 98.94 127 VAL B N 1
ATOM 2768 C CA . VAL B 1 127 ? -7.715 -10.43 -8.062 1 98.94 127 VAL B CA 1
ATOM 2769 C C . VAL B 1 127 ? -6.277 -10.656 -7.594 1 98.94 127 VAL B C 1
ATOM 2771 O O . VAL B 1 127 ? -5.359 -10.758 -8.406 1 98.94 127 VAL B O 1
ATOM 2774 N N . GLU B 1 128 ? -6.066 -10.641 -6.258 1 98.94 128 GLU B N 1
ATOM 2775 C CA . GLU B 1 128 ? -4.797 -11.039 -5.664 1 98.94 128 GLU B CA 1
ATOM 2776 C C . GLU B 1 128 ? -4.617 -12.555 -5.699 1 98.94 128 GLU B C 1
ATOM 2778 O O . GLU B 1 128 ? -5.504 -13.305 -5.281 1 98.94 128 GLU B O 1
ATOM 2783 N N . VAL B 1 129 ? -3.459 -12.992 -6.195 1 98.81 129 VAL B N 1
ATOM 2784 C CA . VAL B 1 129 ? -3.258 -14.43 -6.379 1 98.81 129 VAL B CA 1
ATOM 2785 C C . VAL B 1 129 ? -1.916 -14.844 -5.777 1 98.81 129 VAL B C 1
ATOM 2787 O O . VAL B 1 129 ? -0.957 -14.07 -5.793 1 98.81 129 VAL B O 1
ATOM 2790 N N . HIS B 1 130 ? -1.831 -16 -5.254 1 98.38 130 HIS B N 1
ATOM 2791 C CA . HIS B 1 130 ? -0.598 -16.656 -4.848 1 98.38 130 HIS B CA 1
ATOM 2792 C C . HIS B 1 130 ? -0.268 -17.828 -5.773 1 98.38 130 HIS B C 1
ATOM 2794 O O . HIS B 1 130 ? -0.756 -18.938 -5.574 1 98.38 130 HIS B O 1
ATOM 2800 N N . PRO B 1 131 ? 0.601 -17.594 -6.703 1 98.44 131 PRO B N 1
ATOM 2801 C CA . PRO B 1 131 ? 0.845 -18.594 -7.75 1 98.44 131 PRO B CA 1
ATOM 2802 C C . PRO B 1 131 ? 1.345 -19.922 -7.195 1 98.44 131 PRO B C 1
ATOM 2804 O O . PRO B 1 131 ? 0.949 -20.984 -7.684 1 98.44 131 PRO B O 1
ATOM 2807 N N . GLY B 1 132 ? 2.209 -19.891 -6.211 1 97.94 132 GLY B N 1
ATOM 2808 C CA . GLY B 1 132 ? 2.637 -21.141 -5.59 1 97.94 132 GLY B CA 1
ATOM 2809 C C . GLY B 1 132 ? 1.482 -21.984 -5.086 1 97.94 132 GLY B C 1
ATOM 2810 O O . GLY B 1 132 ? 1.45 -23.188 -5.305 1 97.94 132 GLY B O 1
ATOM 2811 N N . ALA B 1 133 ? 0.58 -21.344 -4.41 1 98.31 133 ALA B N 1
ATOM 2812 C CA . ALA B 1 133 ? -0.597 -22.031 -3.887 1 98.31 133 ALA B CA 1
ATOM 2813 C C . ALA B 1 133 ? -1.51 -22.5 -5.02 1 98.31 133 ALA B C 1
ATOM 2815 O O . ALA B 1 133 ? -2.168 -23.531 -4.906 1 98.31 133 ALA B O 1
ATOM 2816 N N . VAL B 1 134 ? -1.611 -21.734 -6.148 1 98.75 134 VAL B N 1
ATOM 2817 C CA . VAL B 1 134 ? -2.375 -22.156 -7.32 1 98.75 134 VAL B CA 1
ATOM 2818 C C . VAL B 1 134 ? -1.841 -23.484 -7.84 1 98.75 134 VAL B C 1
ATOM 2820 O O . VAL B 1 134 ? -2.609 -24.422 -8.078 1 98.75 134 VAL B O 1
ATOM 2823 N N . ILE B 1 135 ? -0.521 -23.578 -7.938 1 98.62 135 ILE B N 1
ATOM 2824 C CA . ILE B 1 135 ? 0.125 -24.781 -8.445 1 98.62 135 ILE B CA 1
ATOM 2825 C C . ILE B 1 135 ? -0.031 -25.922 -7.434 1 98.62 135 ILE B C 1
ATOM 2827 O O . ILE B 1 135 ? -0.576 -26.969 -7.758 1 98.62 135 ILE B O 1
ATOM 2831 N N . GLY B 1 136 ? 0.316 -25.672 -6.188 1 98.12 136 GLY B N 1
ATOM 2832 C CA . GLY B 1 136 ? 0.358 -26.703 -5.16 1 98.12 136 GLY B CA 1
ATOM 2833 C C . GLY B 1 136 ? -1.008 -27.281 -4.836 1 98.12 136 GLY B C 1
ATOM 2834 O O . GLY B 1 136 ? -1.128 -28.469 -4.512 1 98.12 136 GLY B O 1
ATOM 2835 N N . SER B 1 137 ? -2.031 -26.484 -4.898 1 98.31 137 SER B N 1
ATOM 2836 C CA . SER B 1 137 ? -3.371 -26.906 -4.508 1 98.31 137 SER B CA 1
ATOM 2837 C C . SER B 1 137 ? -4.02 -27.766 -5.594 1 98.31 137 SER B C 1
ATOM 2839 O O . SER B 1 137 ? -5.043 -28.406 -5.352 1 98.31 137 SER B O 1
ATOM 2841 N N . ARG B 1 138 ? -3.412 -27.812 -6.805 1 98.25 138 ARG B N 1
ATOM 2842 C CA . ARG B 1 138 ? -4.023 -28.516 -7.926 1 98.25 138 ARG B CA 1
ATOM 2843 C C . ARG B 1 138 ? -3.221 -29.766 -8.297 1 98.25 138 ARG B C 1
ATOM 2845 O O . ARG B 1 138 ? -3.705 -30.625 -9.039 1 98.25 138 ARG B O 1
ATOM 2852 N N . LEU B 1 139 ? -2.0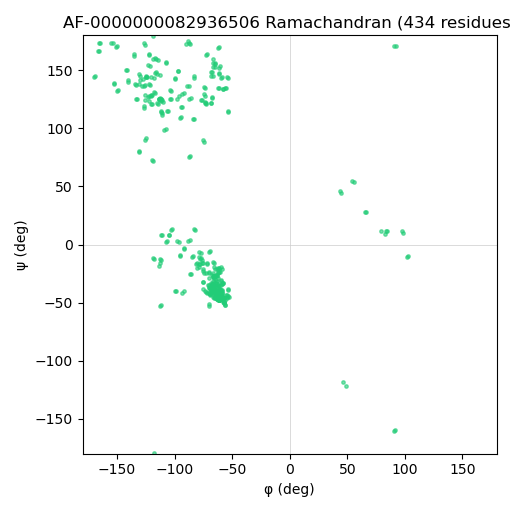23 -29.844 -7.77 1 97.88 139 LEU B N 1
ATOM 2853 C CA . LEU B 1 139 ? -1.185 -31.016 -8.023 1 97.88 139 LEU B CA 1
ATOM 2854 C C . LEU B 1 139 ? -1.54 -32.156 -7.074 1 97.88 139 LEU B C 1
ATOM 2856 O O . LEU B 1 139 ? -1.841 -31.922 -5.898 1 97.88 139 LEU B O 1
ATOM 2860 N N . PRO B 1 140 ? -1.465 -33.438 -7.555 1 96.31 140 PRO B N 1
ATOM 2861 C CA . PRO B 1 140 ? -1.544 -34.562 -6.613 1 96.31 140 PRO B CA 1
ATOM 2862 C C . PRO B 1 140 ? -0.365 -34.594 -5.645 1 96.31 140 PRO B C 1
ATOM 2864 O O . PRO B 1 140 ? 0.71 -34.062 -5.953 1 96.31 140 PRO B O 1
ATOM 2867 N N . LYS B 1 141 ? -0.56 -35.188 -4.547 1 95.25 141 LYS B N 1
ATOM 2868 C CA . LYS B 1 141 ? 0.436 -35.25 -3.48 1 95.25 141 LYS B CA 1
ATOM 2869 C C . LYS B 1 141 ? 1.766 -35.781 -3.994 1 95.25 141 LYS B C 1
ATOM 2871 O O . LYS B 1 141 ? 2.832 -35.312 -3.609 1 95.25 141 LYS B O 1
ATOM 2876 N N . LYS B 1 142 ? 1.721 -36.719 -4.84 1 96.12 142 LYS B N 1
ATOM 2877 C CA . LYS B 1 142 ? 2.918 -37.375 -5.355 1 96.12 142 LYS B CA 1
ATOM 2878 C C . LYS B 1 142 ? 3.766 -36.406 -6.18 1 96.12 142 LYS B C 1
ATOM 2880 O O . LYS B 1 142 ? 4.969 -36.625 -6.348 1 96.12 142 LYS B O 1
ATOM 2885 N N . ASP B 1 143 ? 3.199 -35.281 -6.68 1 97.62 143 ASP B N 1
ATOM 2886 C CA . ASP B 1 143 ? 3.881 -34.344 -7.562 1 97.62 143 ASP B CA 1
ATOM 2887 C C . ASP B 1 143 ? 4.125 -33 -6.855 1 97.62 143 ASP B C 1
ATOM 2889 O O . ASP B 1 143 ? 4.594 -32.031 -7.473 1 97.62 143 ASP B O 1
ATOM 2893 N N . LEU B 1 144 ? 3.848 -32.938 -5.551 1 97.44 144 LEU B N 1
ATOM 2894 C CA . LEU B 1 144 ? 3.938 -31.703 -4.797 1 97.44 144 LEU B CA 1
ATOM 2895 C C . LEU B 1 144 ? 5.367 -31.172 -4.785 1 97.44 144 LEU B C 1
ATOM 2897 O O . LEU B 1 144 ? 5.59 -29.969 -4.703 1 97.44 144 LEU B O 1
ATOM 2901 N N . GLU B 1 145 ? 6.324 -32.062 -4.879 1 96.88 145 GLU B N 1
ATOM 2902 C CA . GLU B 1 145 ? 7.738 -31.688 -4.848 1 96.88 145 GLU B CA 1
ATOM 2903 C C . GLU B 1 145 ? 8.078 -30.703 -5.965 1 96.88 145 GLU B C 1
ATOM 2905 O O . GLU B 1 145 ? 8.953 -29.844 -5.805 1 96.88 145 GLU B O 1
ATOM 2910 N N . TYR B 1 146 ? 7.445 -30.75 -7.156 1 97.38 146 TYR B N 1
ATOM 2911 C CA . TYR B 1 146 ? 7.684 -29.844 -8.266 1 97.38 146 TYR B CA 1
ATOM 2912 C C . TYR B 1 146 ? 7.262 -28.422 -7.906 1 97.38 146 TYR B C 1
ATOM 2914 O O . TYR B 1 146 ? 7.934 -27.453 -8.273 1 97.38 146 TYR B O 1
ATOM 2922 N N . ALA B 1 147 ? 6.152 -28.297 -7.168 1 96.62 147 ALA B N 1
ATOM 2923 C CA . ALA B 1 147 ? 5.699 -26.984 -6.691 1 96.62 147 ALA B CA 1
ATOM 2924 C C 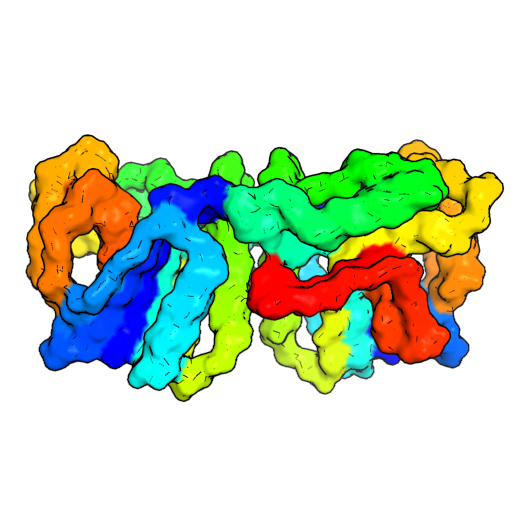. ALA B 1 147 ? 6.672 -26.406 -5.676 1 96.62 147 ALA B C 1
ATOM 2926 O O . ALA B 1 147 ? 6.855 -25.188 -5.609 1 96.62 147 ALA B O 1
ATOM 2927 N N . LEU B 1 148 ? 7.316 -27.234 -4.918 1 96.69 148 LEU B N 1
ATOM 2928 C CA . LEU B 1 148 ? 8.219 -26.797 -3.855 1 96.69 148 LEU B CA 1
ATOM 2929 C C . LEU B 1 148 ? 9.578 -26.406 -4.422 1 96.69 148 LEU B C 1
ATOM 2931 O O . LEU B 1 148 ? 10.289 -25.609 -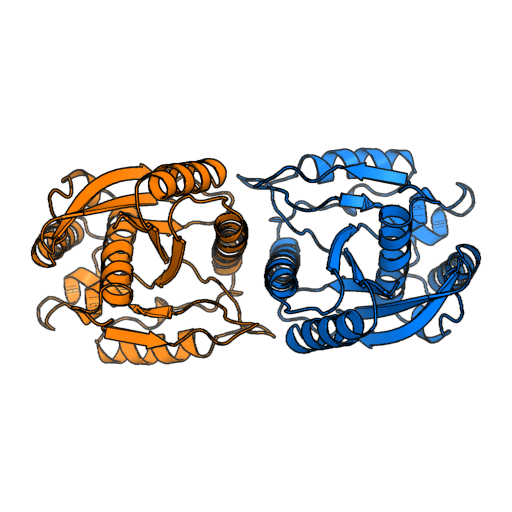3.822 1 96.69 148 LEU B O 1
ATOM 2935 N N . LYS B 1 149 ? 9.898 -26.891 -5.664 1 96.81 149 LYS B N 1
ATOM 2936 C CA . LYS B 1 149 ? 11.281 -26.781 -6.121 1 96.81 149 LYS B CA 1
ATOM 2937 C C . LYS B 1 149 ? 11.375 -25.906 -7.371 1 96.81 149 LYS B C 1
ATOM 2939 O O . LYS B 1 149 ? 12.477 -25.547 -7.789 1 96.81 149 LYS B O 1
ATOM 2944 N N . TYR B 1 150 ? 10.281 -25.562 -8.047 1 96.69 150 TYR B N 1
ATOM 2945 C CA . TYR B 1 150 ? 10.32 -24.969 -9.383 1 96.69 150 TYR B CA 1
ATOM 2946 C C . TYR B 1 150 ? 11.055 -23.641 -9.375 1 96.69 150 TYR B C 1
ATOM 2948 O O . TYR B 1 150 ? 11.531 -23.172 -10.406 1 96.69 150 TYR B O 1
ATOM 2956 N N . LYS B 1 151 ? 11.195 -23 -8.258 1 95.19 151 LYS B N 1
ATOM 2957 C CA . LYS B 1 151 ? 11.883 -21.703 -8.211 1 95.19 151 LYS B CA 1
ATOM 2958 C C . LYS B 1 151 ? 13.391 -21.891 -8.328 1 95.19 151 LYS B C 1
ATOM 2960 O O . LYS B 1 151 ? 14.102 -20.969 -8.758 1 95.19 151 LYS B O 1
ATOM 2965 N N . GLN B 1 152 ? 13.852 -23.062 -8.023 1 95.12 152 GLN B N 1
ATOM 2966 C CA . GLN B 1 152 ? 15.297 -23.312 -8.008 1 95.12 152 GLN B CA 1
ATOM 2967 C C . GLN B 1 152 ? 15.703 -24.297 -9.102 1 95.12 152 GLN B C 1
ATOM 2969 O O . GLN B 1 152 ? 16.875 -24.391 -9.453 1 95.12 152 GLN B O 1
ATOM 2974 N N . ASP B 1 153 ? 14.727 -25.031 -9.602 1 96.75 153 ASP B N 1
ATOM 2975 C CA . ASP B 1 153 ? 15.031 -26.172 -10.461 1 96.75 153 ASP B CA 1
ATOM 2976 C C . ASP B 1 153 ? 14.352 -26.031 -11.82 1 96.75 153 ASP B C 1
ATOM 2978 O O . ASP B 1 153 ? 13.117 -26.078 -11.914 1 96.75 153 ASP B O 1
ATOM 2982 N N . GLN B 1 154 ? 15.117 -26.078 -12.883 1 96.44 154 GLN B N 1
ATOM 2983 C CA . GLN B 1 154 ? 14.578 -25.891 -14.227 1 96.44 154 GLN B CA 1
ATOM 2984 C C . GLN B 1 154 ? 13.719 -27.078 -14.641 1 96.44 154 GLN B C 1
ATOM 2986 O O . GLN B 1 154 ? 12.727 -26.922 -15.344 1 96.44 154 GLN B O 1
ATOM 2991 N N . SER B 1 155 ? 14.117 -28.266 -14.195 1 97.25 155 SER B N 1
ATOM 2992 C CA . SER B 1 155 ? 13.336 -29.469 -14.523 1 97.25 155 SER B CA 1
ATOM 2993 C C . SER B 1 155 ? 11.945 -29.391 -13.906 1 97.25 155 SER B C 1
ATOM 2995 O O . SER B 1 155 ? 10.961 -29.797 -14.531 1 97.25 155 SER B O 1
ATOM 2997 N N . ALA B 1 156 ? 11.961 -28.891 -12.727 1 98 156 ALA B N 1
ATOM 2998 C CA . ALA B 1 156 ? 10.672 -28.703 -12.062 1 98 156 ALA B CA 1
ATOM 2999 C C . ALA B 1 156 ? 9.828 -27.672 -12.805 1 98 156 ALA B C 1
ATOM 3001 O O . ALA B 1 156 ? 8.609 -27.844 -12.953 1 98 156 ALA B O 1
ATOM 3002 N N . ARG B 1 157 ? 10.414 -26.672 -13.344 1 98.38 157 ARG B N 1
ATOM 3003 C CA . ARG B 1 157 ? 9.695 -25.656 -14.117 1 98.38 157 ARG B CA 1
ATOM 3004 C C . ARG B 1 157 ? 9.148 -26.25 -15.406 1 98.38 157 ARG B C 1
ATOM 3006 O O . ARG B 1 157 ? 8.047 -25.906 -15.844 1 98.38 157 ARG B O 1
ATOM 3013 N N . GLY B 1 158 ? 9.938 -27.062 -16.016 1 98.38 158 GLY B N 1
ATOM 3014 C CA . GLY B 1 158 ? 9.453 -27.781 -17.188 1 98.38 158 GLY B CA 1
ATOM 3015 C C . GLY B 1 158 ? 8.211 -28.609 -16.906 1 98.38 158 GLY B C 1
ATOM 3016 O O . GLY B 1 158 ? 7.262 -28.594 -17.703 1 98.38 158 GLY B O 1
ATOM 3017 N N . PHE B 1 159 ? 8.273 -29.312 -15.82 1 98.56 159 PHE B N 1
ATOM 3018 C CA . PHE B 1 159 ? 7.117 -30.094 -15.406 1 98.56 159 PHE B CA 1
ATOM 3019 C C . PHE B 1 159 ? 5.895 -29.188 -15.219 1 98.56 159 PHE B C 1
ATOM 3021 O O . PHE B 1 159 ? 4.809 -29.516 -15.711 1 98.56 159 PHE B O 1
ATOM 3028 N N . ILE B 1 160 ? 6.031 -28.094 -14.523 1 98.62 160 ILE B N 1
ATOM 3029 C CA . ILE B 1 160 ? 4.93 -27.188 -14.219 1 98.62 160 ILE B CA 1
ATOM 3030 C C . ILE B 1 160 ? 4.375 -26.594 -15.516 1 98.62 160 ILE B C 1
ATOM 3032 O O . ILE B 1 160 ? 3.16 -26.438 -15.664 1 98.62 160 ILE B O 1
ATOM 3036 N N . ARG B 1 161 ? 5.242 -26.188 -16.484 1 98.44 161 ARG B N 1
ATOM 3037 C CA . ARG B 1 161 ? 4.773 -25.688 -17.781 1 98.44 161 ARG B CA 1
ATOM 3038 C C . ARG B 1 161 ? 3.877 -26.703 -18.469 1 98.44 161 ARG B C 1
ATOM 3040 O O . ARG B 1 161 ? 2.814 -26.344 -18.984 1 98.44 161 ARG B O 1
ATOM 3047 N N . ALA B 1 162 ? 4.344 -27.938 -18.5 1 98.19 162 ALA B N 1
ATOM 3048 C CA . ALA B 1 162 ? 3.553 -29 -19.109 1 98.19 162 ALA B CA 1
ATOM 3049 C C . ALA B 1 162 ? 2.229 -29.188 -18.375 1 98.19 162 ALA B C 1
ATOM 3051 O O . ALA B 1 162 ? 1.183 -29.375 -19 1 98.19 162 ALA B O 1
ATOM 3052 N N . TRP B 1 163 ? 2.34 -29.156 -17.062 1 98.5 163 TRP B N 1
ATOM 3053 C CA . TRP B 1 163 ? 1.15 -29.281 -16.234 1 98.5 163 TRP B CA 1
ATOM 3054 C C . TRP B 1 163 ? 0.167 -28.156 -16.516 1 98.5 163 TRP B C 1
ATOM 3056 O O . TRP B 1 163 ? -1.044 -28.375 -16.578 1 98.5 163 TRP B O 1
ATOM 3066 N N . LEU B 1 164 ? 0.587 -26.891 -16.703 1 98.62 164 LEU B N 1
ATOM 3067 C CA . LEU B 1 164 ? -0.266 -25.75 -17.031 1 98.62 164 LEU B CA 1
ATOM 3068 C C . LEU B 1 164 ? -1.015 -26 -18.328 1 98.62 164 LEU B C 1
ATOM 3070 O O . LEU B 1 164 ? -2.188 -25.625 -18.453 1 98.62 164 LEU B O 1
ATOM 3074 N N . ASN B 1 165 ? -0.278 -26.562 -19.25 1 97.94 165 ASN B N 1
ATOM 3075 C CA . ASN B 1 165 ? -0.93 -26.938 -20.5 1 97.94 165 ASN B CA 1
ATOM 3076 C C . ASN B 1 165 ? -2.07 -27.922 -20.266 1 97.94 165 ASN B C 1
ATOM 3078 O O . ASN B 1 165 ? -3.121 -27.828 -20.906 1 97.94 165 ASN B O 1
ATOM 3082 N N . GLU B 1 166 ? -1.875 -28.844 -19.359 1 97.62 166 GLU B N 1
ATOM 3083 C CA . GLU B 1 166 ? -2.912 -29.797 -19 1 97.62 166 GLU B CA 1
ATOM 3084 C C . GLU B 1 166 ? -4.09 -29.109 -18.312 1 97.62 166 GLU B C 1
ATOM 3086 O O . GLU B 1 166 ? -5.207 -29.641 -18.312 1 97.62 166 GLU B O 1
ATOM 3091 N N . GLN B 1 167 ? -3.811 -27.969 -17.656 1 97.81 167 GLN B N 1
ATOM 3092 C CA . GLN B 1 167 ? -4.855 -27.172 -17.031 1 97.81 167 GLN B CA 1
ATOM 3093 C C . GLN B 1 167 ? -5.535 -26.25 -18.047 1 97.81 167 GLN B C 1
ATOM 3095 O O . GLN B 1 167 ? -6.168 -25.266 -17.672 1 97.81 167 GLN B O 1
ATOM 3100 N N . LYS B 1 168 ? -5.344 -26.422 -19.328 1 98 168 LYS B N 1
ATOM 3101 C CA . LYS B 1 168 ? -6.051 -25.766 -20.438 1 98 168 LYS B CA 1
ATOM 3102 C C . LYS B 1 168 ? -5.434 -24.406 -20.75 1 98 168 LYS B C 1
ATOM 3104 O O . LYS B 1 168 ? -6.074 -23.562 -21.375 1 98 168 LYS B O 1
ATOM 3109 N N . LEU B 1 169 ? -4.238 -24.047 -20.203 1 98.56 169 LEU B N 1
ATOM 3110 C CA . LEU B 1 169 ? -3.426 -22.953 -20.734 1 98.56 169 LEU B CA 1
ATOM 3111 C C . LEU B 1 169 ? -2.572 -23.422 -21.906 1 98.56 169 LEU B C 1
ATOM 3113 O O . LEU B 1 169 ? -1.551 -24.078 -21.703 1 98.56 169 LEU B O 1
ATOM 3117 N N . THR B 1 170 ? -2.902 -23.031 -23.062 1 98.25 170 THR B N 1
ATOM 3118 C CA . THR B 1 170 ? -2.33 -23.672 -24.234 1 98.25 170 THR B CA 1
ATOM 3119 C C . THR B 1 170 ? -1.312 -22.766 -24.922 1 98.25 170 THR B C 1
ATOM 3121 O O . THR B 1 170 ? -1.337 -21.547 -24.719 1 98.25 170 THR B O 1
ATOM 3124 N N . HIS B 1 171 ? -0.373 -23.328 -25.688 1 97.81 171 HIS B N 1
ATOM 3125 C CA . HIS B 1 171 ? 0.604 -22.672 -26.562 1 97.81 171 HIS B CA 1
ATOM 3126 C C . HIS B 1 171 ? 1.601 -21.844 -25.75 1 97.81 171 HIS B C 1
ATOM 3128 O O . HIS B 1 171 ? 2.057 -20.797 -26.188 1 97.81 171 HIS B O 1
ATOM 3134 N N . ILE B 1 172 ? 1.82 -22.312 -24.438 1 98.44 172 ILE B N 1
ATOM 3135 C CA . ILE B 1 172 ? 2.848 -21.656 -23.641 1 98.44 172 ILE B CA 1
ATOM 3136 C C . ILE B 1 172 ? 4.227 -21.969 -24.219 1 98.44 172 ILE B C 1
ATOM 3138 O O . ILE B 1 172 ? 4.609 -23.125 -24.344 1 98.44 172 ILE B O 1
ATOM 3142 N N . PRO B 1 173 ? 5.008 -20.953 -24.609 1 98 173 PRO B N 1
ATOM 3143 C CA . PRO B 1 173 ? 6.32 -21.219 -25.203 1 98 173 PRO B CA 1
ATOM 3144 C C . PRO B 1 173 ? 7.301 -21.844 -24.219 1 98 173 PRO B C 1
ATOM 3146 O O . PRO B 1 173 ? 7.172 -21.656 -23 1 98 173 PRO B O 1
ATOM 3149 N N . ILE B 1 174 ? 8.297 -22.547 -24.656 1 97.56 174 ILE B N 1
ATOM 3150 C CA . ILE B 1 174 ? 9.273 -23.266 -23.844 1 97.56 174 ILE B CA 1
ATOM 3151 C C . ILE B 1 174 ? 10.117 -22.281 -23.047 1 97.56 174 ILE B C 1
ATOM 3153 O O . ILE B 1 174 ? 10.594 -22.594 -21.953 1 97.56 174 ILE B O 1
ATOM 3157 N N . GLU B 1 175 ? 10.328 -21.062 -23.531 1 97.25 175 GLU B N 1
ATOM 3158 C CA . GLU B 1 175 ? 11.141 -20.031 -22.906 1 97.25 175 GLU B CA 1
ATOM 3159 C C . GLU B 1 175 ? 10.609 -19.672 -21.516 1 97.25 175 GLU B C 1
ATOM 3161 O O . GLU B 1 175 ? 11.344 -19.156 -20.688 1 97.25 175 GLU B O 1
ATOM 3166 N N . ILE B 1 176 ? 9.359 -20 -21.25 1 96.75 176 ILE B N 1
ATOM 3167 C CA . ILE B 1 176 ? 8.711 -19.672 -19.984 1 96.75 176 ILE B CA 1
ATOM 3168 C C . ILE B 1 176 ? 9.375 -20.438 -18.844 1 96.75 176 ILE B C 1
ATOM 3170 O O . ILE B 1 176 ? 9.367 -20 -17.688 1 96.75 176 ILE B O 1
ATOM 3174 N N . GLU B 1 177 ? 9.953 -21.594 -19.141 1 96.5 177 GLU B N 1
ATOM 3175 C CA . GLU B 1 177 ? 10.531 -22.422 -18.078 1 96.5 177 GLU B CA 1
ATOM 3176 C C . GLU B 1 177 ? 11.891 -21.891 -17.641 1 96.5 177 GLU B C 1
ATOM 3178 O O . GLU B 1 177 ? 12.469 -22.375 -16.672 1 96.5 177 GLU B O 1
ATOM 3183 N N . GLU B 1 178 ? 12.438 -20.906 -18.281 1 95.88 178 GLU B N 1
ATOM 3184 C CA . GLU B 1 178 ? 13.773 -20.391 -18 1 95.88 178 GLU B CA 1
ATOM 3185 C C . GLU B 1 178 ? 13.812 -19.672 -16.656 1 95.88 178 GLU B C 1
ATOM 3187 O O . GLU B 1 178 ? 14.828 -19.703 -15.953 1 95.88 178 GLU B O 1
ATOM 3192 N N . GLU B 1 179 ? 12.773 -18.969 -16.344 1 96.25 179 GLU B N 1
ATOM 3193 C CA . GLU B 1 179 ? 12.719 -18.188 -15.117 1 96.25 179 GLU B CA 1
ATOM 3194 C C . GLU B 1 179 ? 11.461 -18.516 -14.312 1 96.25 179 GLU B C 1
ATOM 3196 O O . GLU B 1 179 ? 10.383 -18.672 -14.883 1 96.25 179 GLU B O 1
ATOM 3201 N N . SER B 1 180 ? 11.57 -18.562 -12.977 1 97.62 180 SER B N 1
ATOM 3202 C CA . SER B 1 180 ? 10.445 -18.875 -12.102 1 97.62 180 SER B CA 1
ATOM 3203 C C . SER B 1 180 ? 9.391 -17.766 -12.156 1 97.62 180 SER B C 1
ATOM 3205 O O . SER B 1 180 ? 8.195 -18.031 -11.984 1 97.62 180 SER B O 1
ATOM 3207 N N . HIS B 1 181 ? 9.781 -16.547 -12.508 1 98.12 181 HIS B N 1
ATOM 3208 C CA . HIS B 1 181 ? 8.852 -15.422 -12.562 1 98.12 181 HIS B CA 1
ATOM 3209 C C . HIS B 1 181 ? 7.84 -15.594 -13.695 1 98.12 181 HIS B C 1
ATOM 3211 O O . HIS B 1 181 ? 6.68 -15.211 -13.562 1 98.12 181 HIS B O 1
ATOM 3217 N N . SER B 1 182 ? 8.312 -16.141 -14.758 1 98.12 182 SER B N 1
ATOM 3218 C CA . SER B 1 182 ? 7.402 -16.391 -15.875 1 98.12 182 SER B CA 1
ATOM 3219 C C . SER B 1 182 ? 6.395 -17.484 -15.531 1 98.12 182 SER B C 1
ATOM 3221 O O . SER B 1 182 ? 5.227 -17.391 -15.914 1 98.12 182 SER B O 1
ATOM 3223 N N . ILE B 1 183 ? 6.852 -18.469 -14.82 1 98.56 183 ILE B N 1
ATOM 3224 C CA . ILE B 1 183 ? 5.973 -19.531 -14.344 1 98.56 183 ILE B CA 1
ATOM 3225 C C . ILE B 1 183 ? 4.918 -18.953 -13.406 1 98.56 183 ILE B C 1
ATOM 3227 O O . ILE B 1 183 ? 3.73 -19.25 -13.531 1 98.56 183 ILE B O 1
ATOM 3231 N N . ASP B 1 184 ? 5.352 -18.109 -12.484 1 98.75 184 ASP B N 1
ATOM 3232 C CA . ASP B 1 184 ? 4.441 -17.484 -11.531 1 98.75 184 ASP B CA 1
ATOM 3233 C C . ASP B 1 184 ? 3.385 -16.641 -12.242 1 98.75 184 ASP B C 1
ATOM 3235 O O . ASP B 1 184 ? 2.215 -16.641 -11.859 1 98.75 184 ASP B O 1
ATOM 3239 N N . ALA B 1 185 ? 3.775 -15.883 -13.32 1 98.88 185 ALA B N 1
ATOM 3240 C CA . ALA B 1 185 ? 2.83 -15.07 -14.086 1 98.88 185 ALA B CA 1
ATOM 3241 C C . ALA B 1 185 ? 1.779 -15.953 -14.758 1 98.88 185 ALA B C 1
ATOM 3243 O O . ALA B 1 185 ? 0.594 -15.609 -14.773 1 98.88 185 ALA B O 1
ATOM 3244 N N . CYS B 1 186 ? 2.141 -17.109 -15.273 1 98.88 186 CYS B N 1
ATOM 3245 C CA . CYS B 1 186 ? 1.208 -18.031 -15.898 1 98.88 186 CYS B CA 1
ATOM 3246 C C . CYS B 1 186 ? 0.284 -18.656 -14.859 1 98.88 186 CYS B C 1
ATOM 3248 O O . CYS B 1 186 ? -0.915 -18.812 -15.102 1 98.88 186 CYS B O 1
ATOM 3250 N N . ALA B 1 187 ? 0.87 -19.016 -13.711 1 98.88 187 ALA B N 1
ATOM 3251 C CA . ALA B 1 187 ? 0.055 -19.562 -12.633 1 98.88 187 ALA B CA 1
ATOM 3252 C C . ALA B 1 187 ? -0.967 -18.531 -12.141 1 98.88 187 ALA B C 1
ATOM 3254 O O . ALA B 1 187 ? -2.09 -18.891 -11.781 1 98.88 187 ALA B O 1
ATOM 3255 N N . ALA B 1 188 ? -0.569 -17.312 -12.141 1 98.94 188 ALA B N 1
ATOM 3256 C CA . ALA B 1 188 ? -1.492 -16.25 -11.758 1 98.94 188 ALA B CA 1
ATOM 3257 C C . ALA B 1 188 ? -2.664 -16.156 -12.734 1 98.94 188 ALA B C 1
ATOM 3259 O O . ALA B 1 188 ? -3.797 -15.891 -12.328 1 98.94 188 ALA B O 1
ATOM 3260 N N . VAL B 1 189 ? -2.395 -16.375 -14.031 1 98.94 189 VAL B N 1
ATOM 3261 C CA . VAL B 1 189 ? -3.445 -16.422 -15.047 1 98.94 189 VAL B CA 1
ATOM 3262 C C . VAL B 1 189 ? -4.441 -17.531 -14.703 1 98.94 189 VAL B C 1
ATOM 3264 O O . VAL B 1 189 ? -5.652 -17.312 -14.719 1 98.94 189 VAL B O 1
ATOM 3267 N N . LEU B 1 190 ? -3.93 -18.688 -14.344 1 98.88 190 LEU B N 1
ATOM 3268 C CA . LEU B 1 190 ? -4.785 -19.828 -14.016 1 98.88 190 LEU B CA 1
ATOM 3269 C C . LEU B 1 190 ? -5.672 -19.516 -12.82 1 98.88 190 LEU B C 1
ATOM 3271 O O . LEU B 1 190 ? -6.883 -19.75 -12.859 1 98.88 190 LEU B O 1
ATOM 3275 N N . GLY B 1 191 ? -5.062 -18.969 -11.75 1 98.88 191 GLY B N 1
ATOM 3276 C CA . GLY B 1 191 ? -5.836 -18.578 -10.586 1 98.88 191 GLY B CA 1
ATOM 3277 C C . GLY B 1 191 ? -6.93 -17.578 -10.906 1 98.88 191 GLY B C 1
ATOM 3278 O O . GLY B 1 191 ? -8.078 -17.75 -10.477 1 98.88 191 GLY B O 1
ATOM 3279 N N . ALA B 1 192 ? -6.609 -16.547 -11.688 1 98.94 192 ALA B N 1
ATOM 3280 C CA . ALA B 1 192 ? -7.555 -15.484 -12.047 1 98.94 192 ALA B CA 1
ATOM 3281 C C . ALA B 1 192 ? -8.672 -16.031 -12.93 1 98.94 192 ALA B C 1
ATOM 3283 O O . ALA B 1 192 ? -9.836 -15.648 -12.773 1 98.94 192 ALA B O 1
ATOM 3284 N N . TRP B 1 193 ? -8.328 -16.922 -13.836 1 98.75 193 TRP B N 1
ATOM 3285 C CA . TRP B 1 193 ? -9.305 -17.531 -14.734 1 98.75 193 TRP B CA 1
ATOM 3286 C C . TRP B 1 193 ? -10.32 -18.359 -13.953 1 98.75 193 TRP B C 1
ATOM 3288 O O . TRP B 1 193 ? -11.531 -18.234 -14.164 1 98.75 193 TRP B O 1
ATOM 3298 N N . HIS B 1 194 ? -9.844 -19.172 -13 1 98.5 194 HIS B N 1
ATOM 3299 C CA . HIS B 1 194 ? -10.727 -20.016 -12.195 1 98.5 194 HIS B CA 1
ATOM 3300 C C . HIS B 1 194 ? -11.562 -19.172 -11.234 1 98.5 194 HIS B C 1
ATOM 3302 O O . HIS B 1 194 ? -12.641 -19.594 -10.812 1 98.5 194 HIS B O 1
ATOM 3308 N N . TRP B 1 195 ? -11.094 -18.031 -10.898 1 98.75 195 TRP B N 1
ATOM 3309 C CA . TRP B 1 195 ? -11.805 -17.094 -10.039 1 98.75 195 TRP B CA 1
ATOM 3310 C C . TRP B 1 195 ? -12.953 -16.438 -10.789 1 98.75 195 TRP B C 1
ATOM 3312 O O . TRP B 1 195 ? -14.047 -16.266 -10.242 1 98.75 195 TRP B O 1
ATOM 3322 N N . LYS B 1 196 ? -12.75 -16.078 -12.07 1 98.19 196 LYS B N 1
ATOM 3323 C CA . LYS B 1 196 ? -13.711 -15.273 -12.812 1 98.19 196 LYS B CA 1
ATOM 3324 C C . LYS B 1 196 ? -14.703 -16.156 -13.562 1 98.19 196 LYS B C 1
ATOM 3326 O O . LYS B 1 196 ? -15.883 -15.828 -13.656 1 98.19 196 LYS B O 1
ATOM 3331 N N . ASN B 1 197 ? -14.227 -17.25 -14.133 1 96.19 197 ASN B N 1
ATOM 3332 C CA . ASN B 1 197 ? -15.031 -18.141 -14.977 1 96.19 197 ASN B CA 1
ATOM 3333 C C . ASN B 1 197 ? -16 -18.969 -14.148 1 96.19 197 ASN B C 1
ATOM 3335 O O . ASN B 1 197 ? -15.578 -19.75 -13.289 1 96.19 197 ASN B O 1
ATOM 3339 N N . PRO B 1 198 ? -17.297 -18.922 -14.391 1 94.75 198 PRO B N 1
ATOM 3340 C CA . PRO B 1 198 ? -18.312 -19.609 -13.586 1 94.75 198 PRO B CA 1
ATOM 3341 C C . PRO B 1 198 ? -18.219 -21.125 -13.695 1 94.75 198 PRO B C 1
ATOM 3343 O O . PRO B 1 198 ? -18.797 -21.844 -12.875 1 94.75 198 PRO B O 1
ATOM 3346 N N . LEU B 1 199 ? -17.5 -21.594 -14.672 1 94.5 199 LEU B N 1
ATOM 3347 C CA . LEU B 1 199 ? -17.359 -23.047 -14.867 1 94.5 199 LEU B CA 1
ATOM 3348 C C . LEU B 1 199 ? -16.359 -23.625 -13.883 1 94.5 199 LEU B C 1
ATOM 3350 O O . LEU B 1 199 ? -16.281 -24.844 -13.711 1 94.5 199 LEU B O 1
ATOM 3354 N N . TYR B 1 200 ? -15.594 -22.672 -13.219 1 95.88 200 TYR B N 1
ATOM 3355 C CA . TYR B 1 200 ? -14.539 -23.094 -12.312 1 95.88 200 TYR B CA 1
ATOM 3356 C C . TYR B 1 200 ? -14.711 -22.453 -10.938 1 95.88 200 TYR B C 1
ATOM 3358 O O . TYR B 1 200 ? -15.664 -21.719 -10.711 1 95.88 200 TYR B O 1
ATOM 3366 N N . GLN B 1 201 ? -13.914 -22.891 -10 1 96.5 201 GLN B N 1
ATOM 3367 C CA . GLN B 1 201 ? -13.82 -22.312 -8.664 1 96.5 201 GLN B CA 1
ATOM 3368 C C . GLN B 1 201 ? -12.375 -22.266 -8.18 1 96.5 201 GLN B C 1
ATOM 3370 O O . GLN B 1 201 ? -11.602 -23.188 -8.445 1 96.5 201 GLN B O 1
ATOM 3375 N N . PRO B 1 202 ? -12.016 -21.203 -7.531 1 98.25 202 PRO B N 1
ATOM 3376 C CA . PRO B 1 202 ? -10.711 -21.234 -6.871 1 98.25 202 PRO B CA 1
ATOM 3377 C C . PRO B 1 202 ? -10.602 -22.328 -5.816 1 98.25 202 PRO B C 1
ATOM 3379 O O . PRO B 1 202 ? -11.617 -22.734 -5.238 1 98.25 202 PRO B O 1
ATOM 3382 N N . LYS B 1 203 ? -9.445 -22.766 -5.578 1 98.38 203 LYS B N 1
ATOM 3383 C CA . LYS B 1 203 ? -9.227 -23.781 -4.547 1 98.38 203 LYS B CA 1
ATOM 3384 C C . LYS B 1 203 ? -9.344 -23.172 -3.15 1 98.38 203 LYS B C 1
ATOM 3386 O O . LYS B 1 203 ? -9.688 -23.875 -2.195 1 98.38 203 LYS B O 1
ATOM 3391 N N . TRP B 1 204 ? -9.117 -21.922 -3.055 1 98.69 204 TRP B N 1
ATOM 3392 C CA . TRP B 1 204 ? -9.219 -21.125 -1.843 1 98.69 204 TRP B CA 1
ATOM 3393 C C . TRP B 1 204 ? -9.539 -19.672 -2.182 1 98.69 204 TRP B C 1
ATOM 3395 O O . TRP B 1 204 ? -9 -19.109 -3.143 1 98.69 204 TRP B O 1
ATOM 3405 N N . ILE B 1 205 ? -10.43 -19.062 -1.426 1 98.75 205 ILE B N 1
ATOM 3406 C CA . ILE B 1 205 ? -10.773 -17.672 -1.718 1 98.75 205 ILE B CA 1
ATOM 3407 C C . ILE B 1 205 ? -11.148 -16.953 -0.426 1 98.75 205 ILE B C 1
ATOM 3409 O O . ILE B 1 205 ? -11.805 -17.531 0.448 1 98.75 205 ILE B O 1
ATOM 3413 N N . LEU B 1 206 ? -10.648 -15.852 -0.213 1 98.75 206 LEU B N 1
ATOM 3414 C CA . LEU B 1 206 ? -11.109 -14.875 0.769 1 98.75 206 LEU B CA 1
ATOM 3415 C C . LEU B 1 206 ? -11.688 -13.641 0.08 1 98.75 206 LEU B C 1
ATOM 3417 O O . LEU B 1 206 ? -10.961 -12.906 -0.597 1 98.75 206 LEU B O 1
ATOM 3421 N N . PRO B 1 207 ? -12.977 -13.414 0.231 1 98.62 207 PRO B N 1
ATOM 3422 C CA . PRO B 1 207 ? -13.625 -12.297 -0.459 1 98.62 207 PRO B CA 1
ATOM 3423 C C . PRO B 1 207 ? -13.109 -10.938 0.013 1 98.62 207 PRO B C 1
ATOM 3425 O O . PRO B 1 207 ? -12.664 -10.805 1.155 1 98.62 207 PRO B O 1
ATOM 3428 N N . ALA B 1 208 ? -13.211 -10.023 -0.909 1 98.62 208 ALA B N 1
ATOM 3429 C CA . ALA B 1 208 ? -12.875 -8.641 -0.588 1 98.62 208 ALA B CA 1
ATOM 3430 C C . ALA B 1 208 ? -13.664 -8.156 0.625 1 98.62 208 ALA B C 1
ATOM 3432 O O . ALA B 1 208 ? -14.805 -8.57 0.838 1 98.62 208 ALA B O 1
ATOM 3433 N N . GLN B 1 209 ? -13.07 -7.34 1.452 1 97.75 209 GLN B N 1
ATOM 3434 C CA . GLN B 1 209 ? -13.688 -6.688 2.6 1 97.75 209 GLN B CA 1
ATOM 3435 C C . GLN B 1 209 ? -13.492 -5.176 2.543 1 97.75 209 GLN B C 1
ATOM 3437 O O . GLN B 1 209 ? -12.578 -4.637 3.168 1 97.75 209 GLN B O 1
ATOM 3442 N N . PHE B 1 210 ? -14.422 -4.5 1.925 1 96.19 210 PHE B N 1
ATOM 3443 C CA . PHE B 1 210 ? -14.328 -3.057 1.736 1 96.19 210 PHE B CA 1
ATOM 3444 C C . PHE B 1 210 ? -14.414 -2.328 3.072 1 96.19 210 PHE B C 1
ATOM 3446 O O . PHE B 1 210 ? -15.125 -2.764 3.979 1 96.19 210 PHE B O 1
ATOM 3453 N N . PRO B 1 211 ? -13.68 -1.209 3.24 1 96.94 211 PRO B N 1
ATOM 3454 C CA . PRO B 1 211 ? -12.836 -0.519 2.264 1 96.94 211 PRO B CA 1
ATOM 3455 C C . PRO B 1 211 ? -11.367 -0.922 2.365 1 96.94 211 PRO B C 1
ATOM 3457 O O . PRO B 1 211 ? -10.578 -0.634 1.46 1 96.94 211 PRO B O 1
ATOM 3460 N N . LEU B 1 212 ? -10.906 -1.643 3.35 1 97.62 212 LEU B N 1
ATOM 3461 C CA . LEU B 1 212 ? -9.492 -1.791 3.689 1 97.62 212 LEU B CA 1
ATOM 3462 C C . LEU B 1 212 ? -8.852 -2.904 2.871 1 97.62 212 LEU B C 1
ATOM 3464 O O . LEU B 1 212 ? -7.629 -2.951 2.73 1 97.62 212 LEU B O 1
ATOM 3468 N N . HIS B 1 213 ? -9.648 -3.871 2.408 1 98.31 213 HIS B N 1
ATOM 3469 C CA . HIS B 1 213 ? -9.195 -4.984 1.583 1 98.31 213 HIS B CA 1
ATOM 3470 C C . HIS B 1 213 ? -10.078 -5.152 0.35 1 98.31 213 HIS B C 1
ATOM 3472 O O . HIS B 1 213 ? -10.898 -6.074 0.284 1 98.31 213 HIS B O 1
ATOM 3478 N N . PRO B 1 214 ? -9.891 -4.363 -0.688 1 98.12 214 PRO B N 1
ATOM 3479 C CA . PRO B 1 214 ? -10.914 -4.184 -1.728 1 98.12 214 PRO B CA 1
ATOM 3480 C C . PRO B 1 214 ? -10.82 -5.238 -2.83 1 98.12 214 PRO B C 1
ATOM 3482 O O . PRO B 1 214 ? -11.594 -5.195 -3.793 1 98.12 214 PRO B O 1
ATOM 3485 N N . TYR B 1 215 ? -9.906 -6.223 -2.701 1 98.69 215 TYR B N 1
ATOM 3486 C CA . TYR B 1 215 ? -9.781 -7.25 -3.729 1 98.69 215 TYR B CA 1
ATOM 3487 C C . TYR B 1 215 ? -9.922 -8.641 -3.127 1 98.69 215 TYR B C 1
ATOM 3489 O O . TYR B 1 215 ? -9.492 -8.883 -2 1 98.69 215 TYR B O 1
ATOM 3497 N N . ASP B 1 216 ? -10.547 -9.469 -3.918 1 98.88 216 ASP B N 1
ATOM 3498 C CA . ASP B 1 216 ? -10.508 -10.883 -3.551 1 98.88 216 ASP B CA 1
ATOM 3499 C C . ASP B 1 216 ? -9.07 -11.406 -3.543 1 98.88 216 ASP B C 1
ATOM 3501 O O . ASP B 1 216 ? -8.219 -10.922 -4.289 1 98.88 216 ASP B O 1
ATOM 3505 N N . TYR B 1 217 ? -8.836 -12.32 -2.652 1 98.81 217 TYR B N 1
ATOM 3506 C CA . TYR B 1 217 ? -7.578 -13.047 -2.527 1 98.81 217 TYR B CA 1
ATOM 3507 C C . TYR B 1 217 ? -7.789 -14.547 -2.717 1 98.81 217 TYR B C 1
ATOM 3509 O O . TYR B 1 217 ? -8.609 -15.156 -2.031 1 98.81 217 TYR B O 1
ATOM 3517 N N . CYS B 1 218 ? -7.035 -15.133 -3.814 1 98.62 218 CYS B N 1
ATOM 3518 C CA . CYS B 1 218 ? -7.383 -16.531 -4.066 1 98.62 218 CYS B CA 1
ATOM 3519 C C . CYS B 1 218 ? -6.188 -17.297 -4.617 1 98.62 218 CYS B C 1
ATOM 3521 O O . CYS B 1 218 ? -5.121 -16.719 -4.832 1 98.62 218 CYS B O 1
ATOM 3523 N N . CYS B 1 219 ? -6.371 -18.594 -4.688 1 98.38 219 CYS B N 1
ATOM 3524 C CA . CYS B 1 219 ? -5.508 -19.469 -5.477 1 98.38 219 CYS B CA 1
ATOM 3525 C C . CYS B 1 219 ? -6.328 -20.5 -6.238 1 98.38 219 CYS B C 1
ATOM 3527 O O . CYS B 1 219 ? -7.48 -20.766 -5.891 1 98.38 219 CYS B O 1
#

Solvent-accessible surface area (backbone atoms only — not comparable to full-atom values): 21890 Å² total; per-residue (Å²): 83,33,34,31,4,31,19,62,36,34,53,62,36,34,72,60,15,22,39,30,37,28,36,56,52,98,94,27,32,36,50,73,51,71,49,63,50,44,50,64,68,53,51,53,50,50,52,49,57,48,12,63,73,30,39,29,40,31,5,32,38,38,43,66,48,59,29,83,56,40,49,63,36,71,63,50,54,53,50,30,53,51,39,37,74,74,70,45,70,52,80,80,57,68,37,32,66,45,78,73,40,31,39,27,22,35,40,33,32,49,49,52,47,43,58,72,65,55,90,52,79,28,60,74,47,68,31,30,26,42,26,64,50,30,49,43,75,68,44,56,78,92,53,37,64,37,59,75,36,23,78,82,30,56,69,29,23,45,50,49,53,56,49,40,37,74,71,37,40,34,77,68,62,75,74,42,37,77,40,47,45,47,47,36,6,52,32,10,25,52,28,32,46,25,61,67,41,84,93,46,65,47,86,40,73,43,75,48,45,78,72,67,31,74,45,34,37,36,30,83,33,34,30,4,31,20,62,38,35,52,63,36,33,72,61,14,24,39,32,38,26,36,56,53,97,93,27,31,36,51,74,52,70,49,60,52,43,50,65,68,53,51,54,51,50,50,50,58,49,13,65,74,31,39,28,39,31,6,32,39,39,43,65,50,61,29,85,56,42,51,63,37,72,62,49,53,53,49,30,55,53,39,38,75,75,70,47,66,52,79,81,59,68,37,31,68,45,78,72,40,31,40,27,22,36,42,32,33,49,49,54,47,44,56,72,65,56,91,54,80,28,61,75,47,69,32,30,26,43,26,65,51,30,50,44,75,70,44,56,79,93,54,38,63,38,58,74,36,24,77,83,30,58,67,29,22,46,52,50,55,56,49,41,37,73,71,37,40,33,79,69,62,77,73,41,38,76,42,47,45,46,47,38,6,52,32,11,26,52,28,33,46,25,61,68,39,85,92,47,65,46,85,42,75,43,75,48,4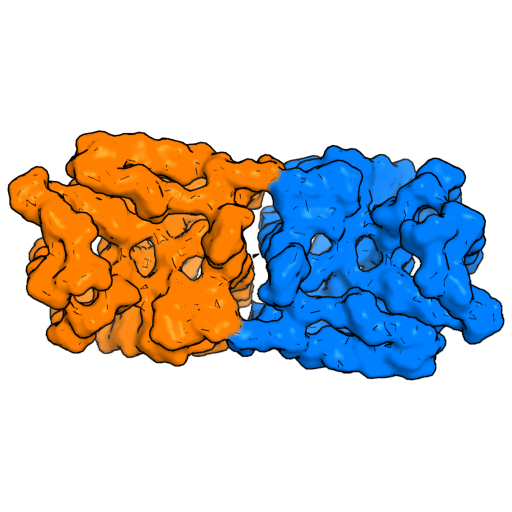8,77,72,67,31,74,45,34,38,36,31

Sequence (438 aa):
MRVIGIDLSGPSNHKDTVLTVFEEREHTLQFIKWKSNISDQDILTEIYEQSQLDEVVIGMDAPLSYEDGGGDRQGDRELRKFIVSLGMRSGSIMPPTLNRMVYLTLRGIKLSREIEGIKSKFPISIVEVHPGAVIGSRLPKKDLEYALKYKQDQSARGFIRAWLNEQKLTHIPIEIEEESHSIDACAAVLGAWHWKNPLYQPKWILPAQFPLHPYDYCCMRVIGIDLSGPSNHKDTVLTVFEEREHTLQFIKWKSNISDQDILTEIYEQSQLDEVVIGMDAPLSYEDGGGDRQGDRELRKFIVSLGMRSGSIMPPTLNRMVYLTLRGIKLSREIEGIKSKFPISIVEVHPGAVIGSRLPKKDLEYALKYKQDQSARGFIRAWLNEQKLTHIPIEIEEESHSIDACAAVLGAWHWKNPLYQPKWILPAQFPLHPYDYCC

Secondary structure (DSSP, 8-state):
-EEEEEE---TT-GGG-EEEEEEEETTEEEEEEEEES--HHHHHHHHHHHHTTS-EEEEEES-S---TTSS--HHHHHHHHHHHHTT--GGG---TTSTTHHHHHHHHHHHHHHHHT---SS-EEEEEE-HHHHHHTTS-GGGHHHHHHTTT-HHHHHHHHHHHHHTTEE---GGGGG-HHHHHHHHHHHHHHHHH-TT---SSEE--BTTTB-S-EE-/-EEEEEE---TT-GGG-EEEEEEEETTEEEEEEEEES--HHHHHHHHHHHHTTS-EEEEEES-S---TTSS--HHHHHHHHHHHHTT--GGG---TTSTTHHHHHHHHHHHHHHHHT---SS-EEEEEE-HHHHHHTTS-GGGHHHHHHTTT-HHHHHHHHHHHHHTTEE---GGGGG-HHHHHHHHHHHHHHHHH-TT---SSEE--BTTTB-S-EE-

InterPro domains:
  IPR007362 Protein of unknown function DUF429 [PF04250] (5-196)

Organism: NCBI:txid1808955

Radius of gyration: 23.76 Å; Cα contacts (8 Å, |Δi|>4): 955; chains: 2; bounding box: 40×74×50 Å